Protein 3KKD (pdb70)

B-factor: mean 22.09, std 10.87, range [2.0, 79.85]

Structure (mmCIF, N/CA/C/O backbone):
data_3KKD
#
_entry.id   3KKD
#
_cell.length_a   157.321
_cell.length_b   82.879
_cell.length_c   46.618
_cell.angle_alpha   90.000
_cell.angle_beta   90.01
_cell.angle_gamma   90.000
#
_symmetry.space_group_name_H-M   'C 1 2 1'
#
loop_
_entity.id
_entity.type
_entity.pdbx_description
1 polymer 'transcriptional regulator'
2 non-polymer 'TRIETHYLENE GLYCOL'
3 non-polymer 'SULFATE ION'
4 non-polymer 'POLYETHYLENE GLYCOL (N=34)'
5 water water
#
loop_
_atom_site.group_PDB
_atom_site.id
_atom_site.type_symbol
_atom_site.label_atom_id
_atom_site.label_alt_id
_atom_site.label_comp_id
_atom_site.label_asym_id
_atom_site.label_entity_id
_atom_site.label_seq_id
_atom_site.pdbx_PDB_ins_code
_atom_site.Cartn_x
_atom_site.Cartn_y
_atom_site.Cartn_z
_atom_site.occupancy
_atom_site.B_iso_or_equiv
_atom_site.auth_seq_id
_atom_site.auth_comp_id
_atom_site.auth_asym_id
_atom_site.auth_atom_id
_atom_site.pdbx_PDB_model_num
ATOM 1 N N . GLN A 1 35 ? 20.495 -4.550 18.231 1.00 29.42 35 GLN A N 1
ATOM 2 C CA . GLN A 1 35 ? 21.012 -4.672 16.835 1.00 29.74 35 GLN A CA 1
ATOM 3 C C . GLN A 1 35 ? 20.361 -5.841 16.119 1.00 29.62 35 GLN A C 1
ATOM 4 O O . GLN A 1 35 ? 19.939 -5.715 14.949 1.00 30.52 35 GLN A O 1
ATOM 10 N N . ARG A 1 36 ? 20.286 -6.978 16.808 1.00 28.63 36 ARG A N 1
ATOM 11 C CA . ARG A 1 36 ? 19.368 -8.044 16.389 1.00 28.03 36 ARG A CA 1
ATOM 12 C C . ARG A 1 36 ? 18.005 -7.367 16.099 1.00 27.33 36 ARG A C 1
ATOM 13 O O . ARG A 1 36 ? 17.530 -7.345 14.939 1.00 27.35 36 ARG A O 1
ATOM 15 N N . ARG A 1 37 ? 17.422 -6.746 17.131 1.00 26.18 37 ARG A N 1
ATOM 16 C CA . ARG A 1 37 ? 16.161 -5.999 16.982 1.00 25.19 37 ARG A CA 1
ATOM 17 C C . ARG A 1 37 ? 16.199 -5.113 15.747 1.00 24.34 37 ARG A C 1
ATOM 18 O O . ARG A 1 37 ? 15.248 -5.118 14.970 1.00 24.38 37 ARG A O 1
ATOM 20 N N . GLN A 1 38 ? 17.305 -4.384 15.544 1.00 23.84 38 GLN A N 1
ATOM 21 C CA . GLN A 1 38 ? 17.397 -3.352 14.468 1.00 23.44 38 GLN A CA 1
ATOM 22 C C . GLN A 1 38 ? 17.481 -3.915 13.041 1.00 22.88 38 GLN A C 1
ATOM 23 O O . GLN A 1 38 ? 16.892 -3.353 12.111 1.00 22.42 38 GLN A O 1
ATOM 25 N N . ALA A 1 39 ? 18.229 -5.008 12.878 1.00 22.04 39 ALA A N 1
ATOM 26 C CA . ALA A 1 39 ? 18.246 -5.775 11.622 1.00 21.34 39 ALA A CA 1
ATOM 27 C C . ALA A 1 39 ? 16.817 -6.177 11.184 1.00 20.73 39 ALA A C 1
ATOM 28 O O . ALA A 1 39 ? 16.341 -5.824 10.079 1.00 21.14 39 ALA A O 1
ATOM 30 N N . ILE A 1 40 ? 16.130 -6.894 12.081 1.00 20.12 40 ILE A N 1
ATOM 31 C CA . ILE A 1 40 ? 14.738 -7.337 11.897 1.00 19.09 40 ILE A CA 1
ATOM 32 C C . ILE A 1 40 ? 13.889 -6.145 11.421 1.00 19.31 40 ILE A C 1
ATOM 33 O O . ILE A 1 40 ? 13.338 -6.175 10.329 1.00 20.20 40 ILE A O 1
ATOM 38 N N . LEU A 1 41 ? 13.823 -5.087 12.228 1.00 18.84 41 LEU A N 1
ATOM 39 C CA . LEU A 1 41 ? 13.102 -3.862 11.867 1.00 18.04 41 LEU A CA 1
ATOM 40 C C . LEU A 1 41 ? 13.523 -3.356 10.506 1.00 17.94 41 LEU A C 1
ATOM 41 O O . LEU A 1 41 ? 12.695 -3.018 9.658 1.00 16.90 41 LEU A O 1
ATOM 46 N N . ASP A 1 42 ? 14.832 -3.304 10.294 1.00 18.32 42 ASP A N 1
ATOM 47 C CA . ASP A 1 42 ? 15.337 -2.820 9.017 1.00 18.37 42 ASP A CA 1
ATOM 48 C C . ASP A 1 42 ? 14.913 -3.720 7.875 1.00 18.18 42 ASP A C 1
ATOM 49 O O . ASP A 1 42 ? 14.441 -3.235 6.863 1.00 17.52 42 ASP A O 1
ATOM 54 N N . ALA A 1 43 ? 14.998 -5.037 8.084 1.00 18.24 43 ALA A N 1
ATOM 55 C CA . ALA A 1 43 ? 14.486 -6.012 7.113 1.00 17.94 43 ALA A CA 1
ATOM 56 C C . ALA A 1 43 ? 12.968 -5.864 6.814 1.00 17.42 43 ALA A C 1
ATOM 57 O O . ALA A 1 43 ? 12.551 -5.903 5.662 1.00 16.03 43 ALA A O 1
ATOM 59 N N . ALA A 1 44 ? 12.148 -5.740 7.858 1.00 18.09 44 ALA A N 1
ATOM 60 C CA . ALA A 1 44 ? 10.702 -5.478 7.702 1.00 18.63 44 ALA A CA 1
ATOM 61 C C . ALA A 1 44 ? 10.481 -4.246 6.819 1.00 20.59 44 ALA A C 1
ATOM 62 O O . ALA A 1 44 ? 9.561 -4.218 5.989 1.00 19.99 44 ALA A O 1
ATOM 72 N N A ARG A 1 46 ? 12.621 -2.957 4.376 0.50 24.70 46 ARG A N 1
ATOM 73 N N B ARG A 1 46 ? 12.607 -2.951 4.334 0.50 24.85 46 ARG A N 1
ATOM 74 C CA A ARG A 1 46 ? 12.977 -3.270 2.987 0.50 24.46 46 ARG A CA 1
ATOM 75 C CA B ARG A 1 46 ? 12.895 -3.134 2.906 0.50 24.70 46 ARG A CA 1
ATOM 76 C C A ARG A 1 46 ? 11.852 -3.993 2.276 0.50 24.73 46 ARG A C 1
ATOM 77 C C B ARG A 1 46 ? 11.818 -3.983 2.246 0.50 24.88 46 ARG A C 1
ATOM 78 O O A ARG A 1 46 ? 11.573 -3.740 1.103 0.50 24.99 46 ARG A O 1
ATOM 79 O O B ARG A 1 46 ? 11.533 -3.802 1.062 0.50 25.08 46 ARG A O 1
ATOM 94 N N . LEU A 1 47 ? 11.205 -4.889 3.007 1.00 24.92 47 LEU A N 1
ATOM 95 C CA . LEU A 1 47 ? 10.055 -5.654 2.498 1.00 25.72 47 LEU A CA 1
ATOM 96 C C . LEU A 1 47 ? 8.911 -4.709 2.209 1.00 26.13 47 LEU A C 1
ATOM 97 O O . LEU A 1 47 ? 8.133 -4.912 1.270 1.00 26.61 47 LEU A O 1
ATOM 102 N N . ILE A 1 48 ? 8.795 -3.693 3.052 1.00 26.26 48 ILE A N 1
ATOM 103 C CA . ILE A 1 48 ? 7.695 -2.808 2.967 1.00 26.53 48 ILE A CA 1
ATOM 104 C C . ILE A 1 48 ? 7.902 -1.977 1.685 1.00 27.00 48 ILE A C 1
ATOM 105 O O . ILE A 1 48 ? 7.037 -2.001 0.828 1.00 26.70 48 ILE A O 1
ATOM 110 N N . VAL A 1 49 ? 9.066 -1.337 1.519 1.00 27.90 49 VAL A N 1
ATOM 111 C CA . VAL A 1 49 ? 9.435 -0.658 0.249 1.00 27.86 49 VAL A CA 1
ATOM 112 C C . VAL A 1 49 ? 9.229 -1.539 -0.983 1.00 28.80 49 VAL A C 1
ATOM 113 O O . VAL A 1 49 ? 8.655 -1.119 -1.981 1.00 29.06 49 VAL A O 1
ATOM 117 N N . ARG A 1 50 ? 9.707 -2.772 -0.896 1.00 29.93 50 ARG A N 1
ATOM 118 C CA . ARG A 1 50 ? 9.779 -3.669 -2.049 1.00 30.34 50 ARG A CA 1
ATOM 119 C C . ARG A 1 50 ? 8.414 -4.301 -2.395 1.00 30.70 50 ARG A C 1
ATOM 120 O O . ARG A 1 50 ? 7.831 -3.999 -3.444 1.00 30.16 50 ARG A O 1
ATOM 128 N N . ASP A 1 51 ? 7.913 -5.151 -1.496 1.00 31.15 51 ASP A N 1
ATOM 129 C CA . ASP A 1 51 ? 6.683 -5.937 -1.729 1.00 31.95 51 ASP A CA 1
ATOM 130 C C . ASP A 1 51 ? 5.470 -5.441 -0.916 1.00 32.31 51 ASP A C 1
ATOM 131 O O . ASP A 1 51 ? 4.518 -6.214 -0.679 1.00 32.37 51 ASP A O 1
ATOM 133 N N . GLY A 1 52 ? 5.515 -4.181 -0.471 1.00 31.97 52 GLY A N 1
ATOM 134 C CA . GLY A 1 52 ? 4.430 -3.608 0.327 1.00 32.31 52 GLY A CA 1
ATOM 135 C C . GLY A 1 52 ? 4.283 -4.097 1.766 1.00 32.63 52 GLY A C 1
ATOM 136 O O . GLY A 1 52 ? 5.053 -4.941 2.239 1.00 32.89 52 GLY A O 1
ATOM 137 N N . VAL A 1 53 ? 3.270 -3.563 2.450 1.00 32.85 53 VAL A N 1
ATOM 138 C CA . VAL A 1 53 ? 2.946 -3.918 3.842 1.00 32.91 53 VAL A CA 1
ATOM 139 C C . VAL A 1 53 ? 2.582 -5.393 4.024 1.00 32.83 53 VAL A C 1
ATOM 140 O O . VAL A 1 53 ? 3.011 -6.032 4.994 1.00 32.94 53 VAL A O 1
ATOM 144 N N . ARG A 1 54 ? 1.780 -5.907 3.093 1.00 32.76 54 ARG A N 1
ATOM 145 C CA . ARG A 1 54 ? 1.156 -7.249 3.171 1.00 32.50 54 ARG A CA 1
ATOM 146 C C . ARG A 1 54 ? 2.133 -8.437 3.169 1.00 31.75 54 ARG A C 1
ATOM 147 O O . ARG A 1 54 ? 1.763 -9.527 3.569 1.00 32.99 54 ARG A O 1
ATOM 149 N N . ALA A 1 55 ? 3.359 -8.223 2.704 1.00 31.33 55 ALA A N 1
ATOM 150 C CA . ALA A 1 55 ? 4.415 -9.259 2.681 1.00 31.08 55 ALA A CA 1
ATOM 151 C C . ALA A 1 55 ? 5.293 -9.323 3.965 1.00 30.78 55 ALA A C 1
ATOM 152 O O . ALA A 1 55 ? 6.267 -10.119 4.029 1.00 30.05 55 ALA A O 1
ATOM 154 N N . VAL A 1 56 ? 4.967 -8.471 4.953 1.00 30.33 56 VAL A N 1
ATOM 155 C CA . VAL A 1 56 ? 5.551 -8.544 6.304 1.00 30.53 56 VAL A CA 1
ATOM 156 C C . VAL A 1 56 ? 4.922 -9.695 7.110 1.00 30.23 56 VAL A C 1
ATOM 157 O O . VAL A 1 56 ? 3.844 -9.555 7.695 1.00 31.12 56 VAL A O 1
ATOM 161 N N . ARG A 1 57 ? 5.606 -10.825 7.111 1.00 29.15 57 ARG A N 1
ATOM 162 C CA . ARG A 1 57 ? 5.270 -11.954 7.950 1.00 28.55 57 ARG A CA 1
ATOM 163 C C . ARG A 1 57 ? 6.563 -12.379 8.631 1.00 27.38 57 ARG A C 1
ATOM 164 O O . ARG A 1 57 ? 7.629 -11.985 8.185 1.00 26.39 57 ARG A O 1
ATOM 172 N N . HIS A 1 58 ? 6.474 -13.170 9.699 1.00 26.58 58 HIS A N 1
ATOM 173 C CA . HIS A 1 58 ? 7.680 -13.634 10.429 1.00 25.75 58 HIS A CA 1
ATOM 174 C C . HIS A 1 58 ? 8.640 -14.411 9.537 1.00 23.24 58 HIS A C 1
ATOM 175 O O . HIS A 1 58 ? 9.830 -14.223 9.598 1.00 23.22 58 HIS A O 1
ATOM 182 N N . ARG A 1 59 ? 8.107 -15.257 8.680 1.00 21.94 59 ARG A N 1
ATOM 183 C CA . ARG A 1 59 ? 8.927 -16.099 7.810 1.00 20.84 59 ARG A CA 1
ATOM 184 C C . ARG A 1 59 ? 9.636 -15.234 6.775 1.00 19.30 59 ARG A C 1
ATOM 185 O O . ARG A 1 59 ? 10.855 -15.142 6.782 1.00 17.47 59 ARG A O 1
ATOM 193 N N . ALA A 1 60 ? 8.866 -14.562 5.914 1.00 18.32 60 ALA A N 1
ATOM 194 C CA . ALA A 1 60 ? 9.445 -13.635 4.917 1.00 17.98 60 ALA A CA 1
ATOM 195 C C . ALA A 1 60 ? 10.461 -12.623 5.538 1.00 17.78 60 ALA A C 1
ATOM 196 O O . ALA A 1 60 ? 11.421 -12.199 4.861 1.00 16.16 60 ALA A O 1
ATOM 198 N N . VAL A 1 61 ? 10.218 -12.249 6.807 1.00 17.85 61 VAL A N 1
ATOM 199 C CA . VAL A 1 61 ? 11.060 -11.313 7.564 1.00 18.55 61 VAL A CA 1
ATOM 200 C C . VAL A 1 61 ? 12.317 -11.971 8.141 1.00 19.37 61 VAL A C 1
ATOM 201 O O . VAL A 1 61 ? 13.424 -11.472 7.888 1.00 20.03 61 VAL A O 1
ATOM 205 N N . ALA A 1 62 ? 12.144 -13.037 8.949 1.00 19.14 62 ALA A N 1
ATOM 206 C CA . ALA A 1 62 ? 13.272 -13.799 9.453 1.00 19.07 62 ALA A CA 1
ATOM 207 C C . ALA A 1 62 ? 14.120 -14.174 8.234 1.00 18.76 62 ALA A C 1
ATOM 208 O O . ALA A 1 62 ? 15.339 -14.095 8.303 1.00 19.26 62 ALA A O 1
ATOM 210 N N . ALA A 1 63 ? 13.467 -14.524 7.111 1.00 18.13 63 ALA A N 1
ATOM 211 C CA . ALA A 1 63 ? 14.152 -14.705 5.810 1.00 17.60 63 ALA A CA 1
ATOM 212 C C . ALA A 1 63 ? 15.068 -13.503 5.518 1.00 17.43 63 ALA A C 1
ATOM 213 O O . ALA A 1 63 ? 16.283 -13.628 5.426 1.00 15.93 63 ALA A O 1
ATOM 215 N N . GLU A 1 64 ? 14.449 -12.335 5.449 1.00 18.49 64 GLU A N 1
ATOM 216 C CA . GLU A 1 64 ? 15.104 -11.084 5.064 1.00 19.18 64 GLU A CA 1
ATOM 217 C C . GLU A 1 64 ? 16.166 -10.547 5.994 1.00 19.24 64 GLU A C 1
ATOM 218 O O . GLU A 1 64 ? 17.156 -10.019 5.506 1.00 18.63 64 GLU A O 1
ATOM 224 N N . ALA A 1 65 ? 15.968 -10.682 7.312 1.00 19.77 65 ALA A N 1
ATOM 225 C CA . ALA A 1 65 ? 17.000 -10.307 8.315 1.00 20.16 65 ALA A CA 1
ATOM 226 C C . ALA A 1 65 ? 18.027 -11.403 8.544 1.00 20.21 65 ALA A C 1
ATOM 227 O O . ALA A 1 65 ? 19.049 -11.190 9.206 1.00 20.27 65 ALA A O 1
ATOM 229 N N . GLN A 1 66 ? 17.737 -12.584 8.006 1.00 20.16 66 GLN A N 1
ATOM 230 C CA . GLN A 1 66 ? 18.635 -13.733 8.069 1.00 19.75 66 GLN A CA 1
ATOM 231 C C . GLN A 1 66 ? 18.689 -14.379 9.451 1.00 19.39 66 GLN A C 1
ATOM 232 O O . GLN A 1 66 ? 19.752 -14.762 9.892 1.00 19.08 66 GLN A O 1
ATOM 238 N N . VAL A 1 67 ? 17.550 -14.517 10.124 1.00 18.95 67 VAL A N 1
ATOM 239 C CA . VAL A 1 67 ? 17.519 -15.088 11.491 1.00 18.36 67 VAL A CA 1
ATOM 240 C C . VAL A 1 67 ? 16.457 -16.200 11.604 1.00 18.21 67 VAL A C 1
ATOM 241 O O . VAL A 1 67 ? 15.678 -16.409 10.656 1.00 17.78 67 VAL A O 1
ATOM 245 N N . PRO A 1 68 ? 16.406 -16.910 12.757 1.00 17.50 68 PRO A N 1
ATOM 246 C CA . PRO A 1 68 ? 15.271 -17.816 12.925 1.00 17.15 68 PRO A CA 1
ATOM 247 C C . PRO A 1 68 ? 13.959 -17.068 13.215 1.00 17.42 68 PRO A C 1
ATOM 248 O O . PRO A 1 68 ? 13.973 -15.953 13.782 1.00 16.11 68 PRO A O 1
ATOM 252 N N . LEU A 1 69 ? 12.843 -17.683 12.797 1.00 17.99 69 LEU A N 1
ATOM 253 C CA . LEU A 1 69 ? 11.446 -17.259 13.144 1.00 18.94 69 LEU A CA 1
ATOM 254 C C . LEU A 1 69 ? 11.299 -16.719 14.593 1.00 19.64 69 LEU A C 1
ATOM 255 O O . LEU A 1 69 ? 10.923 -15.544 14.800 1.00 18.98 69 LEU A O 1
ATOM 260 N N . SER A 1 70 ? 11.631 -17.574 15.575 1.00 20.34 70 SER A N 1
ATOM 261 C CA . SER A 1 70 ? 11.500 -17.263 17.016 1.00 21.60 70 SER A CA 1
ATOM 262 C C . SER A 1 70 ? 12.166 -15.929 17.376 1.00 22.64 70 SER A C 1
ATOM 263 O O . SER A 1 70 ? 11.530 -14.981 17.903 1.00 23.65 70 SER A O 1
ATOM 266 N N . ALA A 1 71 ? 13.440 -15.836 17.016 1.00 23.12 71 ALA A N 1
ATOM 267 C CA . ALA A 1 71 ? 14.156 -14.590 17.096 1.00 23.76 71 ALA A CA 1
ATOM 268 C C . ALA A 1 71 ? 13.237 -13.412 16.745 1.00 24.10 71 ALA A C 1
ATOM 269 O O . ALA A 1 71 ? 13.272 -12.396 17.438 1.00 24.23 71 ALA A O 1
ATOM 271 N N . THR A 1 72 ? 12.393 -13.546 15.713 1.00 24.56 72 THR A N 1
ATOM 272 C CA . THR A 1 72 ? 11.588 -12.395 15.243 1.00 24.66 72 THR A CA 1
ATOM 273 C C . THR A 1 72 ? 10.319 -12.235 16.091 1.00 24.90 72 THR A C 1
ATOM 274 O O . THR A 1 72 ? 10.061 -11.170 16.655 1.00 24.44 72 THR A O 1
ATOM 278 N N . ASP A 1 78 ? 1.866 -11.537 17.222 1.00 29.57 78 ASP A N 1
ATOM 279 C CA . ASP A 1 78 ? 2.494 -10.244 17.419 1.00 29.21 78 ASP A CA 1
ATOM 280 C C . ASP A 1 78 ? 3.074 -9.669 16.123 1.00 29.00 78 ASP A C 1
ATOM 281 O O . ASP A 1 78 ? 3.875 -8.743 16.179 1.00 28.77 78 ASP A O 1
ATOM 286 N N . ILE A 1 79 ? 2.668 -10.182 14.958 1.00 28.78 79 ILE A N 1
ATOM 287 C CA . ILE A 1 79 ? 3.144 -9.612 13.697 1.00 28.84 79 ILE A CA 1
ATOM 288 C C . ILE A 1 79 ? 2.890 -8.103 13.707 1.00 27.90 79 ILE A C 1
ATOM 289 O O . ILE A 1 79 ? 3.712 -7.337 13.216 1.00 28.22 79 ILE A O 1
ATOM 294 N N . ASP A 1 80 ? 1.768 -7.701 14.307 1.00 26.76 80 ASP A N 1
ATOM 295 C CA . ASP A 1 80 ? 1.375 -6.292 14.433 1.00 26.01 80 ASP A CA 1
ATOM 296 C C . ASP A 1 80 ? 2.247 -5.446 15.358 1.00 24.33 80 ASP A C 1
ATOM 297 O O . ASP A 1 80 ? 2.285 -4.224 15.229 1.00 23.82 80 ASP A O 1
ATOM 302 N N . ASP A 1 81 ? 2.930 -6.084 16.295 1.00 22.39 81 ASP A N 1
ATOM 303 C CA . ASP A 1 81 ? 3.940 -5.387 17.070 1.00 21.29 81 ASP A CA 1
ATOM 304 C C . ASP A 1 81 ? 5.146 -5.084 16.200 1.00 19.81 81 ASP A C 1
ATOM 305 O O . ASP A 1 81 ? 5.735 -4.014 16.327 1.00 18.47 81 ASP A O 1
ATOM 310 N N . LEU A 1 82 ? 5.511 -6.042 15.339 1.00 18.64 82 LEU A N 1
ATOM 311 C CA . LEU A 1 82 ? 6.623 -5.861 14.389 1.00 17.91 82 LEU A CA 1
ATOM 312 C C . LEU A 1 82 ? 6.358 -4.705 13.408 1.00 17.09 82 LEU A C 1
ATOM 313 O O . LEU A 1 82 ? 7.208 -3.804 13.214 1.00 16.63 82 LEU A O 1
ATOM 318 N N . ILE A 1 83 ? 5.179 -4.740 12.796 1.00 16.26 83 ILE A N 1
ATOM 319 C CA . ILE A 1 83 ? 4.714 -3.686 11.891 1.00 15.59 83 ILE A CA 1
ATOM 320 C C . ILE A 1 83 ? 4.795 -2.335 12.585 1.00 15.30 83 ILE A C 1
ATOM 321 O O . ILE A 1 83 ? 5.402 -1.389 12.071 1.00 15.10 83 ILE A O 1
ATOM 326 N N . THR A 1 84 ? 4.180 -2.257 13.760 1.00 15.56 84 THR A N 1
ATOM 327 C CA . THR A 1 84 ? 4.174 -1.038 14.585 1.00 16.23 84 THR A CA 1
ATOM 328 C C . THR A 1 84 ? 5.597 -0.498 14.886 1.00 16.96 84 THR A C 1
ATOM 329 O O . THR A 1 84 ? 5.853 0.707 14.711 1.00 15.92 84 THR A O 1
ATOM 333 N N . ASP A 1 85 ? 6.504 -1.397 15.300 1.00 17.16 85 ASP A N 1
ATOM 334 C CA . ASP A 1 85 ? 7.902 -1.060 15.601 1.00 17.77 85 ASP A CA 1
ATOM 335 C C . ASP A 1 85 ? 8.604 -0.541 14.355 1.00 17.97 85 ASP A C 1
ATOM 336 O O . ASP A 1 85 ? 9.361 0.434 14.411 1.00 17.37 85 ASP A O 1
ATOM 341 N N . THR A 1 86 ? 8.390 -1.227 13.243 1.00 18.42 86 THR A N 1
ATOM 342 C CA . THR A 1 86 ? 8.944 -0.820 11.945 1.00 19.54 86 THR A CA 1
ATOM 343 C C . THR A 1 86 ? 8.573 0.656 11.589 1.00 19.55 86 THR A C 1
ATOM 344 O O . THR A 1 86 ? 9.424 1.536 11.359 1.00 19.02 86 THR A O 1
ATOM 348 N N . PHE A 1 87 ? 7.294 0.922 11.622 1.00 19.64 87 PHE A N 1
ATOM 349 C CA . PHE A 1 87 ? 6.830 2.246 11.392 1.00 20.47 87 PHE A CA 1
ATOM 350 C C . PHE A 1 87 ? 7.179 3.235 12.509 1.00 19.46 87 PHE A C 1
ATOM 351 O O . PHE A 1 87 ? 7.314 4.415 12.227 1.00 18.83 87 PHE A O 1
ATOM 359 N N . ALA A 1 88 ? 7.385 2.775 13.741 1.00 18.02 88 ALA A N 1
ATOM 360 C CA . ALA A 1 88 ? 7.952 3.661 14.782 1.00 17.32 88 ALA A CA 1
ATOM 361 C C . ALA A 1 88 ? 9.365 4.121 14.377 1.00 16.32 88 ALA A C 1
ATOM 362 O O . ALA A 1 88 ? 9.698 5.295 14.505 1.00 16.74 88 ALA A O 1
ATOM 364 N N . LEU A 1 89 ? 10.166 3.195 13.847 1.00 14.49 89 LEU A N 1
ATOM 365 C CA . LEU A 1 89 ? 11.512 3.481 13.385 1.00 12.98 89 LEU A CA 1
ATOM 366 C C . LEU A 1 89 ? 11.581 4.457 12.215 1.00 12.56 89 LEU A C 1
ATOM 367 O O . LEU A 1 89 ? 12.468 5.303 12.163 1.00 11.43 89 LEU A O 1
ATOM 372 N N . PHE A 1 90 ? 10.677 4.276 11.255 1.00 11.70 90 PHE A N 1
ATOM 373 C CA . PHE A 1 90 ? 10.593 5.105 10.059 1.00 10.94 90 PHE A CA 1
ATOM 374 C C . PHE A 1 90 ? 10.279 6.540 10.479 1.00 10.44 90 PHE A C 1
ATOM 375 O O . PHE A 1 90 ? 11.044 7.436 10.193 1.00 10.09 90 PHE A O 1
ATOM 377 N N . VAL A 1 91 ? 9.193 6.730 11.217 1.00 10.12 91 VAL A N 1
ATOM 378 C CA . VAL A 1 91 ? 8.916 8.000 11.904 1.00 10.35 91 VAL A CA 1
ATOM 379 C C . VAL A 1 91 ? 10.139 8.591 12.648 1.00 10.29 91 VAL A C 1
ATOM 380 O O . VAL A 1 91 ? 10.401 9.777 12.554 1.00 9.03 91 VAL A O 1
ATOM 384 N N . GLU A 1 92 ? 10.858 7.782 13.419 1.00 9.94 92 GLU A N 1
ATOM 385 C CA . GLU A 1 92 ? 11.992 8.305 14.211 1.00 10.52 92 GLU A CA 1
ATOM 386 C C . GLU A 1 92 ? 13.135 8.809 13.324 1.00 10.12 92 GLU A C 1
ATOM 387 O O . GLU A 1 92 ? 13.722 9.846 13.613 1.00 10.81 92 GLU A O 1
ATOM 393 N N . ARG A 1 93 ? 13.433 8.080 12.247 1.00 10.14 93 ARG A N 1
ATOM 394 C CA . ARG A 1 93 ? 14.480 8.457 11.284 1.00 10.09 93 ARG A CA 1
ATOM 395 C C . ARG A 1 93 ? 14.118 9.703 10.501 1.00 9.47 93 ARG A C 1
ATOM 396 O O . ARG A 1 93 ? 14.982 10.515 10.225 1.00 9.92 93 ARG A O 1
ATOM 404 N N A ASN A 1 94 ? 12.841 9.847 10.123 0.60 8.97 94 ASN A N 1
ATOM 405 N N B ASN A 1 94 ? 12.852 9.831 10.123 0.40 8.85 94 ASN A N 1
ATOM 406 C CA A ASN A 1 94 ? 12.348 11.067 9.457 0.60 8.22 94 ASN A CA 1
ATOM 407 C CA B ASN A 1 94 ? 12.398 11.011 9.415 0.40 8.09 94 ASN A CA 1
ATOM 408 C C A ASN A 1 94 ? 12.452 12.236 10.394 0.60 7.57 94 ASN A C 1
ATOM 409 C C B ASN A 1 94 ? 12.378 12.230 10.356 0.40 7.48 94 ASN A C 1
ATOM 410 O O A ASN A 1 94 ? 12.955 13.286 10.025 0.60 7.25 94 ASN A O 1
ATOM 411 O O B ASN A 1 94 ? 12.757 13.317 9.942 0.40 7.12 94 ASN A O 1
ATOM 420 N N . ALA A 1 95 ? 11.973 12.040 11.616 1.00 6.93 95 ALA A N 1
ATOM 421 C CA . ALA A 1 95 ? 12.091 13.068 12.648 1.00 6.40 95 ALA A CA 1
ATOM 422 C C . ALA A 1 95 ? 13.559 13.477 12.886 1.00 5.87 95 ALA A C 1
ATOM 423 O O . ALA A 1 95 ? 13.869 14.669 12.922 1.00 5.97 95 ALA A O 1
ATOM 425 N N . GLU A 1 96 ? 14.457 12.511 12.999 1.00 5.43 96 GLU A N 1
ATOM 426 C CA . GLU A 1 96 ? 15.841 12.855 13.183 1.00 5.88 96 GLU A CA 1
ATOM 427 C C . GLU A 1 96 ? 16.443 13.506 11.967 1.00 5.04 96 GLU A C 1
ATOM 428 O O . GLU A 1 96 ? 17.209 14.422 12.131 1.00 4.25 96 GLU A O 1
ATOM 434 N N . ALA A 1 97 ? 16.113 13.082 10.753 1.00 4.65 97 ALA A N 1
ATOM 435 C CA . ALA A 1 97 ? 16.704 13.773 9.582 1.00 4.55 97 ALA A CA 1
ATOM 436 C C . ALA A 1 97 ? 16.178 15.224 9.405 1.00 4.29 97 ALA A C 1
ATOM 437 O O . ALA A 1 97 ? 16.898 16.155 8.965 1.00 2.30 97 ALA A O 1
ATOM 439 N N . LEU A 1 98 ? 14.909 15.407 9.729 1.00 3.57 98 LEU A N 1
ATOM 440 C CA . LEU A 1 98 ? 14.337 16.753 9.678 1.00 3.30 98 LEU A CA 1
ATOM 441 C C . LEU A 1 98 ? 14.977 17.608 10.794 1.00 3.01 98 LEU A C 1
ATOM 442 O O . LEU A 1 98 ? 15.331 18.769 10.559 1.00 2.99 98 LEU A O 1
ATOM 447 N N . SER A 1 99 ? 15.205 17.050 11.985 1.00 2.00 99 SER A N 1
ATOM 448 C CA . SER A 1 99 ? 15.950 17.790 13.014 1.00 2.08 99 SER A CA 1
ATOM 449 C C . SER A 1 99 ? 17.338 18.191 12.510 1.00 2.00 99 SER A C 1
ATOM 450 O O . SER A 1 99 ? 17.726 19.322 12.638 1.00 2.00 99 SER A O 1
ATOM 453 N N . ALA A 1 100 ? 18.079 17.250 11.939 1.00 2.00 100 ALA A N 1
ATOM 454 C CA . ALA A 1 100 ? 19.360 17.570 11.352 1.00 2.00 100 ALA A CA 1
ATOM 455 C C . ALA A 1 100 ? 19.273 18.646 10.276 1.00 2.00 100 ALA A C 1
ATOM 456 O O . ALA A 1 100 ? 20.082 19.596 10.257 1.00 2.00 100 ALA A O 1
ATOM 458 N N . PHE A 1 101 ? 18.253 18.583 9.415 1.00 2.00 101 PHE A N 1
ATOM 459 C CA . PHE A 1 101 ? 18.113 19.605 8.421 1.00 2.00 101 PHE A CA 1
ATOM 460 C C . PHE A 1 101 ? 17.950 21.004 9.041 1.00 2.00 101 PHE A C 1
ATOM 461 O O . PHE A 1 101 ? 18.607 21.945 8.626 1.00 2.00 101 PHE A O 1
ATOM 469 N N . TRP A 1 102 ? 17.011 21.111 9.985 1.00 2.00 102 TRP A N 1
ATOM 470 C CA . TRP A 1 102 ? 16.661 22.410 10.598 1.00 2.00 102 TRP A CA 1
ATOM 471 C C . TRP A 1 102 ? 17.887 22.924 11.345 1.00 2.00 102 TRP A C 1
ATOM 472 O O . TRP A 1 102 ? 18.232 24.085 11.200 1.00 2.00 102 TRP A O 1
ATOM 483 N N . SER A 1 103 ? 18.589 22.006 12.046 1.00 2.00 103 SER A N 1
ATOM 484 C CA . SER A 1 103 ? 19.858 22.331 12.688 1.00 2.00 103 SER A CA 1
ATOM 485 C C . SER A 1 103 ? 20.946 22.881 11.754 1.00 2.00 103 SER A C 1
ATOM 486 O O . SER A 1 103 ? 21.620 23.833 12.096 1.00 2.00 103 SER A O 1
ATOM 489 N N . SER A 1 104 ? 21.107 22.278 10.582 1.00 2.10 104 SER A N 1
ATOM 490 C CA . SER A 1 104 ? 21.991 22.781 9.513 1.00 2.00 104 SER A CA 1
ATOM 491 C C . SER A 1 104 ? 21.626 24.185 8.931 1.00 2.00 104 SER A C 1
ATOM 492 O O . SER A 1 104 ? 22.461 24.829 8.335 1.00 2.00 104 SER A O 1
ATOM 495 N N . VAL A 1 105 ? 20.390 24.651 9.052 1.00 2.00 105 VAL A N 1
ATOM 496 C CA . VAL A 1 105 ? 20.067 25.979 8.543 1.00 2.00 105 VAL A CA 1
ATOM 497 C C . VAL A 1 105 ? 19.835 27.021 9.641 1.00 2.00 105 VAL A C 1
ATOM 498 O O . VAL A 1 105 ? 19.541 28.187 9.384 1.00 2.00 105 VAL A O 1
ATOM 502 N N . GLU A 1 106 ? 19.989 26.583 10.877 1.00 2.00 106 GLU A N 1
ATOM 503 C CA . GLU A 1 106 ? 19.811 27.456 12.036 1.00 2.00 106 GLU A CA 1
ATOM 504 C C . GLU A 1 106 ? 20.578 28.778 11.906 1.00 2.00 106 GLU A C 1
ATOM 505 O O . GLU A 1 106 ? 20.020 29.843 12.101 1.00 2.00 106 GLU A O 1
ATOM 511 N N . GLY A 1 107 ? 21.821 28.689 11.456 1.00 2.00 107 GLY A N 1
ATOM 512 C CA . GLY A 1 107 ? 22.679 29.850 11.325 1.00 2.26 107 GLY A CA 1
ATOM 513 C C . GLY A 1 107 ? 22.188 30.771 10.222 1.00 2.06 107 GLY A C 1
ATOM 514 O O . GLY A 1 107 ? 22.111 31.989 10.413 1.00 2.00 107 GLY A O 1
ATOM 515 N N . ASP A 1 108 ? 21.753 30.152 9.128 1.00 2.00 108 ASP A N 1
ATOM 516 C CA . ASP A 1 108 ? 21.218 30.907 7.995 1.00 3.40 108 ASP A CA 1
ATOM 517 C C . ASP A 1 108 ? 19.973 31.642 8.407 1.00 2.26 108 ASP A C 1
ATOM 518 O O . ASP A 1 108 ? 19.792 32.816 8.126 1.00 2.00 108 ASP A O 1
ATOM 523 N N . LEU A 1 109 ? 19.142 30.971 9.169 1.00 2.91 109 LEU A N 1
ATOM 524 C CA . LEU A 1 109 ? 17.900 31.585 9.650 1.00 3.87 109 LEU A CA 1
ATOM 525 C C . LEU A 1 109 ? 18.198 32.751 10.609 1.00 2.66 109 LEU A C 1
ATOM 526 O O . LEU A 1 109 ? 17.614 33.860 10.511 1.00 3.53 109 LEU A O 1
ATOM 531 N N . GLN A 1 110 ? 19.167 32.551 11.480 1.00 2.00 110 GLN A N 1
ATOM 532 C CA . GLN A 1 110 ? 19.673 33.638 12.298 1.00 3.12 110 GLN A CA 1
ATOM 533 C C . GLN A 1 110 ? 20.195 34.831 11.485 1.00 4.30 110 GLN A C 1
ATOM 534 O O . GLN A 1 110 ? 19.892 35.957 11.802 1.00 4.15 110 GLN A O 1
ATOM 540 N N . GLU A 1 111 ? 20.998 34.599 10.442 1.00 5.39 111 GLU A N 1
ATOM 541 C CA . GLU A 1 111 ? 21.517 35.724 9.644 1.00 6.86 111 GLU A CA 1
ATOM 542 C C . GLU A 1 111 ? 20.356 36.401 8.885 1.00 7.56 111 GLU A C 1
ATOM 543 O O . GLU A 1 111 ? 20.230 37.633 8.874 1.00 5.92 111 GLU A O 1
ATOM 557 N N . ALA A 1 113 ? 17.260 36.699 9.733 1.00 8.75 113 ALA A N 1
ATOM 558 C CA . ALA A 1 113 ? 16.478 37.546 10.653 1.00 7.70 113 ALA A CA 1
ATOM 559 C C . ALA A 1 113 ? 17.205 38.880 10.942 1.00 8.19 113 ALA A C 1
ATOM 560 O O . ALA A 1 113 ? 16.580 39.943 11.023 1.00 9.26 113 ALA A O 1
ATOM 562 N N . ALA A 1 114 ? 18.540 38.847 11.073 1.00 8.23 114 ALA A N 1
ATOM 563 C CA . ALA A 1 114 ? 19.295 40.087 11.330 1.00 8.58 114 ALA A CA 1
ATOM 564 C C . ALA A 1 114 ? 19.234 41.028 10.105 1.00 8.01 114 ALA A C 1
ATOM 565 O O . ALA A 1 114 ? 19.049 42.229 10.247 1.00 7.37 114 ALA A O 1
ATOM 567 N N . VAL A 1 115 ? 19.455 40.453 8.923 1.00 8.99 115 VAL A N 1
ATOM 568 C CA . VAL A 1 115 ? 19.328 41.179 7.663 1.00 9.34 115 VAL A CA 1
ATOM 569 C C . VAL A 1 115 ? 17.965 41.859 7.588 1.00 10.44 115 VAL A C 1
ATOM 570 O O . VAL A 1 115 ? 17.901 43.044 7.216 1.00 11.53 115 VAL A O 1
ATOM 574 N N . LEU A 1 116 ? 16.873 41.165 7.949 1.00 11.15 116 LEU A N 1
ATOM 575 C CA . LEU A 1 116 ? 15.530 41.790 7.869 1.00 12.79 116 LEU A CA 1
ATOM 576 C C . LEU A 1 116 ? 15.327 42.916 8.883 1.00 13.22 116 LEU A C 1
ATOM 577 O O . LEU A 1 116 ? 14.606 43.870 8.562 1.00 13.14 116 LEU A O 1
ATOM 582 N N . ALA A 1 117 ? 15.975 42.822 10.068 1.00 13.34 117 ALA A N 1
ATOM 583 C CA . ALA A 1 117 ? 15.830 43.808 11.118 1.00 12.34 117 ALA A CA 1
ATOM 584 C C . ALA A 1 117 ? 16.503 45.089 10.667 1.00 13.68 117 ALA A C 1
ATOM 585 O O . ALA A 1 117 ? 15.976 46.180 10.831 1.00 13.91 117 ALA A O 1
ATOM 587 N N . ASP A 1 118 ? 17.673 44.981 10.071 1.00 14.82 118 ASP A N 1
ATOM 588 C CA . ASP A 1 118 ? 18.329 46.178 9.494 1.00 15.32 118 ASP A CA 1
ATOM 589 C C . ASP A 1 118 ? 17.632 46.707 8.262 1.00 13.45 118 ASP A C 1
ATOM 590 O O . ASP A 1 118 ? 17.605 47.897 8.028 1.00 13.13 118 ASP A O 1
ATOM 595 N N . ASP A 1 119 ? 17.117 45.807 7.445 1.00 12.11 119 ASP A N 1
ATOM 596 C CA . ASP A 1 119 ? 16.622 46.205 6.141 1.00 11.17 119 ASP A CA 1
ATOM 597 C C . ASP A 1 119 ? 15.394 45.440 5.729 1.00 10.80 119 ASP A C 1
ATOM 598 O O . ASP A 1 119 ? 15.495 44.382 5.112 1.00 9.82 119 ASP A O 1
ATOM 603 N N . PRO A 1 120 ? 14.209 45.967 6.071 1.00 11.43 120 PRO A N 1
ATOM 604 C CA . PRO A 1 120 ? 12.989 45.306 5.632 1.00 12.12 120 PRO A CA 1
ATOM 605 C C . PRO A 1 120 ? 12.870 45.087 4.115 1.00 11.65 120 PRO A C 1
ATOM 606 O O . PRO A 1 120 ? 12.239 44.085 3.711 1.00 13.80 120 PRO A O 1
ATOM 610 N N . GLY A 1 121 ? 13.469 45.968 3.298 1.00 9.82 121 GLY A N 1
ATOM 611 C CA . GLY A 1 121 ? 13.479 45.846 1.810 1.00 8.70 121 GLY A CA 1
ATOM 612 C C . GLY A 1 121 ? 14.243 44.628 1.245 1.00 7.66 121 GLY A C 1
ATOM 613 O O . GLY A 1 121 ? 14.292 44.391 0.009 1.00 6.56 121 GLY A O 1
ATOM 614 N N . ALA A 1 122 ? 14.868 43.874 2.150 1.00 6.50 122 ALA A N 1
ATOM 615 C CA . ALA A 1 122 ? 15.626 42.690 1.803 1.00 5.93 122 ALA A CA 1
ATOM 616 C C . ALA A 1 122 ? 14.756 41.432 1.641 1.00 5.15 122 ALA A C 1
ATOM 617 O O . ALA A 1 122 ? 15.261 40.341 1.336 1.00 5.16 122 ALA A O 1
ATOM 619 N N . ARG A 1 123 ? 13.447 41.574 1.813 1.00 3.93 123 ARG A N 1
ATOM 620 C CA . ARG A 1 123 ? 12.543 40.432 1.673 1.00 4.63 123 ARG A CA 1
ATOM 621 C C . ARG A 1 123 ? 12.752 39.662 0.362 1.00 3.07 123 ARG A C 1
ATOM 622 O O . ARG A 1 123 ? 12.871 38.437 0.359 1.00 2.00 123 ARG A O 1
ATOM 630 N N . GLY A 1 124 ? 12.790 40.398 -0.744 1.00 2.00 124 GLY A N 1
ATOM 631 C CA . GLY A 1 124 ? 12.916 39.832 -2.101 1.00 2.00 124 GLY A CA 1
ATOM 632 C C . GLY A 1 124 ? 14.129 38.922 -2.151 1.00 2.00 124 GLY A C 1
ATOM 633 O O . GLY A 1 124 ? 14.044 37.766 -2.505 1.00 2.00 124 GLY A O 1
ATOM 634 N N . SER A 1 125 ? 15.229 39.431 -1.616 1.00 2.00 125 SER A N 1
ATOM 635 C CA . SER A 1 125 ? 16.482 38.717 -1.466 1.00 2.33 125 SER A CA 1
ATOM 636 C C . SER A 1 125 ? 16.449 37.521 -0.616 1.00 3.58 125 SER A C 1
ATOM 637 O O . SER A 1 125 ? 17.030 36.499 -0.982 1.00 4.39 125 SER A O 1
ATOM 640 N N . LEU A 1 126 ? 15.885 37.651 0.580 1.00 3.19 126 LEU A N 1
ATOM 641 C CA . LEU A 1 126 ? 15.703 36.482 1.445 1.00 3.20 126 LEU A CA 1
ATOM 642 C C . LEU A 1 126 ? 14.960 35.352 0.785 1.00 2.34 126 LEU A C 1
ATOM 643 O O . LEU A 1 126 ? 15.365 34.191 0.907 1.00 2.00 126 LEU A O 1
ATOM 648 N N . VAL A 1 127 ? 13.839 35.643 0.090 1.00 2.05 127 VAL A N 1
ATOM 649 C CA . VAL A 1 127 ? 13.109 34.559 -0.516 1.00 2.00 127 VAL A CA 1
ATOM 650 C C . VAL A 1 127 ? 13.959 33.776 -1.515 1.00 2.00 127 VAL A C 1
ATOM 651 O O . VAL A 1 127 ? 13.774 32.546 -1.661 1.00 2.00 127 VAL A O 1
ATOM 655 N N . GLU A 1 128 ? 14.922 34.438 -2.159 1.00 2.00 128 GLU A N 1
ATOM 656 C CA . GLU A 1 128 ? 15.801 33.759 -3.145 1.00 2.00 128 GLU A CA 1
ATOM 657 C C . GLU A 1 128 ? 16.595 32.698 -2.409 1.00 2.00 128 GLU A C 1
ATOM 658 O O . GLU A 1 128 ? 16.696 31.580 -2.830 1.00 2.00 128 GLU A O 1
ATOM 664 N N . ARG A 1 129 ? 17.138 33.103 -1.287 1.00 2.00 129 ARG A N 1
ATOM 665 C CA . ARG A 1 129 ? 17.897 32.176 -0.436 1.00 2.00 129 ARG A CA 1
ATOM 666 C C . ARG A 1 129 ? 17.046 31.029 0.113 1.00 2.00 129 ARG A C 1
ATOM 667 O O . ARG A 1 129 ? 17.432 29.865 0.052 1.00 2.00 129 ARG A O 1
ATOM 675 N N . ILE A 1 130 ? 15.908 31.366 0.660 1.00 2.00 130 ILE A N 1
ATOM 676 C CA . ILE A 1 130 ? 15.051 30.333 1.220 1.00 2.00 130 ILE A CA 1
ATOM 677 C C . ILE A 1 130 ? 14.609 29.256 0.201 1.00 2.00 130 ILE A C 1
ATOM 678 O O . ILE A 1 130 ? 14.651 28.060 0.474 1.00 2.00 130 ILE A O 1
ATOM 683 N N . VAL A 1 131 ? 14.254 29.685 -0.993 1.00 2.00 131 VAL A N 1
ATOM 684 C CA . VAL A 1 131 ? 13.797 28.745 -1.979 1.00 2.00 131 VAL A CA 1
ATOM 685 C C . VAL A 1 131 ? 14.955 27.782 -2.351 1.00 2.00 131 VAL A C 1
ATOM 686 O O . VAL A 1 131 ? 14.733 26.595 -2.481 1.00 2.00 131 VAL A O 1
ATOM 690 N N . GLU A 1 132 ? 16.151 28.284 -2.546 1.00 2.00 132 GLU A N 1
ATOM 691 C CA . GLU A 1 132 ? 17.254 27.423 -2.924 1.00 2.00 132 GLU A CA 1
ATOM 692 C C . GLU A 1 132 ? 17.553 26.366 -1.833 1.00 2.00 132 GLU A C 1
ATOM 693 O O . GLU A 1 132 ? 17.764 25.181 -2.153 1.00 2.00 132 GLU A O 1
ATOM 699 N N . LEU A 1 133 ? 17.536 26.803 -0.577 1.00 2.00 133 LEU A N 1
ATOM 700 C CA . LEU A 1 133 ? 17.785 25.895 0.560 1.00 2.00 133 LEU A CA 1
ATOM 701 C C . LEU A 1 133 ? 16.676 24.844 0.617 1.00 2.00 133 LEU A C 1
ATOM 702 O O . LEU A 1 133 ? 16.964 23.683 0.752 1.00 2.00 133 LEU A O 1
ATOM 707 N N . ALA A 1 134 ? 15.431 25.239 0.362 1.00 2.00 134 ALA A N 1
ATOM 708 C CA . ALA A 1 134 ? 14.296 24.319 0.448 1.00 2.00 134 ALA A CA 1
ATOM 709 C C . ALA A 1 134 ? 14.386 23.236 -0.638 1.00 2.00 134 ALA A C 1
ATOM 710 O O . ALA A 1 134 ? 14.309 22.058 -0.375 1.00 2.00 134 ALA A O 1
ATOM 712 N N . VAL A 1 135 ? 14.553 23.660 -1.886 1.00 2.00 135 VAL A N 1
ATOM 713 C CA . VAL A 1 135 ? 14.630 22.704 -2.995 1.00 2.00 135 VAL A CA 1
ATOM 714 C C . VAL A 1 135 ? 15.811 21.731 -2.902 1.00 2.00 135 VAL A C 1
ATOM 715 O O . VAL A 1 135 ? 15.707 20.584 -3.257 1.00 2.00 135 VAL A O 1
ATOM 719 N N . GLN A 1 136 ? 16.949 22.228 -2.426 1.00 2.81 136 GLN A N 1
ATOM 720 C CA . GLN A 1 136 ? 18.112 21.414 -2.056 1.00 4.12 136 GLN A CA 1
ATOM 721 C C . GLN A 1 136 ? 17.764 20.355 -0.981 1.00 3.89 136 GLN A C 1
ATOM 722 O O . GLN A 1 136 ? 18.215 19.208 -1.091 1.00 4.25 136 GLN A O 1
ATOM 728 N N . TYR A 1 137 ? 16.970 20.737 0.030 1.00 3.05 137 TYR A N 1
ATOM 729 C CA . TYR A 1 137 ? 16.349 19.773 0.976 1.00 3.59 137 TYR A CA 1
ATOM 730 C C . TYR A 1 137 ? 15.620 18.643 0.183 1.00 2.00 137 TYR A C 1
ATOM 731 O O . TYR A 1 137 ? 15.976 17.473 0.284 1.00 2.00 137 TYR A O 1
ATOM 740 N N . VAL A 1 138 ? 14.633 19.012 -0.612 1.00 2.00 138 VAL A N 1
ATOM 741 C CA . VAL A 1 138 ? 13.809 18.026 -1.266 1.00 2.00 138 VAL A CA 1
ATOM 742 C C . VAL A 1 138 ? 14.660 17.146 -2.173 1.00 2.79 138 VAL A C 1
ATOM 743 O O . VAL A 1 138 ? 14.482 15.948 -2.225 1.00 2.00 138 VAL A O 1
ATOM 747 N N . GLN A 1 139 ? 15.577 17.780 -2.895 1.00 5.14 139 GLN A N 1
ATOM 748 C CA . GLN A 1 139 ? 16.486 17.054 -3.758 1.00 5.60 139 GLN A CA 1
ATOM 749 C C . GLN A 1 139 ? 17.264 15.978 -3.018 1.00 6.22 139 GLN A C 1
ATOM 750 O O . GLN A 1 139 ? 17.296 14.832 -3.453 1.00 6.24 139 GLN A O 1
ATOM 756 N N . VAL A 1 140 ? 17.827 16.315 -1.884 1.00 7.08 140 VAL A N 1
ATOM 757 C CA . VAL A 1 140 ? 18.653 15.357 -1.207 1.00 7.82 140 VAL A CA 1
ATOM 758 C C . VAL A 1 140 ? 17.794 14.249 -0.682 1.00 9.73 140 VAL A C 1
ATOM 759 O O . VAL A 1 140 ? 18.173 13.086 -0.780 1.00 11.39 140 VAL A O 1
ATOM 763 N N . GLN A 1 141 ? 16.581 14.580 -0.225 1.00 11.38 141 GLN A N 1
ATOM 764 C CA . GLN A 1 141 ? 15.665 13.597 0.230 1.00 12.09 141 GLN A CA 1
ATOM 765 C C . GLN A 1 141 ? 15.298 12.598 -0.870 1.00 12.65 141 GLN A C 1
ATOM 766 O O . GLN A 1 141 ? 15.080 11.408 -0.567 1.00 12.48 141 GLN A O 1
ATOM 772 N N . LEU A 1 142 ? 15.165 13.098 -2.109 1.00 11.11 142 LEU A N 1
ATOM 773 C CA . LEU A 1 142 ? 14.609 12.336 -3.237 1.00 10.88 142 LEU A CA 1
ATOM 774 C C . LEU A 1 142 ? 15.687 11.542 -3.986 1.00 11.43 142 LEU A C 1
ATOM 775 O O . LEU A 1 142 ? 15.366 10.739 -4.863 1.00 11.56 142 LEU A O 1
ATOM 780 N N . THR A 1 143 ? 16.947 11.769 -3.641 1.00 11.47 143 THR A N 1
ATOM 781 C CA . THR A 1 143 ? 18.059 11.148 -4.350 1.00 12.68 143 THR A CA 1
ATOM 782 C C . THR A 1 143 ? 18.769 10.248 -3.328 1.00 13.24 143 THR A C 1
ATOM 783 O O . THR A 1 143 ? 18.608 9.014 -3.369 1.00 14.26 143 THR A O 1
ATOM 787 N N . GLU A 1 144 ? 19.407 10.880 -2.353 1.00 13.63 144 GLU A N 1
ATOM 788 C CA . GLU A 1 144 ? 20.072 10.237 -1.201 1.00 14.95 144 GLU A CA 1
ATOM 789 C C . GLU A 1 144 ? 19.194 9.412 -0.275 1.00 14.86 144 GLU A C 1
ATOM 790 O O . GLU A 1 144 ? 19.622 8.370 0.209 1.00 14.23 144 GLU A O 1
ATOM 796 N N . ARG A 1 145 ? 17.987 9.892 0.002 1.00 15.41 145 ARG A N 1
ATOM 797 C CA . ARG A 1 145 ? 17.105 9.253 0.988 1.00 15.49 145 ARG A CA 1
ATOM 798 C C . ARG A 1 145 ? 15.827 8.660 0.399 1.00 14.21 145 ARG A C 1
ATOM 799 O O . ARG A 1 145 ? 14.846 8.498 1.092 1.00 13.04 145 ARG A O 1
ATOM 807 N N . ARG A 1 146 ? 15.867 8.319 -0.878 1.00 14.21 146 ARG A N 1
ATOM 808 C CA . ARG A 1 146 ? 14.731 7.736 -1.580 1.00 15.07 146 ARG A CA 1
ATOM 809 C C . ARG A 1 146 ? 14.003 6.586 -0.867 1.00 16.21 146 ARG A C 1
ATOM 810 O O . ARG A 1 146 ? 12.798 6.581 -0.809 1.00 15.18 146 ARG A O 1
ATOM 818 N N . GLU A 1 147 ? 14.729 5.612 -0.341 1.00 18.24 147 GLU A N 1
ATOM 819 C CA . GLU A 1 147 ? 14.110 4.431 0.273 1.00 20.01 147 GLU A CA 1
ATOM 820 C C . GLU A 1 147 ? 13.411 4.806 1.605 1.00 20.63 147 GLU A C 1
ATOM 821 O O . GLU A 1 147 ? 12.302 4.343 1.890 1.00 21.23 147 GLU A O 1
ATOM 827 N N . HIS A 1 148 ? 14.045 5.643 2.412 1.00 20.68 148 HIS A N 1
ATOM 828 C CA . HIS A 1 148 ? 13.361 6.264 3.566 1.00 21.19 148 HIS A CA 1
ATOM 829 C C . HIS A 1 148 ? 12.086 7.018 3.197 1.00 21.39 148 HIS A C 1
ATOM 830 O O . HIS A 1 148 ? 11.069 6.887 3.881 1.00 23.56 148 HIS A O 1
ATOM 837 N N . LEU A 1 149 ? 12.110 7.826 2.141 1.00 20.56 149 LEU A N 1
ATOM 838 C CA . LEU A 1 149 ? 10.858 8.451 1.685 1.00 20.41 149 LEU A CA 1
ATOM 839 C C . LEU A 1 149 ? 9.828 7.409 1.199 1.00 20.06 149 LEU A C 1
ATOM 840 O O . LEU A 1 149 ? 8.617 7.539 1.448 1.00 19.82 149 LEU A O 1
ATOM 845 N N . LEU A 1 150 ? 10.301 6.398 0.476 1.00 19.34 150 LEU A N 1
ATOM 846 C CA . LEU A 1 150 ? 9.435 5.328 0.036 1.00 19.29 150 LEU A CA 1
ATOM 847 C C . LEU A 1 150 ? 8.809 4.615 1.218 1.00 20.58 150 LEU A C 1
ATOM 848 O O . LEU A 1 150 ? 7.650 4.220 1.171 1.00 20.49 150 LEU A O 1
ATOM 853 N N . ALA A 1 151 ? 9.579 4.406 2.273 1.00 21.70 151 ALA A N 1
ATOM 854 C CA . ALA A 1 151 ? 9.028 3.766 3.468 1.00 22.30 151 ALA A CA 1
ATOM 855 C C . ALA A 1 151 ? 7.998 4.682 4.162 1.00 22.44 151 ALA A C 1
ATOM 856 O O . ALA A 1 151 ? 7.059 4.168 4.742 1.00 23.73 151 ALA A O 1
ATOM 858 N N . GLU A 1 152 ? 8.205 6.001 4.136 1.00 22.95 152 GLU A N 1
ATOM 859 C CA . GLU A 1 152 ? 7.210 7.002 4.644 1.00 23.72 152 GLU A CA 1
ATOM 860 C C . GLU A 1 152 ? 5.908 6.993 3.878 1.00 22.07 152 GLU A C 1
ATOM 861 O O . GLU A 1 152 ? 4.854 7.159 4.462 1.00 21.93 152 GLU A O 1
ATOM 867 N N . GLN A 1 153 ? 5.988 6.820 2.565 1.00 20.77 153 GLN A N 1
ATOM 868 C CA . GLN A 1 153 ? 4.789 6.635 1.753 1.00 19.26 153 GLN A CA 1
ATOM 869 C C . GLN A 1 153 ? 4.064 5.375 2.106 1.00 19.20 153 GLN A C 1
ATOM 870 O O . GLN A 1 153 ? 2.863 5.388 2.082 1.00 17.26 153 GLN A O 1
ATOM 876 N N . ALA A 1 154 ? 4.782 4.273 2.400 1.00 19.86 154 ALA A N 1
ATOM 877 C CA . ALA A 1 154 ? 4.102 3.027 2.798 1.00 20.00 154 ALA A CA 1
ATOM 878 C C . ALA A 1 154 ? 3.416 3.208 4.166 1.00 20.28 154 ALA A C 1
ATOM 879 O O . ALA A 1 154 ? 2.307 2.791 4.348 1.00 20.84 154 ALA A O 1
ATOM 881 N N . PHE A 1 155 ? 4.081 3.891 5.090 1.00 20.98 155 PHE A N 1
ATOM 882 C CA . PHE A 1 155 ? 3.517 4.159 6.404 1.00 21.31 155 PHE A CA 1
ATOM 883 C C . PHE A 1 155 ? 2.231 4.956 6.309 1.00 21.18 155 PHE A C 1
ATOM 884 O O . PHE A 1 155 ? 1.244 4.625 6.968 1.00 20.09 155 PHE A O 1
ATOM 892 N N . ARG A 1 156 ? 2.271 6.044 5.534 1.00 21.16 156 ARG A N 1
ATOM 893 C CA . ARG A 1 156 ? 1.111 6.875 5.362 1.00 21.93 156 ARG A CA 1
ATOM 894 C C . ARG A 1 156 ? -0.072 6.054 4.795 1.00 20.57 156 ARG A C 1
ATOM 895 O O . ARG A 1 156 ? -1.183 6.122 5.317 1.00 19.93 156 ARG A O 1
ATOM 903 N N . GLN A 1 157 ? 0.185 5.293 3.745 0.50 20.03 157 GLN A N 1
ATOM 904 C CA . GLN A 1 157 ? -0.796 4.389 3.179 0.50 20.39 157 GLN A CA 1
ATOM 905 C C . GLN A 1 157 ? -1.342 3.438 4.248 0.50 20.17 157 GLN A C 1
ATOM 906 O O . GLN A 1 157 ? -2.518 3.127 4.273 0.50 17.99 157 GLN A O 1
ATOM 912 N N . GLU A 1 158 ? -0.456 2.973 5.135 1.00 20.32 158 GLU A N 1
ATOM 913 C CA . GLU A 1 158 ? -0.855 1.961 6.153 1.00 21.75 158 GLU A CA 1
ATOM 914 C C . GLU A 1 158 ? -1.713 2.493 7.299 1.00 21.08 158 GLU A C 1
ATOM 915 O O . GLU A 1 158 ? -2.628 1.827 7.772 1.00 21.35 158 GLU A O 1
ATOM 921 N N . ALA A 1 159 ? -1.379 3.692 7.740 1.00 21.23 159 ALA A N 1
ATOM 922 C CA . ALA A 1 159 ? -2.007 4.344 8.866 1.00 21.89 159 ALA A CA 1
ATOM 923 C C . ALA A 1 159 ? -3.512 4.421 8.704 1.00 22.33 159 ALA A C 1
ATOM 924 O O . ALA A 1 159 ? -4.248 4.290 9.677 1.00 23.26 159 ALA A O 1
ATOM 926 N N . LEU A 1 160 ? -3.960 4.631 7.476 1.00 22.22 160 LEU A N 1
ATOM 927 C CA . LEU A 1 160 ? -5.373 4.596 7.171 1.00 22.57 160 LEU A CA 1
ATOM 928 C C . LEU A 1 160 ? -6.067 3.328 7.661 1.00 23.17 160 LEU A C 1
ATOM 929 O O . LEU A 1 160 ? -7.126 3.419 8.262 1.00 23.25 160 LEU A O 1
ATOM 934 N N . LEU A 1 161 ? -5.479 2.156 7.426 1.00 23.74 161 LEU A N 1
ATOM 935 C CA . LEU A 1 161 ? -6.210 0.882 7.619 1.00 24.22 161 LEU A CA 1
ATOM 936 C C . LEU A 1 161 ? -6.053 0.320 9.020 1.00 24.12 161 LEU A C 1
ATOM 937 O O . LEU A 1 161 ? -6.797 -0.556 9.438 1.00 24.01 161 LEU A O 1
ATOM 942 N N . ASN A 1 162 ? -5.062 0.827 9.733 1.00 24.06 162 ASN A N 1
ATOM 943 C CA . ASN A 1 162 ? -4.591 0.197 10.922 1.00 24.21 162 ASN A CA 1
ATOM 944 C C . ASN A 1 162 ? -4.786 1.115 12.123 1.00 24.27 162 ASN A C 1
ATOM 945 O O . ASN A 1 162 ? -4.100 2.126 12.243 1.00 24.50 162 ASN A O 1
ATOM 950 N N . PRO A 1 163 ? -5.703 0.748 13.037 1.00 24.57 163 PRO A N 1
ATOM 951 C CA . PRO A 1 163 ? -5.944 1.589 14.208 1.00 24.86 163 PRO A CA 1
ATOM 952 C C . PRO A 1 163 ? -4.726 1.633 15.125 1.00 25.29 163 PRO A C 1
ATOM 953 O O . PRO A 1 163 ? -4.489 2.641 15.787 1.00 25.06 163 PRO A O 1
ATOM 957 N N . ARG A 1 164 ? -3.956 0.548 15.141 1.00 26.05 164 ARG A N 1
ATOM 958 C CA . ARG A 1 164 ? -2.727 0.488 15.918 1.00 27.34 164 ARG A CA 1
ATOM 959 C C . ARG A 1 164 ? -1.734 1.573 15.512 1.00 27.77 164 ARG A C 1
ATOM 960 O O . ARG A 1 164 ? -0.902 1.944 16.325 1.00 28.09 164 ARG A O 1
ATOM 968 N N . LEU A 1 165 ? -1.836 2.068 14.273 1.00 28.27 165 LEU A N 1
ATOM 969 C CA . LEU A 1 165 ? -0.930 3.090 13.718 1.00 28.74 165 LEU A CA 1
ATOM 970 C C . LEU A 1 165 ? -1.464 4.521 13.719 1.00 28.91 165 LEU A C 1
ATOM 971 O O . LEU A 1 165 ? -0.720 5.448 13.412 1.00 28.77 165 LEU A O 1
ATOM 976 N N . ARG A 1 166 ? -2.731 4.731 14.052 1.00 29.40 166 ARG A N 1
ATOM 977 C CA . ARG A 1 166 ? -3.235 6.110 14.063 1.00 29.49 166 ARG A CA 1
ATOM 978 C C . ARG A 1 166 ? -2.538 6.968 15.130 1.00 28.97 166 ARG A C 1
ATOM 979 O O . ARG A 1 166 ? -2.267 8.144 14.879 1.00 29.12 166 ARG A O 1
ATOM 987 N N . GLU A 1 167 ? -2.234 6.379 16.291 1.00 28.07 167 GLU A N 1
ATOM 988 C CA . GLU A 1 167 ? -1.373 7.025 17.303 1.00 27.50 167 GLU A CA 1
ATOM 989 C C . GLU A 1 167 ? -0.085 7.630 16.696 1.00 26.90 167 GLU A C 1
ATOM 990 O O . GLU A 1 167 ? 0.088 8.858 16.653 1.00 26.78 167 GLU A O 1
ATOM 992 N N . LEU A 1 168 ? 0.799 6.760 16.209 1.00 26.03 168 LEU A N 1
ATOM 993 C CA . LEU A 1 168 ? 2.020 7.183 15.503 1.00 25.23 168 LEU A CA 1
ATOM 994 C C . LEU A 1 168 ? 1.763 8.242 14.456 1.00 24.02 168 LEU A C 1
ATOM 995 O O . LEU A 1 168 ? 2.514 9.186 14.362 1.00 23.37 168 LEU A O 1
ATOM 1000 N N . ALA A 1 169 ? 0.718 8.064 13.663 1.00 23.88 169 ALA A N 1
ATOM 1001 C CA . ALA A 1 169 ? 0.467 8.937 12.493 1.00 24.34 169 ALA A CA 1
ATOM 1002 C C . ALA A 1 169 ? 0.121 10.370 12.897 1.00 24.52 169 ALA A C 1
ATOM 1003 O O . ALA A 1 169 ? 0.442 11.336 12.198 1.00 24.38 169 ALA A O 1
ATOM 1005 N N . ASP A 1 170 ? -0.537 10.512 14.036 1.00 24.85 170 ASP A N 1
ATOM 1006 C CA . ASP A 1 170 ? -0.766 11.851 14.567 1.00 24.63 170 ASP A CA 1
ATOM 1007 C C . ASP A 1 170 ? 0.478 12.426 15.261 1.00 24.19 170 ASP A C 1
ATOM 1008 O O . ASP A 1 170 ? 0.756 13.614 15.113 1.00 24.47 170 ASP A O 1
ATOM 1013 N N . ALA A 1 171 ? 1.248 11.587 15.959 1.00 23.47 171 ALA A N 1
ATOM 1014 C CA . ALA A 1 171 ? 2.588 11.976 16.395 1.00 23.08 171 ALA A CA 1
ATOM 1015 C C . ALA A 1 171 ? 3.319 12.564 15.169 1.00 22.71 171 ALA A C 1
ATOM 1016 O O . ALA A 1 171 ? 3.860 13.663 15.225 1.00 22.73 171 ALA A O 1
ATOM 1018 N N . HIS A 1 172 ? 3.244 11.854 14.051 1.00 22.54 172 HIS A N 1
ATOM 1019 C CA . HIS A 1 172 ? 4.016 12.180 12.865 1.00 22.41 172 HIS A CA 1
ATOM 1020 C C . HIS A 1 172 ? 3.533 13.473 12.189 1.00 22.39 172 HIS A C 1
ATOM 1021 O O . HIS A 1 172 ? 4.361 14.345 11.896 1.00 20.87 172 HIS A O 1
ATOM 1028 N N . GLN A 1 173 ? 2.233 13.637 11.923 1.00 22.09 173 GLN A N 1
ATOM 1029 C CA . GLN A 1 173 ? 1.811 14.928 11.309 1.00 23.29 173 GLN A CA 1
ATOM 1030 C C . GLN A 1 173 ? 2.106 16.165 12.261 1.00 22.26 173 GLN A C 1
ATOM 1031 O O . GLN A 1 173 ? 2.439 17.235 11.765 1.00 21.94 173 GLN A O 1
ATOM 1037 N N . ARG A 1 174 ? 2.079 15.983 13.594 1.00 21.52 174 ARG A N 1
ATOM 1038 C CA . ARG A 1 174 ? 2.488 17.055 14.546 1.00 20.64 174 ARG A CA 1
ATOM 1039 C C . ARG A 1 174 ? 3.981 17.371 14.521 1.00 19.63 174 ARG A C 1
ATOM 1040 O O . ARG A 1 174 ? 4.376 18.502 14.669 1.00 18.67 174 ARG A O 1
ATOM 1042 N N . ILE A 1 175 ? 4.817 16.363 14.360 1.00 19.52 175 ILE A N 1
ATOM 1043 C CA . ILE A 1 175 ? 6.233 16.617 14.184 1.00 19.72 175 ILE A CA 1
ATOM 1044 C C . ILE A 1 175 ? 6.486 17.394 12.897 1.00 19.32 175 ILE A C 1
ATOM 1045 O O . ILE A 1 175 ? 7.169 18.384 12.929 1.00 18.83 175 ILE A O 1
ATOM 1050 N N . LEU A 1 176 ? 5.929 16.966 11.777 1.00 19.25 176 LEU A N 1
ATOM 1051 C CA . LEU A 1 176 ? 6.156 17.654 10.471 1.00 20.27 176 LEU A CA 1
ATOM 1052 C C . LEU A 1 176 ? 6.018 19.211 10.503 1.00 20.05 176 LEU A C 1
ATOM 1053 O O . LEU A 1 176 ? 6.945 19.942 10.101 1.00 19.88 176 LEU A O 1
ATOM 1058 N N . SER A 1 177 ? 4.891 19.702 11.005 1.00 18.99 177 SER A N 1
ATOM 1059 C CA . SER A 1 177 ? 4.634 21.139 10.943 1.00 20.29 177 SER A CA 1
ATOM 1060 C C . SER A 1 177 ? 5.489 21.930 11.914 1.00 18.98 177 SER A C 1
ATOM 1061 O O . SER A 1 177 ? 5.734 23.106 11.674 1.00 19.66 177 SER A O 1
ATOM 1064 N N . LEU A 1 178 ? 5.971 21.309 12.977 1.00 18.17 178 LEU A N 1
ATOM 1065 C CA . LEU A 1 178 ? 6.449 22.099 14.092 1.00 16.84 178 LEU A CA 1
ATOM 1066 C C . LEU A 1 178 ? 7.801 22.774 13.836 1.00 16.29 178 LEU A C 1
ATOM 1067 O O . LEU A 1 178 ? 8.005 23.905 14.287 1.00 14.51 178 LEU A O 1
ATOM 1072 N N . GLY A 1 179 ? 8.696 22.160 13.057 1.00 15.62 179 GLY A N 1
ATOM 1073 C CA . GLY A 1 179 ? 9.873 22.931 12.535 1.00 14.91 179 GLY A CA 1
ATOM 1074 C C . GLY A 1 179 ? 9.528 24.068 11.610 1.00 15.21 179 GLY A C 1
ATOM 1075 O O . GLY A 1 179 ? 10.119 25.187 11.607 1.00 15.73 179 GLY A O 1
ATOM 1076 N N . ALA A 1 180 ? 8.505 23.877 10.816 1.00 14.60 180 ALA A N 1
ATOM 1077 C CA . ALA A 1 180 ? 8.228 24.934 9.905 1.00 14.24 180 ALA A CA 1
ATOM 1078 C C . ALA A 1 180 ? 7.750 26.160 10.710 1.00 14.16 180 ALA A C 1
ATOM 1079 O O . ALA A 1 180 ? 7.928 27.338 10.266 1.00 12.07 180 ALA A O 1
ATOM 1081 N N . VAL A 1 181 ? 7.250 25.914 11.942 1.00 13.20 181 VAL A N 1
ATOM 1082 C CA . VAL A 1 181 ? 6.637 26.958 12.712 1.00 11.47 181 VAL A CA 1
ATOM 1083 C C . VAL A 1 181 ? 7.645 27.952 13.120 1.00 9.95 181 VAL A C 1
ATOM 1084 O O . VAL A 1 181 ? 7.381 29.139 12.944 1.00 8.36 181 VAL A O 1
ATOM 1088 N N . HIS A 1 182 ? 8.793 27.509 13.646 1.00 9.06 182 HIS A N 1
ATOM 1089 C CA . HIS A 1 182 ? 9.867 28.472 14.048 1.00 9.62 182 HIS A CA 1
ATOM 1090 C C . HIS A 1 182 ? 10.378 29.256 12.854 1.00 8.57 182 HIS A C 1
ATOM 1091 O O . HIS A 1 182 ? 10.705 30.436 12.965 1.00 9.65 182 HIS A O 1
ATOM 1098 N N . PHE A 1 183 ? 10.418 28.613 11.696 1.00 8.11 183 PHE A N 1
ATOM 1099 C CA . PHE A 1 183 ? 10.862 29.281 10.505 1.00 7.04 183 PHE A CA 1
ATOM 1100 C C . PHE A 1 183 ? 9.934 30.463 10.130 1.00 6.50 183 PHE A C 1
ATOM 1101 O O . PHE A 1 183 ? 10.397 31.596 9.916 1.00 7.12 183 PHE A O 1
ATOM 1109 N N . PHE A 1 184 ? 8.634 30.222 10.069 1.00 7.56 184 PHE A N 1
ATOM 1110 C CA . PHE A 1 184 ? 7.661 31.311 9.816 1.00 8.46 184 PHE A CA 1
ATOM 1111 C C . PHE A 1 184 ? 7.602 32.377 10.895 1.00 9.42 184 PHE A C 1
ATOM 1112 O O . PHE A 1 184 ? 7.460 33.566 10.586 1.00 8.87 184 PHE A O 1
ATOM 1120 N N . GLN A 1 185 ? 7.740 31.958 12.149 1.00 10.05 185 GLN A N 1
ATOM 1121 C CA . GLN A 1 185 ? 7.808 32.907 13.240 1.00 13.03 185 GLN A CA 1
ATOM 1122 C C . GLN A 1 185 ? 9.053 33.726 13.059 1.00 13.38 185 GLN A C 1
ATOM 1123 O O . GLN A 1 185 ? 9.005 34.941 13.075 1.00 13.45 185 GLN A O 1
ATOM 1129 N N . VAL A 1 186 ? 10.170 33.076 12.786 1.00 14.89 186 VAL A N 1
ATOM 1130 C CA . VAL A 1 186 ? 11.388 33.829 12.668 1.00 16.42 186 VAL A CA 1
ATOM 1131 C C . VAL A 1 186 ? 11.278 34.848 11.569 1.00 16.53 186 VAL A C 1
ATOM 1132 O O . VAL A 1 186 ? 11.798 35.892 11.694 1.00 16.65 186 VAL A O 1
ATOM 1136 N N . LEU A 1 187 ? 10.528 34.568 10.518 1.00 18.97 187 LEU A N 1
ATOM 1137 C CA . LEU A 1 187 ? 10.377 35.515 9.435 1.00 19.47 187 LEU A CA 1
ATOM 1138 C C . LEU A 1 187 ? 9.232 36.522 9.603 1.00 19.05 187 LEU A C 1
ATOM 1139 O O . LEU A 1 187 ? 8.943 37.257 8.690 1.00 18.44 187 LEU A O 1
ATOM 1144 N N . GLY A 1 188 ? 8.524 36.519 10.705 1.00 18.30 188 GLY A N 1
ATOM 1145 C CA . GLY A 1 188 ? 7.488 37.519 10.843 1.00 18.49 188 GLY A CA 1
ATOM 1146 C C . GLY A 1 188 ? 6.222 37.223 10.061 1.00 18.33 188 GLY A C 1
ATOM 1147 O O . GLY A 1 188 ? 5.457 38.119 9.776 1.00 17.67 188 GLY A O 1
ATOM 1148 N N . SER A 1 189 ? 5.968 35.947 9.758 1.00 17.47 189 SER A N 1
ATOM 1149 C CA . SER A 1 189 ? 4.742 35.569 9.099 1.00 17.15 189 SER A CA 1
ATOM 1150 C C . SER A 1 189 ? 3.495 35.927 9.911 1.00 16.74 189 SER A C 1
ATOM 1151 O O . SER A 1 189 ? 3.420 35.866 11.132 1.00 14.05 189 SER A O 1
ATOM 1154 N N . GLY A 1 190 ? 2.472 36.335 9.190 1.00 17.56 190 GLY A N 1
ATOM 1155 C CA . GLY A 1 190 ? 1.231 36.701 9.860 1.00 16.07 190 GLY A CA 1
ATOM 1156 C C . GLY A 1 190 ? 0.602 35.537 10.611 1.00 15.10 190 GLY A C 1
ATOM 1157 O O . GLY A 1 190 ? -0.036 35.763 11.629 1.00 14.25 190 GLY A O 1
ATOM 1158 N N . GLN A 1 191 ? 0.720 34.306 10.087 1.00 14.92 191 GLN A N 1
ATOM 1159 C CA . GLN A 1 191 ? 0.019 33.139 10.730 1.00 14.08 191 GLN A CA 1
ATOM 1160 C C . GLN A 1 191 ? 0.951 31.884 10.665 1.00 12.86 191 GLN A C 1
ATOM 1161 O O . GLN A 1 191 ? 0.755 30.975 9.842 1.00 12.16 191 GLN A O 1
ATOM 1167 N N . PRO A 1 192 ? 1.988 31.888 11.479 1.00 12.25 192 PRO A N 1
ATOM 1168 C CA . PRO A 1 192 ? 3.037 30.868 11.372 1.00 12.84 192 PRO A CA 1
ATOM 1169 C C . PRO A 1 192 ? 2.511 29.429 11.443 1.00 12.18 192 PRO A C 1
ATOM 1170 O O . PRO A 1 192 ? 2.999 28.558 10.693 1.00 8.47 192 PRO A O 1
ATOM 1174 N N . GLU A 1 193 ? 1.457 29.173 12.223 1.00 12.53 193 GLU A N 1
ATOM 1175 C CA . GLU A 1 193 ? 0.949 27.767 12.292 1.00 13.83 193 GLU A CA 1
ATOM 1176 C C . GLU A 1 193 ? 0.269 27.303 11.034 1.00 12.96 193 GLU A C 1
ATOM 1177 O O . GLU A 1 193 ? 0.413 26.129 10.617 1.00 12.85 193 GLU A O 1
ATOM 1183 N N . GLN A 1 194 ? -0.504 28.187 10.423 1.00 10.89 194 GLN A N 1
ATOM 1184 C CA . GLN A 1 194 ? -1.188 27.846 9.187 1.00 12.44 194 GLN A CA 1
ATOM 1185 C C . GLN A 1 194 ? -0.180 27.830 8.034 1.00 12.13 194 GLN A C 1
ATOM 1186 O O . GLN A 1 194 ? -0.245 26.977 7.173 1.00 13.66 194 GLN A O 1
ATOM 1192 N N . ASP A 1 195 ? 0.797 28.730 8.074 1.00 12.15 195 ASP A N 1
ATOM 1193 C CA . ASP A 1 195 ? 1.849 28.697 7.029 1.00 11.57 195 ASP A CA 1
ATOM 1194 C C . ASP A 1 195 ? 2.644 27.391 7.101 1.00 11.31 195 ASP A C 1
ATOM 1195 O O . ASP A 1 195 ? 3.065 26.847 6.103 1.00 11.56 195 ASP A O 1
ATOM 1200 N N . ALA A 1 196 ? 2.977 26.960 8.303 1.00 11.72 196 ALA A N 1
ATOM 1201 C CA . ALA A 1 196 ? 3.736 25.707 8.503 1.00 10.79 196 ALA A CA 1
ATOM 1202 C C . ALA A 1 196 ? 2.970 24.490 7.900 1.00 11.33 196 ALA A C 1
ATOM 1203 O O . ALA A 1 196 ? 3.574 23.576 7.315 1.00 10.56 196 ALA A O 1
ATOM 1205 N N . LYS A 1 197 ? 1.643 24.487 8.025 1.00 10.38 197 LYS A N 1
ATOM 1206 C CA . LYS A 1 197 ? 0.816 23.431 7.423 1.00 10.96 197 LYS A CA 1
ATOM 1207 C C . LYS A 1 197 ? 0.739 23.467 5.910 1.00 9.46 197 LYS A C 1
ATOM 1208 O O . LYS A 1 197 ? 0.702 22.432 5.223 1.00 12.11 197 LYS A O 1
ATOM 1214 N N . VAL A 1 198 ? 0.702 24.662 5.346 1.00 10.19 198 VAL A N 1
ATOM 1215 C CA . VAL A 1 198 ? 0.624 24.844 3.938 1.00 9.27 198 VAL A CA 1
ATOM 1216 C C . VAL A 1 198 ? 1.946 24.397 3.402 1.00 11.07 198 VAL A C 1
ATOM 1217 O O . VAL A 1 198 ? 2.010 23.701 2.396 1.00 8.81 198 VAL A O 1
ATOM 1221 N N . LEU A 1 199 ? 3.025 24.857 4.049 1.00 11.37 199 LEU A N 1
ATOM 1222 C CA . LEU A 1 199 ? 4.367 24.449 3.633 1.00 10.99 199 LEU A CA 1
ATOM 1223 C C . LEU A 1 199 ? 4.535 22.926 3.591 1.00 10.92 199 LEU A C 1
ATOM 1224 O O . LEU A 1 199 ? 5.053 22.354 2.584 1.00 11.23 199 LEU A O 1
ATOM 1229 N N . THR A 1 200 ? 4.146 22.300 4.685 1.00 9.19 200 THR A N 1
ATOM 1230 C CA . THR A 1 200 ? 4.128 20.865 4.793 1.00 10.69 200 THR A CA 1
ATOM 1231 C C . THR A 1 200 ? 3.373 20.183 3.643 1.00 9.45 200 THR A C 1
ATOM 1232 O O . THR A 1 200 ? 3.833 19.170 3.075 1.00 9.07 200 THR A O 1
ATOM 1236 N N . SER A 1 201 ? 2.217 20.743 3.323 1.00 8.57 201 SER A N 1
ATOM 1237 C CA . SER A 1 201 ? 1.375 20.212 2.273 1.00 7.89 201 SER A CA 1
ATOM 1238 C C . SER A 1 201 ? 2.115 20.260 0.934 1.00 7.60 201 SER A C 1
ATOM 1239 O O . SER A 1 201 ? 2.141 19.284 0.199 1.00 4.23 201 SER A O 1
ATOM 1242 N N . ILE A 1 202 ? 2.807 21.365 0.681 1.00 7.04 202 ILE A N 1
ATOM 1243 C CA . ILE A 1 202 ? 3.454 21.544 -0.582 1.00 6.95 202 ILE A CA 1
ATOM 1244 C C . ILE A 1 202 ? 4.625 20.597 -0.660 1.00 7.75 202 ILE A C 1
ATOM 1245 O O . ILE A 1 202 ? 4.891 19.964 -1.694 1.00 9.24 202 ILE A O 1
ATOM 1250 N N . ILE A 1 203 ? 5.409 20.516 0.393 1.00 7.16 203 ILE A N 1
ATOM 1251 C CA . ILE A 1 203 ? 6.603 19.709 0.337 1.00 7.19 203 ILE A CA 1
ATOM 1252 C C . ILE A 1 203 ? 6.218 18.219 0.198 1.00 7.44 203 ILE A C 1
ATOM 1253 O O . ILE A 1 203 ? 6.880 17.486 -0.553 1.00 7.95 203 ILE A O 1
ATOM 1258 N N . LEU A 1 204 ? 5.187 17.747 0.872 1.00 7.87 204 LEU A N 1
ATOM 1259 C CA . LEU A 1 204 ? 4.813 16.329 0.802 1.00 10.50 204 LEU A CA 1
ATOM 1260 C C . LEU A 1 204 ? 4.424 15.967 -0.637 1.00 12.66 204 LEU A C 1
ATOM 1261 O O . LEU A 1 204 ? 4.738 14.893 -1.160 1.00 12.74 204 LEU A O 1
ATOM 1266 N N . GLN A 1 205 ? 3.699 16.857 -1.273 1.00 14.23 205 GLN A N 1
ATOM 1267 C CA . GLN A 1 205 ? 3.285 16.587 -2.623 1.00 15.28 205 GLN A CA 1
ATOM 1268 C C . GLN A 1 205 ? 4.456 16.612 -3.576 1.00 14.27 205 GLN A C 1
ATOM 1269 O O . GLN A 1 205 ? 4.498 15.826 -4.513 1.00 13.48 205 GLN A O 1
ATOM 1283 N N . GLU A 1 207 ? 7.583 15.831 -2.755 1.00 11.20 207 GLU A N 1
ATOM 1284 C CA . GLU A 1 207 ? 8.212 14.570 -2.547 1.00 11.99 207 GLU A CA 1
ATOM 1285 C C . GLU A 1 207 ? 7.555 13.395 -3.303 1.00 11.52 207 GLU A C 1
ATOM 1286 O O . GLU A 1 207 ? 8.217 12.613 -3.904 1.00 10.68 207 GLU A O 1
ATOM 1292 N N . TYR A 1 208 ? 6.256 13.264 -3.179 1.00 11.70 208 TYR A N 1
ATOM 1293 C CA . TYR A 1 208 ? 5.513 12.236 -3.872 1.00 11.29 208 TYR A CA 1
ATOM 1294 C C . TYR A 1 208 ? 5.743 12.340 -5.380 1.00 11.69 208 TYR A C 1
ATOM 1295 O O . TYR A 1 208 ? 5.995 11.324 -6.040 1.00 9.23 208 TYR A O 1
ATOM 1304 N N . GLN A 1 209 ? 5.665 13.565 -5.915 1.00 10.65 209 GLN A N 1
ATOM 1305 C CA . GLN A 1 209 ? 5.766 13.726 -7.353 1.00 11.76 209 GLN A CA 1
ATOM 1306 C C . GLN A 1 209 ? 7.202 13.424 -7.849 1.00 11.29 209 GLN A C 1
ATOM 1307 O O . GLN A 1 209 ? 7.348 12.837 -8.865 1.00 11.32 209 GLN A O 1
ATOM 1313 N N . GLY A 1 210 ? 8.237 13.787 -7.093 1.00 11.30 210 GLY A N 1
ATOM 1314 C CA . GLY A 1 210 ? 9.597 13.349 -7.345 1.00 11.21 210 GLY A CA 1
ATOM 1315 C C . GLY A 1 210 ? 9.838 11.845 -7.289 1.00 11.99 210 GLY A C 1
ATOM 1316 O O . GLY A 1 210 ? 10.604 11.332 -8.082 1.00 10.81 210 GLY A O 1
ATOM 1317 N N . LEU A 1 211 ? 9.186 11.131 -6.358 1.00 13.58 211 LEU A N 1
ATOM 1318 C CA . LEU A 1 211 ? 9.243 9.677 -6.331 1.00 14.22 211 LEU A CA 1
ATOM 1319 C C . LEU A 1 211 ? 8.649 9.092 -7.574 1.00 15.44 211 LEU A C 1
ATOM 1320 O O . LEU A 1 211 ? 9.196 8.147 -8.097 1.00 15.46 211 LEU A O 1
ATOM 1325 N N . VAL A 1 212 ? 7.565 9.683 -8.073 1.00 16.71 212 VAL A N 1
ATOM 1326 C CA . VAL A 1 212 ? 6.896 9.187 -9.294 1.00 17.98 212 VAL A CA 1
ATOM 1327 C C . VAL A 1 212 ? 7.762 9.540 -10.489 1.00 18.59 212 VAL A C 1
ATOM 1328 O O . VAL A 1 212 ? 8.015 8.693 -11.308 1.00 19.62 212 VAL A O 1
ATOM 1332 N N . ASP A 1 213 ? 8.227 10.788 -10.588 1.00 19.13 213 ASP A N 1
ATOM 1333 C CA . ASP A 1 213 ? 9.085 11.171 -11.734 1.00 19.60 213 ASP A CA 1
ATOM 1334 C C . ASP A 1 213 ? 10.433 10.408 -11.760 1.00 19.04 213 ASP A C 1
ATOM 1335 O O . ASP A 1 213 ? 10.961 10.081 -12.830 1.00 18.97 213 ASP A O 1
ATOM 1340 N N . GLY A 1 214 ? 11.011 10.148 -10.606 1.00 18.98 214 GLY A N 1
ATOM 1341 C CA . GLY A 1 214 ? 12.322 9.514 -10.596 1.00 20.62 214 GLY A CA 1
ATOM 1342 C C . GLY A 1 214 ? 13.452 10.529 -10.671 1.00 21.42 214 GLY A C 1
ATOM 1343 O O . GLY A 1 214 ? 13.269 11.690 -11.125 1.00 20.88 214 GLY A O 1
ATOM 1344 N N . VAL A 1 215 ? 14.617 10.054 -10.225 1.00 21.93 215 VAL A N 1
ATOM 1345 C CA . VAL A 1 215 ? 15.778 10.879 -9.918 1.00 22.42 215 VAL A CA 1
ATOM 1346 C C . VAL A 1 215 ? 16.350 11.583 -11.127 1.00 22.04 215 VAL A C 1
ATOM 1347 O O . VAL A 1 215 ? 16.769 12.708 -11.020 1.00 23.64 215 VAL A O 1
ATOM 1351 N N . GLU A 1 216 ? 16.294 10.991 -12.300 1.00 21.78 216 GLU A N 1
ATOM 1352 C CA . GLU A 1 216 ? 16.839 11.697 -13.472 1.00 21.92 216 GLU A CA 1
ATOM 1353 C C . GLU A 1 216 ? 15.912 12.805 -14.022 1.00 21.30 216 GLU A C 1
ATOM 1354 O O . GLU A 1 216 ? 16.339 13.598 -14.866 1.00 20.74 216 GLU A O 1
ATOM 1360 N N . GLN A 1 217 ? 14.660 12.853 -13.555 1.00 19.80 217 GLN A N 1
ATOM 1361 C CA . GLN A 1 217 ? 13.668 13.728 -14.156 1.00 19.81 217 GLN A CA 1
ATOM 1362 C C . GLN A 1 217 ? 12.966 14.580 -13.097 1.00 19.38 217 GLN A C 1
ATOM 1363 O O . GLN A 1 217 ? 11.831 14.911 -13.261 1.00 20.01 217 GLN A O 1
ATOM 1369 N N . LEU A 1 218 ? 13.648 14.866 -12.007 1.00 17.58 218 LEU A N 1
ATOM 1370 C CA . LEU A 1 218 ? 13.141 15.764 -10.983 1.00 18.35 218 LEU A CA 1
ATOM 1371 C C . LEU A 1 218 ? 12.725 17.139 -11.551 1.00 17.25 218 LEU A C 1
ATOM 1372 O O . LEU A 1 218 ? 13.438 17.747 -12.324 1.00 15.91 218 LEU A O 1
ATOM 1377 N N . ALA A 1 219 ? 11.568 17.633 -11.160 1.00 17.41 219 ALA A N 1
ATOM 1378 C CA . ALA A 1 219 ? 11.079 18.896 -11.746 1.00 17.17 219 ALA A CA 1
ATOM 1379 C C . ALA A 1 219 ? 11.499 20.010 -10.831 1.00 14.73 219 ALA A C 1
ATOM 1380 O O . ALA A 1 219 ? 10.681 20.662 -10.248 1.00 13.83 219 ALA A O 1
ATOM 1382 N N . VAL A 1 220 ? 12.801 20.240 -10.767 1.00 13.33 220 VAL A N 1
ATOM 1383 C CA . VAL A 1 220 ? 13.396 21.092 -9.758 1.00 13.00 220 VAL A CA 1
ATOM 1384 C C . VAL A 1 220 ? 12.958 22.566 -9.948 1.00 11.76 220 VAL A C 1
ATOM 1385 O O . VAL A 1 220 ? 12.585 23.202 -8.989 1.00 8.96 220 VAL A O 1
ATOM 1389 N N . ASP A 1 221 ? 12.895 23.061 -11.203 1.00 10.83 221 ASP A N 1
ATOM 1390 C CA . ASP A 1 221 ? 12.436 24.421 -11.465 1.00 11.55 221 ASP A CA 1
ATOM 1391 C C . ASP A 1 221 ? 10.935 24.593 -11.190 1.00 12.88 221 ASP A C 1
ATOM 1392 O O . ASP A 1 221 ? 10.522 25.653 -10.764 1.00 11.87 221 ASP A O 1
ATOM 1397 N N . GLU A 1 222 ? 10.143 23.547 -11.360 1.00 12.01 222 GLU A N 1
ATOM 1398 C CA . GLU A 1 222 ? 8.744 23.662 -10.989 1.00 12.66 222 GLU A CA 1
ATOM 1399 C C . GLU A 1 222 ? 8.601 23.695 -9.470 1.00 11.50 222 GLU A C 1
ATOM 1400 O O . GLU A 1 222 ? 7.781 24.426 -8.960 1.00 11.54 222 GLU A O 1
ATOM 1414 N N . ARG A 1 224 ? 10.773 24.932 -7.383 1.00 6.93 224 ARG A N 1
ATOM 1415 C CA . ARG A 1 224 ? 11.138 26.305 -7.047 1.00 8.04 224 ARG A CA 1
ATOM 1416 C C . ARG A 1 224 ? 9.995 27.206 -7.323 1.00 7.43 224 ARG A C 1
ATOM 1417 O O . ARG A 1 224 ? 9.702 28.059 -6.521 1.00 7.23 224 ARG A O 1
ATOM 1425 N N . ALA A 1 225 ? 9.345 27.091 -8.459 1.00 6.96 225 ALA A N 1
ATOM 1426 C CA . ALA A 1 225 ? 8.262 28.104 -8.739 1.00 6.73 225 ALA A CA 1
ATOM 1427 C C . ALA A 1 225 ? 7.100 27.987 -7.796 1.00 7.09 225 ALA A C 1
ATOM 1428 O O . ALA A 1 225 ? 6.488 29.007 -7.361 1.00 4.94 225 ALA A O 1
ATOM 1430 N N . ILE A 1 226 ? 6.742 26.740 -7.455 1.00 7.78 226 ILE A N 1
ATOM 1431 C CA . ILE A 1 226 ? 5.616 26.559 -6.538 1.00 8.67 226 ILE A CA 1
ATOM 1432 C C . ILE A 1 226 ? 5.913 27.136 -5.128 1.00 7.65 226 ILE A C 1
ATOM 1433 O O . ILE A 1 226 ? 5.069 27.863 -4.481 1.00 9.94 226 ILE A O 1
ATOM 1438 N N . LEU A 1 227 ? 7.052 26.746 -4.595 1.00 8.42 227 LEU A N 1
ATOM 1439 C CA . LEU A 1 227 ? 7.515 27.170 -3.273 1.00 8.10 227 LEU A CA 1
ATOM 1440 C C . LEU A 1 227 ? 7.609 28.673 -3.247 1.00 8.52 227 LEU A C 1
ATOM 1441 O O . LEU A 1 227 ? 7.228 29.331 -2.260 1.00 10.18 227 LEU A O 1
ATOM 1446 N N . ARG A 1 228 ? 8.175 29.241 -4.336 1.00 8.00 228 ARG A N 1
ATOM 1447 C CA . ARG A 1 228 ? 8.433 30.682 -4.401 1.00 8.35 228 ARG A CA 1
ATOM 1448 C C . ARG A 1 228 ? 7.129 31.423 -4.406 1.00 9.09 228 ARG A C 1
ATOM 1449 O O . ARG A 1 228 ? 7.016 32.427 -3.774 1.00 9.61 228 ARG A O 1
ATOM 1457 N N . ARG A 1 229 ? 6.137 30.910 -5.120 1.00 7.47 229 ARG A N 1
ATOM 1458 C CA . ARG A 1 229 ? 4.868 31.606 -5.188 1.00 7.60 229 ARG A CA 1
ATOM 1459 C C . ARG A 1 229 ? 4.312 31.708 -3.700 1.00 8.54 229 ARG A C 1
ATOM 1460 O O . ARG A 1 229 ? 3.952 32.777 -3.258 1.00 7.65 229 ARG A O 1
ATOM 1468 N N . TYR A 1 230 ? 4.334 30.604 -2.959 1.00 7.50 230 TYR A N 1
ATOM 1469 C CA . TYR A 1 230 ? 3.833 30.613 -1.619 1.00 8.97 230 TYR A CA 1
ATOM 1470 C C . TYR A 1 230 ? 4.617 31.504 -0.681 1.00 7.95 230 TYR A C 1
ATOM 1471 O O . TYR A 1 230 ? 4.022 32.295 0.087 1.00 8.20 230 TYR A O 1
ATOM 1480 N N . LEU A 1 231 ? 5.934 31.404 -0.721 1.00 6.79 231 LEU A N 1
ATOM 1481 C CA . LEU A 1 231 ? 6.727 32.212 0.132 1.00 7.73 231 LEU A CA 1
ATOM 1482 C C . LEU A 1 231 ? 6.673 33.683 -0.228 1.00 9.24 231 LEU A C 1
ATOM 1483 O O . LEU A 1 231 ? 6.753 34.519 0.691 1.00 7.21 231 LEU A O 1
ATOM 1488 N N . ASN A 1 232 ? 6.598 34.024 -1.516 1.00 7.02 232 ASN A N 1
ATOM 1489 C CA . ASN A 1 232 ? 6.407 35.451 -1.869 1.00 9.08 232 ASN A CA 1
ATOM 1490 C C . ASN A 1 232 ? 5.156 36.032 -1.169 1.00 10.10 232 ASN A C 1
ATOM 1491 O O . ASN A 1 232 ? 5.172 37.157 -0.679 1.00 10.29 232 ASN A O 1
ATOM 1496 N N . LEU A 1 233 ? 4.0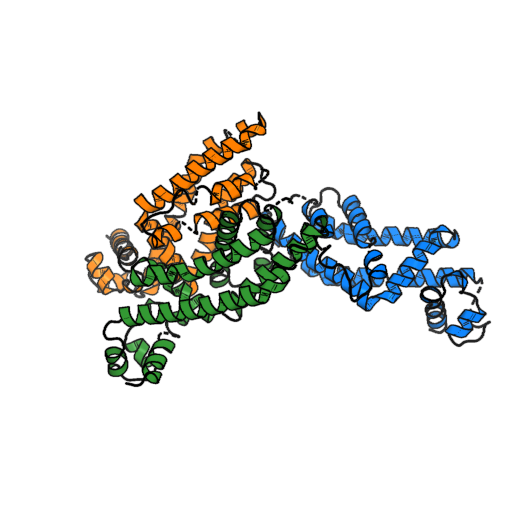73 35.301 -1.268 1.00 10.23 233 LEU A N 1
ATOM 1497 C CA . LEU A 1 233 ? 2.826 35.699 -0.658 1.00 11.85 233 LEU A CA 1
ATOM 1498 C C . LEU A 1 233 ? 2.997 35.890 0.843 1.00 12.89 233 LEU A C 1
ATOM 1499 O O . LEU A 1 233 ? 2.582 36.924 1.374 1.00 12.95 233 LEU A O 1
ATOM 1504 N N . VAL A 1 234 ? 3.654 34.944 1.521 1.00 13.03 234 VAL A N 1
ATOM 1505 C CA . VAL A 1 234 ? 3.852 35.075 2.985 1.00 12.73 234 VAL A CA 1
ATOM 1506 C C . VAL A 1 234 ? 4.645 36.360 3.303 1.00 15.69 234 VAL A C 1
ATOM 1507 O O . VAL A 1 234 ? 4.300 37.108 4.183 1.00 15.42 234 VAL A O 1
ATOM 1519 N N . GLY A 1 236 ? 4.703 39.155 1.535 1.00 19.05 236 GLY A N 1
ATOM 1520 C CA . GLY A 1 236 ? 4.111 40.422 1.064 1.00 19.12 236 GLY A CA 1
ATOM 1521 C C . GLY A 1 236 ? 4.575 40.860 -0.346 1.00 21.30 236 GLY A C 1
ATOM 1522 O O . GLY A 1 236 ? 4.368 42.037 -0.758 1.00 22.68 236 GLY A O 1
ATOM 1523 N N . LEU A 1 237 ? 5.151 39.950 -1.122 1.00 20.03 237 LEU A N 1
ATOM 1524 C CA . LEU A 1 237 ? 5.765 40.340 -2.406 1.00 21.21 237 LEU A CA 1
ATOM 1525 C C . LEU A 1 237 ? 4.809 40.112 -3.550 1.00 23.45 237 LEU A C 1
ATOM 1526 O O . LEU A 1 237 ? 4.159 39.043 -3.575 1.00 28.10 237 LEU A O 1
ATOM 1531 N N . GLY B 1 32 ? 40.933 83.928 0.920 1.00 33.27 32 GLY B N 1
ATOM 1532 C CA . GLY B 1 32 ? 40.649 83.339 2.268 1.00 33.39 32 GLY B CA 1
ATOM 1533 C C . GLY B 1 32 ? 41.266 81.959 2.422 1.00 33.27 32 GLY B C 1
ATOM 1534 O O . GLY B 1 32 ? 42.349 81.716 1.891 1.00 33.78 32 GLY B O 1
ATOM 1535 N N . SER B 1 33 ? 40.595 81.059 3.154 1.00 32.72 33 SER B N 1
ATOM 1536 C CA . SER B 1 33 ? 41.082 79.672 3.321 1.00 32.31 33 SER B CA 1
ATOM 1537 C C . SER B 1 33 ? 40.035 78.679 2.783 1.00 31.71 33 SER B C 1
ATOM 1538 O O . SER B 1 33 ? 40.294 77.981 1.811 1.00 31.49 33 SER B O 1
ATOM 1541 N N . GLU B 1 34 ? 38.849 78.630 3.387 1.00 31.14 34 GLU B N 1
ATOM 1542 C CA . GLU B 1 34 ? 37.767 77.786 2.853 1.00 30.44 34 GLU B CA 1
ATOM 1543 C C . GLU B 1 34 ? 37.509 78.147 1.389 1.00 29.90 34 GLU B C 1
ATOM 1544 O O . GLU B 1 34 ? 37.400 77.266 0.524 1.00 29.50 34 GLU B O 1
ATOM 1546 N N . GLN B 1 35 ? 37.456 79.451 1.125 1.00 29.16 35 GLN B N 1
ATOM 1547 C CA . GLN B 1 35 ? 37.248 79.991 -0.224 1.00 28.61 35 GLN B CA 1
ATOM 1548 C C . GLN B 1 35 ? 38.306 79.520 -1.223 1.00 27.94 35 GLN B C 1
ATOM 1549 O O . GLN B 1 35 ? 37.972 79.000 -2.276 1.00 26.99 35 GLN B O 1
ATOM 1551 N N . ARG B 1 36 ? 39.582 79.693 -0.893 1.00 27.76 36 ARG B N 1
ATOM 1552 C CA . ARG B 1 36 ? 40.661 79.290 -1.799 1.00 27.82 36 ARG B CA 1
ATOM 1553 C C . ARG B 1 36 ? 40.563 77.815 -2.112 1.00 27.91 36 ARG B C 1
ATOM 1554 O O . ARG B 1 36 ? 40.729 77.411 -3.250 1.00 27.83 36 ARG B O 1
ATOM 1562 N N . ARG B 1 37 ? 40.337 77.028 -1.065 1.00 27.60 37 ARG B N 1
ATOM 1563 C CA . ARG B 1 37 ? 40.252 75.593 -1.164 1.00 27.52 37 ARG B CA 1
ATOM 1564 C C . ARG B 1 37 ? 39.053 75.226 -2.053 1.00 27.37 37 ARG B C 1
ATOM 1565 O O . ARG B 1 37 ? 39.110 74.290 -2.857 1.00 26.80 37 ARG B O 1
ATOM 1573 N N . GLN B 1 38 ? 37.985 75.998 -1.938 1.00 26.83 38 GLN B N 1
ATOM 1574 C CA . GLN B 1 38 ? 36.782 75.711 -2.711 1.00 26.76 38 GLN B CA 1
ATOM 1575 C C . GLN B 1 38 ? 37.004 75.976 -4.193 1.00 26.10 38 GLN B C 1
ATOM 1576 O O . GLN B 1 38 ? 36.461 75.233 -5.056 1.00 25.94 38 GLN B O 1
ATOM 1582 N N . ALA B 1 39 ? 37.805 77.019 -4.465 1.00 24.73 39 ALA B N 1
ATOM 1583 C CA . ALA B 1 39 ? 38.220 77.422 -5.820 1.00 24.22 39 ALA B CA 1
ATOM 1584 C C . ALA B 1 39 ? 39.074 76.356 -6.494 1.00 23.98 39 ALA B C 1
ATOM 1585 O O . ALA B 1 39 ? 38.978 76.138 -7.705 1.00 23.33 39 ALA B O 1
ATOM 1587 N N . ILE B 1 40 ? 39.935 75.715 -5.702 1.00 24.01 40 ILE B N 1
ATOM 1588 C CA . ILE B 1 40 ? 40.737 74.585 -6.176 1.00 23.53 40 ILE B CA 1
ATOM 1589 C C . ILE B 1 40 ? 39.807 73.402 -6.516 1.00 23.76 40 ILE B C 1
ATOM 1590 O O . ILE B 1 40 ? 39.966 72.797 -7.558 1.00 22.38 40 ILE B O 1
ATOM 1595 N N . LEU B 1 41 ? 38.861 73.080 -5.628 1.00 24.47 41 LEU B N 1
ATOM 1596 C CA . LEU B 1 41 ? 37.894 71.995 -5.880 1.00 25.04 41 LEU B CA 1
ATOM 1597 C C . LEU B 1 41 ? 37.027 72.299 -7.110 1.00 25.18 41 LEU B C 1
ATOM 1598 O O . LEU B 1 41 ? 36.807 71.426 -7.957 1.00 25.55 41 LEU B O 1
ATOM 1603 N N . ASP B 1 42 ? 36.555 73.535 -7.207 1.00 25.44 42 ASP B N 1
ATOM 1604 C CA . ASP B 1 42 ? 35.777 73.980 -8.379 1.00 26.04 42 ASP B CA 1
ATOM 1605 C C . ASP B 1 42 ? 36.572 73.926 -9.673 1.00 25.20 42 ASP B C 1
ATOM 1606 O O . ASP B 1 42 ? 36.064 73.534 -10.704 1.00 25.47 42 ASP B O 1
ATOM 1611 N N . ALA B 1 43 ? 37.830 74.323 -9.600 1.00 24.87 43 ALA B N 1
ATOM 1612 C CA . ALA B 1 43 ? 38.696 74.258 -10.750 1.00 24.14 43 ALA B CA 1
ATOM 1613 C C . ALA B 1 43 ? 38.886 72.788 -11.213 1.00 24.11 43 ALA B C 1
ATOM 1614 O O . ALA B 1 43 ? 38.907 72.485 -12.422 1.00 22.78 43 ALA B O 1
ATOM 1616 N N . ALA B 1 44 ? 39.044 71.904 -10.231 1.00 23.54 44 ALA B N 1
ATOM 1617 C CA . ALA B 1 44 ? 39.231 70.481 -10.452 1.00 24.06 44 ALA B CA 1
ATOM 1618 C C . ALA B 1 44 ? 38.029 69.935 -11.188 1.00 23.70 44 ALA B C 1
ATOM 1619 O O . ALA B 1 44 ? 38.144 69.112 -12.073 1.00 23.93 44 ALA B O 1
ATOM 1629 N N . ARG B 1 46 ? 36.000 71.541 -13.165 1.00 21.70 46 ARG B N 1
ATOM 1630 C CA . ARG B 1 46 ? 35.927 72.010 -14.532 1.00 21.67 46 ARG B CA 1
ATOM 1631 C C . ARG B 1 46 ? 36.809 71.171 -15.440 1.00 20.88 46 ARG B C 1
ATOM 1632 O O . ARG B 1 46 ? 36.343 70.687 -16.462 1.00 19.44 46 ARG B O 1
ATOM 1640 N N . LEU B 1 47 ? 38.050 70.935 -15.021 1.00 19.28 47 LEU B N 1
ATOM 1641 C CA . LEU B 1 47 ? 38.919 69.996 -15.733 1.00 18.47 47 LEU B CA 1
ATOM 1642 C C . LEU B 1 47 ? 38.243 68.625 -15.988 1.00 19.22 47 LEU B C 1
ATOM 1643 O O . LEU B 1 47 ? 38.336 68.045 -17.087 1.00 18.21 47 LEU B O 1
ATOM 1648 N N . ILE B 1 48 ? 37.571 68.104 -14.958 1.00 19.37 48 ILE B N 1
ATOM 1649 C CA . ILE B 1 48 ? 37.059 66.781 -15.042 1.00 19.19 48 ILE B CA 1
ATOM 1650 C C . ILE B 1 48 ? 35.897 66.795 -16.026 1.00 19.69 48 ILE B C 1
ATOM 1651 O O . ILE B 1 48 ? 35.711 65.857 -16.795 1.00 19.13 48 ILE B O 1
ATOM 1656 N N . VAL B 1 49 ? 35.124 67.872 -15.991 1.00 19.83 49 VAL B N 1
ATOM 1657 C CA . VAL B 1 49 ? 33.974 68.014 -16.849 1.00 19.76 49 VAL B CA 1
ATOM 1658 C C . VAL B 1 49 ? 34.377 68.270 -18.301 1.00 20.34 49 VAL B C 1
ATOM 1659 O O . VAL B 1 49 ? 33.671 67.864 -19.233 1.00 19.12 49 VAL B O 1
ATOM 1663 N N . ARG B 1 50 ? 35.500 68.940 -18.492 1.00 20.88 50 ARG B N 1
ATOM 1664 C CA . ARG B 1 50 ? 35.949 69.323 -19.820 1.00 22.20 50 ARG B CA 1
ATOM 1665 C C . ARG B 1 50 ? 36.776 68.194 -20.382 1.00 22.48 50 ARG B C 1
ATOM 1666 O O . ARG B 1 50 ? 36.529 67.746 -21.480 1.00 21.46 50 ARG B O 1
ATOM 1674 N N . ASP B 1 51 ? 37.751 67.736 -19.599 1.00 22.91 51 ASP B N 1
ATOM 1675 C CA . ASP B 1 51 ? 38.831 66.913 -20.118 1.00 23.53 51 ASP B CA 1
ATOM 1676 C C . ASP B 1 51 ? 39.028 65.566 -19.432 1.00 23.29 51 ASP B C 1
ATOM 1677 O O . ASP B 1 51 ? 39.989 64.889 -19.772 1.00 23.45 51 ASP B O 1
ATOM 1682 N N . GLY B 1 52 ? 38.135 65.148 -18.528 1.00 21.96 52 GLY B N 1
ATOM 1683 C CA . GLY B 1 52 ? 38.257 63.827 -17.955 1.00 21.27 52 GLY B CA 1
ATOM 1684 C C . GLY B 1 52 ? 39.326 63.826 -16.849 1.00 21.75 52 GLY B C 1
ATOM 1685 O O . GLY B 1 52 ? 39.954 64.863 -16.590 1.00 20.40 52 GLY B O 1
ATOM 1686 N N . VAL B 1 53 ? 39.552 62.664 -16.247 1.00 19.51 53 VAL B N 1
ATOM 1687 C CA . VAL B 1 53 ? 40.209 62.603 -14.970 1.00 21.10 53 VAL B CA 1
ATOM 1688 C C . VAL B 1 53 ? 41.716 62.708 -15.143 1.00 21.49 53 VAL B C 1
ATOM 1689 O O . VAL B 1 53 ? 42.433 63.077 -14.210 1.00 20.44 53 VAL B O 1
ATOM 1693 N N . ARG B 1 54 ? 42.208 62.419 -16.344 1.00 20.74 54 ARG B N 1
ATOM 1694 C CA . ARG B 1 54 ? 43.613 62.615 -16.652 1.00 21.84 54 ARG B CA 1
ATOM 1695 C C . ARG B 1 54 ? 44.049 64.112 -16.585 1.00 22.91 54 ARG B C 1
ATOM 1696 O O . ARG B 1 54 ? 45.249 64.402 -16.419 1.00 22.99 54 ARG B O 1
ATOM 1704 N N . ALA B 1 55 ? 43.075 65.030 -16.685 1.00 22.80 55 ALA B N 1
ATOM 1705 C CA . ALA B 1 55 ? 43.326 66.472 -16.672 1.00 22.24 55 ALA B CA 1
ATOM 1706 C C . ALA B 1 55 ? 43.523 66.956 -15.268 1.00 22.45 55 ALA B C 1
ATOM 1707 O O . ALA B 1 55 ? 43.897 68.090 -15.043 1.00 21.94 55 ALA B O 1
ATOM 1709 N N . VAL B 1 56 ? 43.256 66.096 -14.294 1.00 23.76 56 VAL B N 1
ATOM 1710 C CA . VAL B 1 56 ? 43.390 66.491 -12.913 1.00 23.05 56 VAL B CA 1
ATOM 1711 C C . VAL B 1 56 ? 44.846 66.271 -12.503 1.00 23.88 56 VAL B C 1
ATOM 1712 O O . VAL B 1 56 ? 45.207 65.210 -12.015 1.00 25.63 56 VAL B O 1
ATOM 1716 N N . ARG B 1 57 ? 45.653 67.303 -12.706 1.00 23.84 57 ARG B N 1
ATOM 1717 C CA . ARG B 1 57 ? 47.040 67.419 -12.258 1.00 23.77 57 ARG B CA 1
ATOM 1718 C C . ARG B 1 57 ? 47.178 68.669 -11.421 1.00 22.52 57 ARG B C 1
ATOM 1719 O O . ARG B 1 57 ? 46.451 69.646 -11.648 1.00 21.52 57 ARG B O 1
ATOM 1727 N N . HIS B 1 58 ? 48.161 68.700 -10.519 1.00 22.33 58 HIS B N 1
ATOM 1728 C CA . HIS B 1 58 ? 48.314 69.844 -9.633 1.00 21.14 58 HIS B CA 1
ATOM 1729 C C . HIS B 1 58 ? 48.407 71.167 -10.437 1.00 20.74 58 HIS B C 1
ATOM 1730 O O . HIS B 1 58 ? 47.811 72.189 -10.082 1.00 19.74 58 HIS B O 1
ATOM 1737 N N . ARG B 1 59 ? 49.171 71.173 -11.511 1.00 20.60 59 ARG B N 1
ATOM 1738 C CA . ARG B 1 59 ? 49.384 72.439 -12.276 1.00 19.24 59 ARG B CA 1
ATOM 1739 C C . ARG B 1 59 ? 48.210 72.903 -13.097 1.00 18.68 59 ARG B C 1
ATOM 1740 O O . ARG B 1 59 ? 47.949 74.134 -13.248 1.00 18.69 59 ARG B O 1
ATOM 1748 N N . ALA B 1 60 ? 47.500 71.938 -13.662 1.00 17.83 60 ALA B N 1
ATOM 1749 C CA . ALA B 1 60 ? 46.289 72.267 -14.385 1.00 16.41 60 ALA B CA 1
ATOM 1750 C C . ALA B 1 60 ? 45.290 72.819 -13.432 1.00 16.31 60 ALA B C 1
ATOM 1751 O O . ALA B 1 60 ? 44.632 73.804 -13.735 1.00 16.07 60 ALA B O 1
ATOM 1753 N N . VAL B 1 61 ? 45.196 72.227 -12.249 1.00 16.48 61 VAL B N 1
ATOM 1754 C CA . VAL B 1 61 ? 44.208 72.686 -11.282 1.00 16.33 61 VAL B CA 1
ATOM 1755 C C . VAL B 1 61 ? 44.595 74.100 -10.805 1.00 16.59 61 VAL B C 1
ATOM 1756 O O . VAL B 1 61 ? 43.755 75.019 -10.790 1.00 16.68 61 VAL B O 1
ATOM 1760 N N . ALA B 1 62 ? 45.869 74.285 -10.453 1.00 16.62 62 ALA B N 1
ATOM 1761 C CA . ALA B 1 62 ? 46.383 75.585 -10.123 1.00 16.94 62 ALA B CA 1
ATOM 1762 C C . ALA B 1 62 ? 46.137 76.583 -11.292 1.00 18.16 62 ALA B C 1
ATOM 1763 O O . ALA B 1 62 ? 45.583 77.652 -11.079 1.00 18.45 62 ALA B O 1
ATOM 1765 N N . ALA B 1 63 ? 46.540 76.243 -12.512 1.00 18.72 63 ALA B N 1
ATOM 1766 C CA . ALA B 1 63 ? 46.360 77.197 -13.639 1.00 19.73 63 ALA B CA 1
ATOM 1767 C C . ALA B 1 63 ? 44.891 77.570 -13.768 1.00 20.51 63 ALA B C 1
ATOM 1768 O O . ALA B 1 63 ? 44.572 78.655 -14.165 1.00 19.48 63 ALA B O 1
ATOM 1770 N N . GLU B 1 64 ? 44.005 76.650 -13.392 1.00 21.83 64 GLU B N 1
ATOM 1771 C CA . GLU B 1 64 ? 42.566 76.791 -13.645 1.00 23.01 64 GLU B CA 1
ATOM 1772 C C . GLU B 1 64 ? 41.845 77.481 -12.498 1.00 23.44 64 GLU B C 1
ATOM 1773 O O . GLU B 1 64 ? 40.757 77.975 -12.690 1.00 24.75 64 GLU B O 1
ATOM 1779 N N . ALA B 1 65 ? 42.396 77.457 -11.298 1.00 23.99 65 ALA B N 1
ATOM 1780 C CA . ALA B 1 65 ? 41.817 78.242 -10.203 1.00 23.43 65 ALA B CA 1
ATOM 1781 C C . ALA B 1 65 ? 42.616 79.503 -10.060 1.00 23.23 65 ALA B C 1
ATOM 1782 O O . ALA B 1 65 ? 42.345 80.324 -9.182 1.00 23.71 65 ALA B O 1
ATOM 1784 N N . GLN B 1 66 ? 43.616 79.632 -10.937 1.00 23.07 66 GLN B N 1
ATOM 1785 C CA . GLN B 1 66 ? 44.592 80.704 -10.939 1.00 22.15 66 GLN B CA 1
ATOM 1786 C C . GLN B 1 66 ? 45.187 80.899 -9.528 1.00 22.26 66 GLN B C 1
ATOM 1787 O O . GLN B 1 66 ? 45.157 82.003 -8.987 1.00 22.00 66 GLN B O 1
ATOM 1789 N N . VAL B 1 67 ? 45.701 79.824 -8.921 1.00 20.98 67 VAL B N 1
ATOM 1790 C CA . VAL B 1 67 ? 46.386 79.959 -7.640 1.00 20.34 67 VAL B CA 1
ATOM 1791 C C . VAL B 1 67 ? 47.767 79.393 -7.795 1.00 19.96 67 VAL B C 1
ATOM 1792 O O . VAL B 1 67 ? 47.996 78.614 -8.711 1.00 20.29 67 VAL B O 1
ATOM 1796 N N . PRO B 1 68 ? 48.700 79.764 -6.890 1.00 19.26 68 PRO B N 1
ATOM 1797 C CA . PRO B 1 68 ? 49.999 79.150 -7.028 1.00 18.69 68 PRO B CA 1
ATOM 1798 C C . PRO B 1 68 ? 49.936 77.633 -6.929 1.00 18.22 68 PRO B C 1
ATOM 1799 O O . PRO B 1 68 ? 49.080 77.096 -6.231 1.00 17.78 68 PRO B O 1
ATOM 1803 N N . LEU B 1 69 ? 50.842 76.971 -7.633 1.00 18.11 69 LEU B N 1
ATOM 1804 C CA . LEU B 1 69 ? 50.963 75.541 -7.601 1.00 19.82 69 LEU B CA 1
ATOM 1805 C C . LEU B 1 69 ? 51.113 75.006 -6.199 1.00 20.43 69 LEU B C 1
ATOM 1806 O O . LEU B 1 69 ? 50.433 74.033 -5.828 1.00 21.21 69 LEU B O 1
ATOM 1811 N N . SER B 1 70 ? 52.004 75.619 -5.420 1.00 21.49 70 SER B N 1
ATOM 1812 C CA . SER B 1 70 ? 52.285 75.141 -4.074 1.00 21.91 70 SER B CA 1
ATOM 1813 C C . SER B 1 70 ? 51.026 75.203 -3.220 1.00 23.57 70 SER B C 1
ATOM 1814 O O . SER B 1 70 ? 50.955 74.583 -2.157 1.00 23.52 70 SER B O 1
ATOM 1817 N N . ALA B 1 71 ? 50.004 75.920 -3.702 1.00 25.16 71 ALA B N 1
ATOM 1818 C CA . ALA B 1 71 ? 48.800 76.126 -2.916 1.00 25.61 71 ALA B CA 1
ATOM 1819 C C . ALA B 1 71 ? 47.944 74.889 -2.951 1.00 25.72 71 ALA B C 1
ATOM 1820 O O . ALA B 1 71 ? 47.237 74.606 -1.967 1.00 25.82 71 ALA B O 1
ATOM 1822 N N . THR B 1 72 ? 48.059 74.106 -4.027 1.00 25.59 72 THR B N 1
ATOM 1823 C CA . THR B 1 72 ? 47.244 72.927 -4.185 1.00 26.07 72 THR B CA 1
ATOM 1824 C C . THR B 1 72 ? 47.763 71.845 -3.328 1.00 25.96 72 THR B C 1
ATOM 1825 O O . THR B 1 72 ? 46.982 71.105 -2.726 1.00 26.36 72 THR B O 1
ATOM 1829 N N . THR B 1 73 ? 49.103 71.755 -3.238 1.00 25.57 73 THR B N 1
ATOM 1830 C CA . THR B 1 73 ? 49.767 70.813 -2.307 1.00 24.49 73 THR B CA 1
ATOM 1831 C C . THR B 1 73 ? 49.702 71.287 -0.860 1.00 23.35 73 THR B C 1
ATOM 1832 O O . THR B 1 73 ? 50.072 70.559 0.045 1.00 22.73 73 THR B O 1
ATOM 1836 N N . TYR B 1 74 ? 49.267 72.516 -0.630 1.00 22.78 74 TYR B N 1
ATOM 1837 C CA . TYR B 1 74 ? 49.120 73.003 0.764 1.00 23.04 74 TYR B CA 1
ATOM 1838 C C . TYR B 1 74 ? 47.853 72.410 1.310 1.00 22.98 74 TYR B C 1
ATOM 1839 O O . TYR B 1 74 ? 47.850 71.833 2.373 1.00 23.92 74 TYR B O 1
ATOM 1848 N N . TYR B 1 75 ? 46.786 72.527 0.545 1.00 23.67 75 TYR B N 1
ATOM 1849 C CA . TYR B 1 75 ? 45.482 72.051 0.964 1.00 25.31 75 TYR B CA 1
ATOM 1850 C C . TYR B 1 75 ? 45.303 70.562 0.762 1.00 26.79 75 TYR B C 1
ATOM 1851 O O . TYR B 1 75 ? 44.492 69.940 1.442 1.00 27.26 75 TYR B O 1
ATOM 1860 N N . PHE B 1 76 ? 46.005 70.016 -0.222 1.00 28.55 76 PHE B N 1
ATOM 1861 C CA . PHE B 1 76 ? 45.964 68.579 -0.527 1.00 29.71 76 PHE B CA 1
ATOM 1862 C C . PHE B 1 76 ? 47.284 68.277 -1.185 1.00 31.57 76 PHE B C 1
ATOM 1863 O O . PHE B 1 76 ? 47.383 68.324 -2.443 1.00 33.71 76 PHE B O 1
ATOM 1871 N N . LYS B 1 77 ? 48.277 67.991 -0.383 1.00 32.33 77 LYS B N 1
ATOM 1872 C CA . LYS B 1 77 ? 49.553 67.538 -0.886 1.00 34.16 77 LYS B CA 1
ATOM 1873 C C . LYS B 1 77 ? 49.309 66.442 -1.921 1.00 34.91 77 LYS B C 1
ATOM 1874 O O . LYS B 1 77 ? 49.892 66.470 -3.010 1.00 37.25 77 LYS B O 1
ATOM 1876 N N . ASP B 1 78 ? 48.383 65.543 -1.626 1.00 34.57 78 ASP B N 1
ATOM 1877 C CA . ASP B 1 78 ? 48.161 64.396 -2.451 1.00 33.85 78 ASP B CA 1
ATOM 1878 C C . ASP B 1 78 ? 47.088 64.627 -3.494 1.00 3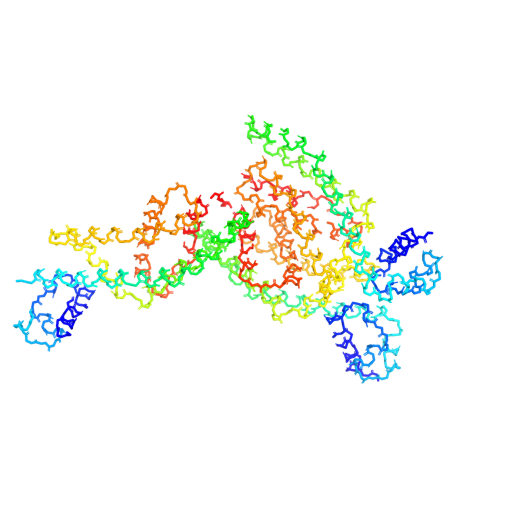2.68 78 ASP B C 1
ATOM 1879 O O . ASP B 1 78 ? 45.995 65.090 -3.191 1.00 31.66 78 ASP B O 1
ATOM 1884 N N . ILE B 1 79 ? 47.364 64.251 -4.732 1.00 31.07 79 ILE B N 1
ATOM 1885 C CA . ILE B 1 79 ? 46.352 64.463 -5.769 1.00 29.57 79 ILE B CA 1
ATOM 1886 C C . ILE B 1 79 ? 45.097 63.602 -5.560 1.00 28.22 79 ILE B C 1
ATOM 1887 O O . ILE B 1 79 ? 43.967 64.029 -5.829 1.00 27.19 79 ILE B O 1
ATOM 1892 N N . ASP B 1 80 ? 45.285 62.380 -5.102 1.00 27.52 80 ASP B N 1
ATOM 1893 C CA . ASP B 1 80 ? 44.140 61.543 -4.759 1.00 27.41 80 ASP B CA 1
ATOM 1894 C C . ASP B 1 80 ? 43.234 62.180 -3.735 1.00 26.00 80 ASP B C 1
ATOM 1895 O O . ASP B 1 80 ? 42.016 62.124 -3.862 1.00 25.00 80 ASP B O 1
ATOM 1900 N N . ASP B 1 81 ? 43.852 62.799 -2.744 1.00 23.89 81 ASP B N 1
ATOM 1901 C CA . ASP B 1 81 ? 43.1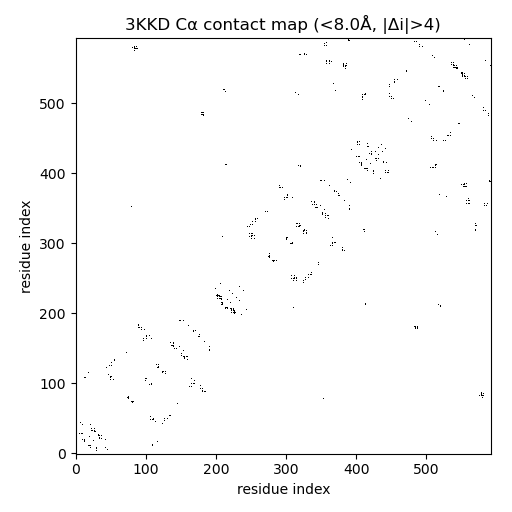63 63.629 -1.801 1.00 24.20 81 ASP B CA 1
ATOM 1902 C C . ASP B 1 81 ? 42.309 64.702 -2.463 1.00 23.60 81 ASP B C 1
ATOM 1903 O O . ASP B 1 81 ? 41.164 64.890 -2.137 1.00 23.18 81 ASP B O 1
ATOM 1908 N N . LEU B 1 82 ? 42.874 65.452 -3.390 1.00 23.97 82 LEU B N 1
ATOM 1909 C CA . LEU B 1 82 ? 42.082 66.485 -4.068 1.00 24.48 82 LEU B CA 1
ATOM 1910 C C . LEU B 1 82 ? 40.910 65.819 -4.817 1.00 23.83 82 LEU B C 1
ATOM 1911 O O . LEU B 1 82 ? 39.740 66.269 -4.783 1.00 23.77 82 LEU B O 1
ATOM 1916 N N . ILE B 1 83 ? 41.221 64.719 -5.477 1.00 24.07 83 ILE B N 1
ATOM 1917 C CA . ILE B 1 83 ? 40.208 64.038 -6.294 1.00 23.77 83 ILE B CA 1
ATOM 1918 C C . ILE B 1 83 ? 39.079 63.521 -5.447 1.00 23.04 83 ILE B C 1
ATOM 1919 O O . ILE B 1 83 ? 37.922 63.708 -5.767 1.00 21.79 83 ILE B O 1
ATOM 1924 N N . THR B 1 84 ? 39.437 62.872 -4.347 1.00 22.97 84 THR B N 1
ATOM 1925 C CA . THR B 1 84 ? 38.443 62.380 -3.391 1.00 23.16 84 THR B CA 1
ATOM 1926 C C . THR B 1 84 ? 37.462 63.445 -2.947 1.00 23.62 84 THR B C 1
ATOM 1927 O O . THR B 1 84 ? 36.252 63.201 -2.878 1.00 23.38 84 THR B O 1
ATOM 1931 N N . ASP B 1 85 ? 37.998 64.605 -2.585 1.00 25.20 85 ASP B N 1
ATOM 1932 C CA . ASP B 1 85 ? 37.182 65.690 -2.071 1.00 26.06 85 ASP B CA 1
ATOM 1933 C C . ASP B 1 85 ? 36.331 66.339 -3.106 1.00 26.26 85 ASP B C 1
ATOM 1934 O O . ASP B 1 85 ? 35.197 66.681 -2.817 1.00 25.77 85 ASP B O 1
ATOM 1939 N N . THR B 1 86 ? 36.885 66.503 -4.303 1.00 27.64 86 THR B N 1
ATOM 1940 C CA . THR B 1 86 ? 36.117 67.009 -5.439 1.00 28.79 86 THR B CA 1
ATOM 1941 C C . THR B 1 86 ? 34.919 66.113 -5.633 1.00 28.69 86 THR B C 1
ATOM 1942 O O . THR B 1 86 ? 33.781 66.572 -5.604 1.00 29.49 86 THR B O 1
ATOM 1946 N N . PHE B 1 87 ? 35.161 64.822 -5.782 1.00 29.29 87 PHE B N 1
ATOM 1947 C CA . PHE B 1 87 ? 34.035 63.869 -5.900 1.00 29.17 87 PHE B CA 1
ATOM 1948 C C . PHE B 1 87 ? 33.156 63.803 -4.688 1.00 29.93 87 PHE B C 1
ATOM 1949 O O . PHE B 1 87 ? 31.974 63.564 -4.823 1.00 31.27 87 PHE B O 1
ATOM 1957 N N . ALA B 1 88 ? 33.689 63.998 -3.488 1.00 30.58 88 ALA B N 1
ATOM 1958 C CA . ALA B 1 88 ? 32.789 64.063 -2.335 1.00 30.32 88 ALA B CA 1
ATOM 1959 C C . ALA B 1 88 ? 31.775 65.165 -2.606 1.00 31.18 88 ALA B C 1
ATOM 1960 O O . ALA B 1 88 ? 30.559 64.959 -2.415 1.00 32.43 88 ALA B O 1
ATOM 1962 N N . LEU B 1 89 ? 32.265 66.323 -3.060 1.00 31.75 89 LEU B N 1
ATOM 1963 C CA . LEU B 1 89 ? 31.408 67.494 -3.383 1.00 32.04 89 LEU B CA 1
ATOM 1964 C C . LEU B 1 89 ? 30.369 67.140 -4.431 1.00 31.46 89 LEU B C 1
ATOM 1965 O O . LEU B 1 89 ? 29.147 67.380 -4.253 1.00 31.58 89 LEU B O 1
ATOM 1970 N N . PHE B 1 90 ? 30.888 66.573 -5.514 1.00 30.87 90 PHE B N 1
ATOM 1971 C CA . PHE B 1 90 ? 30.101 66.084 -6.669 1.00 31.32 90 PHE B CA 1
ATOM 1972 C C . PHE B 1 90 ? 28.925 65.179 -6.279 1.00 31.34 90 PHE B C 1
ATOM 1973 O O . PHE B 1 90 ? 27.790 65.488 -6.656 1.00 31.61 90 PHE B O 1
ATOM 1975 N N . VAL B 1 91 ? 29.198 64.093 -5.532 1.00 30.70 91 VAL B N 1
ATOM 1976 C CA . VAL B 1 91 ? 28.140 63.290 -4.860 1.00 31.14 91 VAL B CA 1
ATOM 1977 C C . VAL B 1 91 ? 27.155 64.057 -3.951 1.00 31.28 91 VAL B C 1
ATOM 1978 O O . VAL B 1 91 ? 25.967 63.835 -4.076 1.00 31.51 91 VAL B O 1
ATOM 1982 N N . GLU B 1 92 ? 27.586 64.930 -3.042 1.00 32.13 92 GLU B N 1
ATOM 1983 C CA . GLU B 1 92 ? 26.590 65.573 -2.162 1.00 32.58 92 GLU B CA 1
ATOM 1984 C C . GLU B 1 92 ? 25.615 66.452 -2.973 1.00 33.01 92 GLU B C 1
ATOM 1985 O O . GLU B 1 92 ? 24.405 66.471 -2.713 1.00 32.96 92 GLU B O 1
ATOM 1991 N N . ARG B 1 93 ? 26.155 67.151 -3.969 1.00 33.65 93 ARG B N 1
ATOM 1992 C CA . ARG B 1 93 ? 25.355 67.960 -4.888 1.00 33.89 93 ARG B CA 1
ATOM 1993 C C . ARG B 1 93 ? 24.266 67.147 -5.563 1.00 34.23 93 ARG B C 1
ATOM 1994 O O . ARG B 1 93 ? 23.106 67.466 -5.394 1.00 33.73 93 ARG B O 1
ATOM 1996 N N A ASN B 1 94 ? 24.619 66.103 -6.316 0.50 34.35 94 ASN B N 1
ATOM 1997 N N B ASN B 1 94 ? 24.629 66.105 -6.315 0.50 34.51 94 ASN B N 1
ATOM 1998 C CA A ASN B 1 94 ? 23.589 65.317 -7.009 0.50 34.51 94 ASN B CA 1
ATOM 1999 C CA B ASN B 1 94 ? 23.608 65.306 -7.000 0.50 34.81 94 ASN B CA 1
ATOM 2000 C C A ASN B 1 94 ? 22.658 64.583 -6.047 0.50 34.40 94 ASN B C 1
ATOM 2001 C C B ASN B 1 94 ? 22.656 64.622 -6.035 0.50 34.55 94 ASN B C 1
ATOM 2002 O O A ASN B 1 94 ? 21.512 64.299 -6.407 0.50 34.14 94 ASN B O 1
ATOM 2003 O O B ASN B 1 94 ? 21.497 64.391 -6.386 0.50 34.26 94 ASN B O 1
ATOM 2012 N N . ALA B 1 95 ? 23.151 64.281 -4.841 1.00 34.27 95 ALA B N 1
ATOM 2013 C CA . ALA B 1 95 ? 22.294 63.754 -3.743 1.00 34.11 95 ALA B CA 1
ATOM 2014 C C . ALA B 1 95 ? 21.208 64.754 -3.417 1.00 33.53 95 ALA B C 1
ATOM 2015 O O . ALA B 1 95 ? 20.007 64.436 -3.437 1.00 34.09 95 ALA B O 1
ATOM 2017 N N . GLU B 1 96 ? 21.629 65.972 -3.111 1.00 33.00 96 GLU B N 1
ATOM 2018 C CA . GLU B 1 96 ? 20.672 67.018 -2.735 1.00 32.40 96 GLU B CA 1
ATOM 2019 C C . GLU B 1 96 ? 19.690 67.369 -3.871 1.00 31.45 96 GLU B C 1
ATOM 2020 O O . GLU B 1 96 ? 18.471 67.446 -3.665 1.00 30.93 96 GLU B O 1
ATOM 2026 N N . ALA B 1 97 ? 20.219 67.569 -5.072 1.00 30.58 97 ALA B N 1
ATOM 2027 C CA . ALA B 1 97 ? 19.371 67.707 -6.273 1.00 30.17 97 ALA B CA 1
ATOM 2028 C C . ALA B 1 97 ? 18.242 66.671 -6.315 1.00 29.97 97 ALA B C 1
ATOM 2029 O O . ALA B 1 97 ? 17.072 67.031 -6.495 1.00 30.55 97 ALA B O 1
ATOM 2031 N N . LEU B 1 98 ? 18.606 65.397 -6.156 1.00 29.28 98 LEU B N 1
ATOM 2032 C CA . LEU B 1 98 ? 17.660 64.271 -6.166 1.00 28.90 98 LEU B CA 1
ATOM 2033 C C . LEU B 1 98 ? 16.697 64.326 -4.975 1.00 28.27 98 LEU B C 1
ATOM 2034 O O . LEU B 1 98 ? 15.481 64.095 -5.098 1.00 27.37 98 LEU B O 1
ATOM 2039 N N . SER B 1 99 ? 17.228 64.633 -3.806 1.00 27.87 99 SER B N 1
ATOM 2040 C CA . SER B 1 99 ? 16.334 64.822 -2.702 1.00 27.06 99 SER B CA 1
ATOM 2041 C C . SER B 1 99 ? 15.355 65.940 -3.084 1.00 26.48 99 SER B C 1
ATOM 2042 O O . SER B 1 99 ? 14.131 65.789 -2.925 1.00 26.81 99 SER B O 1
ATOM 2045 N N . ALA B 1 100 ? 15.879 67.053 -3.601 1.00 25.46 100 ALA B N 1
ATOM 2046 C CA . ALA B 1 100 ? 15.024 68.226 -3.900 1.00 24.95 100 ALA B CA 1
ATOM 2047 C C . ALA B 1 100 ? 14.000 67.913 -4.994 1.00 24.00 100 ALA B C 1
ATOM 2048 O O . ALA B 1 100 ? 12.867 68.411 -4.971 1.00 22.13 100 ALA B O 1
ATOM 2050 N N . PHE B 1 101 ? 14.400 67.067 -5.942 1.00 23.20 101 PHE B N 1
ATOM 2051 C CA . PHE B 1 101 ? 13.481 66.687 -7.002 1.00 22.76 101 PHE B CA 1
ATOM 2052 C C . PHE B 1 101 ? 12.280 65.954 -6.426 1.00 22.05 101 PHE B C 1
ATOM 2053 O O . PHE B 1 101 ? 11.155 66.241 -6.810 1.00 21.68 101 PHE B O 1
ATOM 2061 N N . TRP B 1 102 ? 12.546 65.003 -5.523 1.00 21.46 102 TRP B N 1
ATOM 2062 C CA . TRP B 1 102 ? 11.526 64.091 -4.992 1.00 21.38 102 TRP B CA 1
ATOM 2063 C C . TRP B 1 102 ? 10.548 64.832 -4.111 1.00 21.14 102 TRP B C 1
ATOM 2064 O O . TRP B 1 102 ? 9.325 64.730 -4.275 1.00 21.46 102 TRP B O 1
ATOM 2075 N N . SER B 1 103 ? 11.100 65.577 -3.177 1.00 21.14 103 SER B N 1
ATOM 2076 C CA . SER B 1 103 ? 10.297 66.353 -2.214 1.00 21.22 103 SER B CA 1
ATOM 2077 C C . SER B 1 103 ? 9.287 67.244 -2.973 1.00 20.81 103 SER B C 1
ATOM 2078 O O . SER B 1 103 ? 8.129 67.360 -2.568 1.00 21.19 103 SER B O 1
ATOM 2081 N N . SER B 1 104 ? 9.724 67.797 -4.109 1.00 21.08 104 SER B N 1
ATOM 2082 C CA . SER B 1 104 ? 8.929 68.734 -4.926 1.00 20.81 104 SER B CA 1
ATOM 2083 C C . SER B 1 104 ? 7.915 68.065 -5.828 1.00 21.16 104 SER B C 1
ATOM 2084 O O . SER B 1 104 ? 6.980 68.714 -6.292 1.00 20.96 104 SER B O 1
ATOM 2087 N N . VAL B 1 105 ? 8.076 66.773 -6.078 1.00 20.99 105 VAL B N 1
ATOM 2088 C CA . VAL B 1 105 ? 7.094 66.055 -6.871 1.00 20.84 105 VAL B CA 1
ATOM 2089 C C . VAL B 1 105 ? 6.122 65.265 -5.959 1.00 20.54 105 VAL B C 1
ATOM 2090 O O . VAL B 1 105 ? 5.217 64.570 -6.439 1.00 20.49 105 VAL B O 1
ATOM 2094 N N . GLU B 1 106 ? 6.291 65.390 -4.643 1.00 20.05 106 GLU B N 1
ATOM 2095 C CA . GLU B 1 106 ? 5.521 64.584 -3.664 1.00 20.43 106 GLU B CA 1
ATOM 2096 C C . GLU B 1 106 ? 3.989 64.821 -3.700 1.00 21.38 106 GLU B C 1
ATOM 2097 O O . GLU B 1 106 ? 3.177 63.873 -3.578 1.00 21.09 106 GLU B O 1
ATOM 2103 N N . GLY B 1 107 ? 3.600 66.087 -3.846 1.00 21.42 107 GLY B N 1
ATOM 2104 C CA . GLY B 1 107 ? 2.211 66.442 -3.969 1.00 21.48 107 GLY B CA 1
ATOM 2105 C C . GLY B 1 107 ? 1.547 65.714 -5.124 1.00 21.88 107 GLY B C 1
ATOM 2106 O O . GLY B 1 107 ? 0.532 65.029 -4.941 1.00 21.57 107 GLY B O 1
ATOM 2107 N N . ASP B 1 108 ? 2.121 65.881 -6.307 1.00 21.46 108 ASP B N 1
ATOM 2108 C CA . ASP B 1 108 ? 1.636 65.236 -7.511 1.00 22.28 108 ASP B CA 1
ATOM 2109 C C . ASP B 1 108 ? 1.410 63.753 -7.332 1.00 22.62 108 ASP B C 1
ATOM 2110 O O . ASP B 1 108 ? 0.490 63.188 -7.900 1.00 22.96 108 ASP B O 1
ATOM 2115 N N . LEU B 1 109 ? 2.308 63.124 -6.596 1.00 23.57 109 LEU B N 1
ATOM 2116 C CA . LEU B 1 109 ? 2.358 61.672 -6.480 1.00 23.92 109 LEU B CA 1
ATOM 2117 C C . LEU B 1 109 ? 1.205 61.229 -5.589 1.00 23.79 109 LEU B C 1
ATOM 2118 O O . LEU B 1 109 ? 0.549 60.215 -5.836 1.00 23.54 109 LEU B O 1
ATOM 2123 N N . GLN B 1 110 ? 0.946 62.021 -4.560 1.00 24.05 110 GLN B N 1
ATOM 2124 C CA . GLN B 1 110 ? -0.260 61.841 -3.759 1.00 23.96 110 GLN B CA 1
ATOM 2125 C C . GLN B 1 110 ? -1.549 61.950 -4.558 1.00 24.16 110 GLN B C 1
ATOM 2126 O O . GLN B 1 110 ? -2.399 61.058 -4.469 1.00 23.06 110 GLN B O 1
ATOM 2132 N N . GLU B 1 111 ? -1.687 63.021 -5.337 1.00 24.97 111 GLU B N 1
ATOM 2133 C CA . GLU B 1 111 ? -2.899 63.227 -6.150 1.00 25.96 111 GLU B CA 1
ATOM 2134 C C . GLU B 1 111 ? -3.134 62.007 -7.040 1.00 26.28 111 GLU B C 1
ATOM 2135 O O . GLU B 1 111 ? -4.242 61.492 -7.111 1.00 25.14 111 GLU B O 1
ATOM 2149 N N . ALA B 1 113 ? -1.949 58.779 -6.656 1.00 25.47 113 ALA B N 1
ATOM 2150 C CA . ALA B 1 113 ? -2.407 57.694 -5.784 1.00 25.32 113 ALA B CA 1
ATOM 2151 C C . ALA B 1 113 ? -3.917 57.820 -5.490 1.00 24.93 113 ALA B C 1
ATOM 2152 O O . ALA B 1 113 ? -4.680 56.882 -5.682 1.00 23.42 113 ALA B O 1
ATOM 2154 N N . ALA B 1 114 ? -4.308 58.996 -5.015 1.00 25.77 114 ALA B N 1
ATOM 2155 C CA . ALA B 1 114 ? -5.706 59.311 -4.634 1.00 25.53 114 ALA B CA 1
ATOM 2156 C C . ALA B 1 114 ? -6.623 59.260 -5.845 1.00 26.20 114 ALA B C 1
ATOM 2157 O O . ALA B 1 114 ? -7.756 58.815 -5.754 1.00 26.53 114 ALA B O 1
ATOM 2159 N N . VAL B 1 115 ? -6.130 59.717 -6.988 1.00 27.18 115 VAL B N 1
ATOM 2160 C CA . VAL B 1 115 ? -6.878 59.587 -8.229 1.00 27.85 115 VAL B CA 1
ATOM 2161 C C . VAL B 1 115 ? -7.010 58.127 -8.665 1.00 29.08 115 VAL B C 1
ATOM 2162 O O . VAL B 1 115 ? -8.069 57.692 -9.082 1.00 30.24 115 VAL B O 1
ATOM 2166 N N . LEU B 1 116 ? -5.930 57.375 -8.564 1.00 30.73 116 LEU B N 1
ATOM 2167 C CA . LEU B 1 116 ? -5.942 55.955 -8.882 1.00 31.37 116 LEU B CA 1
ATOM 2168 C C . LEU B 1 116 ? -7.073 55.306 -8.104 1.00 32.59 116 LEU B C 1
ATOM 2169 O O . LEU B 1 116 ? -8.008 54.746 -8.703 1.00 33.75 116 LEU B O 1
ATOM 2174 N N . ALA B 1 117 ? -7.061 55.492 -6.779 1.00 32.70 117 ALA B N 1
ATOM 2175 C CA . ALA B 1 117 ? -7.962 54.787 -5.871 1.00 32.57 117 ALA B CA 1
ATOM 2176 C C . ALA B 1 117 ? -9.441 55.002 -6.202 1.00 32.69 117 ALA B C 1
ATOM 2177 O O . ALA B 1 117 ? -10.267 54.091 -6.084 1.00 32.46 117 ALA B O 1
ATOM 2179 N N . ASP B 1 118 ? -9.793 56.215 -6.596 1.00 32.41 118 ASP B N 1
ATOM 2180 C CA . ASP B 1 118 ? -11.161 56.464 -7.011 1.00 31.89 118 ASP B CA 1
ATOM 2181 C C . ASP B 1 118 ? -11.441 55.761 -8.334 1.00 31.26 118 ASP B C 1
ATOM 2182 O O . ASP B 1 118 ? -12.501 55.207 -8.511 1.00 30.03 118 ASP B O 1
ATOM 2187 N N . ASP B 1 119 ? -10.473 55.731 -9.254 1.00 30.96 119 ASP B N 1
ATOM 2188 C CA . ASP B 1 119 ? -10.726 55.028 -10.512 1.00 30.81 119 ASP B CA 1
ATOM 2189 C C . ASP B 1 119 ? -9.559 54.231 -11.088 1.00 29.94 119 ASP B C 1
ATOM 2190 O O . ASP B 1 119 ? -8.792 54.774 -11.903 1.00 29.65 119 ASP B O 1
ATOM 2195 N N . PRO B 1 120 ? -9.419 52.939 -10.684 1.00 28.52 120 PRO B N 1
ATOM 2196 C CA . PRO B 1 120 ? -8.387 51.982 -11.177 1.00 27.49 120 PRO B CA 1
ATOM 2197 C C . PRO B 1 120 ? -8.167 51.951 -12.706 1.00 27.22 120 PRO B C 1
ATOM 2198 O O . PRO B 1 120 ? -7.085 51.638 -13.176 1.00 26.65 120 PRO B O 1
ATOM 2202 N N . GLY B 1 121 ? -9.203 52.305 -13.470 1.00 27.60 121 GLY B N 1
ATOM 2203 C CA . GLY B 1 121 ? -9.098 52.432 -14.907 1.00 27.18 121 GLY B CA 1
ATOM 2204 C C . GLY B 1 121 ? -8.202 53.583 -15.367 1.00 26.93 121 GLY B C 1
ATOM 2205 O O . GLY B 1 121 ? -7.916 53.687 -16.573 1.00 26.91 121 GLY B O 1
ATOM 2206 N N . ALA B 1 122 ? -7.774 54.446 -14.425 1.00 26.18 122 ALA B N 1
ATOM 2207 C CA . ALA B 1 122 ? -6.895 55.612 -14.704 1.00 25.55 122 ALA B CA 1
ATOM 2208 C C . ALA B 1 122 ? -5.453 55.213 -14.803 1.00 25.38 122 ALA B C 1
ATOM 2209 O O . ALA B 1 122 ? -4.619 55.995 -15.239 1.00 25.29 122 ALA B O 1
ATOM 2211 N N . ARG B 1 123 ? -5.126 53.998 -14.394 1.00 25.16 123 ARG B N 1
ATOM 2212 C CA . ARG B 1 123 ? -3.723 53.629 -14.320 1.00 25.83 123 ARG B CA 1
ATOM 2213 C C . ARG B 1 123 ? -3.000 53.975 -15.627 1.00 24.23 123 ARG B C 1
ATOM 2214 O O . ARG B 1 123 ? -1.868 54.470 -15.593 1.00 23.84 123 ARG B O 1
ATOM 2222 N N . GLY B 1 124 ? -3.664 53.766 -16.769 1.00 22.46 124 GLY B N 1
ATOM 2223 C CA . GLY B 1 124 ? -3.028 53.980 -18.068 1.00 21.71 124 GLY B CA 1
ATOM 2224 C C . GLY B 1 124 ? -2.722 55.452 -18.362 1.00 20.52 124 GLY B C 1
ATOM 2225 O O . GLY B 1 124 ? -1.710 55.807 -18.962 1.00 20.87 124 GLY B O 1
ATOM 2226 N N . SER B 1 125 ? -3.580 56.323 -17.901 1.00 18.61 125 SER B N 1
ATOM 2227 C CA . SER B 1 125 ? -3.292 57.714 -18.017 1.00 19.35 125 SER B CA 1
ATOM 2228 C C . SER B 1 125 ? -2.233 58.141 -17.003 1.00 19.10 125 SER B C 1
ATOM 2229 O O . SER B 1 125 ? -1.355 58.957 -17.306 1.00 18.68 125 SER B O 1
ATOM 2232 N N . LEU B 1 126 ? -2.266 57.570 -15.817 1.00 19.08 126 LEU B N 1
ATOM 2233 C CA . LEU B 1 126 ? -1.206 57.903 -14.855 1.00 19.87 126 LEU B CA 1
ATOM 2234 C C . LEU B 1 126 ? 0.180 57.466 -15.356 1.00 18.89 126 LEU B C 1
ATOM 2235 O O . LEU B 1 126 ? 1.147 58.186 -15.195 1.00 18.40 126 LEU B O 1
ATOM 2240 N N . VAL B 1 127 ? 0.282 56.303 -15.978 1.00 18.06 127 VAL B N 1
ATOM 2241 C CA . VAL B 1 127 ? 1.544 55.930 -16.557 1.00 18.44 127 VAL B CA 1
ATOM 2242 C C . VAL B 1 127 ? 1.998 57.015 -17.553 1.00 18.10 127 VAL B C 1
ATOM 2243 O O . VAL B 1 127 ? 3.099 57.521 -17.451 1.00 17.41 127 VAL B O 1
ATOM 2247 N N . GLU B 1 128 ? 1.148 57.362 -18.505 1.00 18.90 128 GLU B N 1
ATOM 2248 C CA . GLU B 1 128 ? 1.481 58.423 -19.459 1.00 19.93 128 GLU B CA 1
ATOM 2249 C C . GLU B 1 128 ? 2.026 59.694 -18.838 1.00 19.49 128 GLU B C 1
ATOM 2250 O O . GLU B 1 128 ? 2.944 60.265 -19.362 1.00 18.23 128 GLU B O 1
ATOM 2256 N N . ARG B 1 129 ? 1.448 60.137 -17.729 1.00 20.16 129 ARG B N 1
ATOM 2257 C CA . ARG B 1 129 ? 1.918 61.348 -17.066 1.00 21.40 129 ARG B CA 1
ATOM 2258 C C . ARG B 1 129 ? 3.243 61.088 -16.376 1.00 20.42 129 ARG B C 1
ATOM 2259 O O . ARG B 1 129 ? 4.139 61.927 -16.407 1.00 20.41 129 ARG B O 1
ATOM 2267 N N . ILE B 1 130 ? 3.416 59.914 -15.785 1.00 19.35 130 ILE B N 1
ATOM 2268 C CA . ILE B 1 130 ? 4.701 59.624 -15.188 1.00 19.42 130 ILE B CA 1
ATOM 2269 C C . ILE B 1 130 ? 5.753 59.566 -16.307 1.00 19.24 130 ILE B C 1
ATOM 2270 O O . ILE B 1 130 ? 6.828 60.156 -16.209 1.00 18.64 130 ILE B O 1
ATOM 2275 N N . VAL B 1 131 ? 5.443 58.860 -17.384 1.00 19.60 131 VAL B N 1
ATOM 2276 C CA . VAL B 1 131 ? 6.392 58.781 -18.505 1.00 19.77 131 VAL B CA 1
ATOM 2277 C C . VAL B 1 131 ? 6.882 60.160 -18.892 1.00 20.90 131 VAL B C 1
ATOM 2278 O O . VAL B 1 131 ? 8.081 60.397 -19.032 1.00 21.14 131 VAL B O 1
ATOM 2282 N N . GLU B 1 132 ? 5.945 61.092 -19.007 1.00 22.46 132 GLU B N 1
ATOM 2283 C CA . GLU B 1 132 ? 6.289 62.418 -19.513 1.00 23.75 132 GLU B CA 1
ATOM 2284 C C . GLU B 1 132 ? 7.079 63.203 -18.513 1.00 23.41 132 GLU B C 1
ATOM 2285 O O . GLU B 1 132 ? 7.984 63.894 -18.878 1.00 22.86 132 GLU B O 1
ATOM 2291 N N . LEU B 1 133 ? 6.777 63.080 -17.234 1.00 23.74 133 LEU B N 1
ATOM 2292 C CA . LEU B 1 133 ? 7.607 63.760 -16.211 1.00 23.35 133 LEU B CA 1
ATOM 2293 C C . LEU B 1 133 ? 9.022 63.179 -16.174 1.00 22.53 133 LEU B C 1
ATOM 2294 O O . LEU B 1 133 ? 10.018 63.894 -16.001 1.00 22.36 133 LEU B O 1
ATOM 2299 N N . ALA B 1 134 ? 9.111 61.871 -16.344 1.00 22.03 134 ALA B N 1
ATOM 2300 C CA . ALA B 1 134 ? 10.407 61.186 -16.319 1.00 21.95 134 ALA B CA 1
ATOM 2301 C C . ALA B 1 134 ? 11.295 61.635 -17.454 1.00 21.44 134 ALA B C 1
ATOM 2302 O O . ALA B 1 134 ? 12.455 61.914 -17.232 1.00 21.20 134 ALA B O 1
ATOM 2304 N N . VAL B 1 135 ? 10.730 61.674 -18.655 1.00 21.67 135 VAL B N 1
ATOM 2305 C CA . VAL B 1 135 ? 11.415 62.021 -19.892 1.00 22.80 135 VAL B CA 1
ATOM 2306 C C . VAL B 1 135 ? 11.846 63.459 -19.751 1.00 23.08 135 VAL B C 1
ATOM 2307 O O . VAL B 1 135 ? 12.962 63.799 -20.074 1.00 22.88 135 VAL B O 1
ATOM 2311 N N . GLN B 1 136 ? 10.983 64.284 -19.185 1.00 23.38 136 GLN B N 1
ATOM 2312 C CA . GLN B 1 136 ? 11.363 65.648 -18.889 1.00 24.58 136 GLN B CA 1
ATOM 2313 C C . GLN B 1 136 ? 12.484 65.741 -17.925 1.00 23.63 136 GLN B C 1
ATOM 2314 O O . GLN B 1 136 ? 13.389 66.507 -18.143 1.00 24.16 136 GLN B O 1
ATOM 2320 N N . TYR B 1 137 ? 12.426 64.986 -16.846 1.00 24.12 137 TYR B N 1
ATOM 2321 C CA . TYR B 1 137 ? 13.560 64.910 -15.898 1.00 23.82 137 TYR B CA 1
ATOM 2322 C C . TYR B 1 137 ? 14.906 64.618 -16.601 1.00 23.25 137 TYR B C 1
ATOM 2323 O O . TYR B 1 137 ? 15.893 65.320 -16.391 1.00 22.60 137 TYR B O 1
ATOM 2332 N N . VAL B 1 138 ? 14.937 63.619 -17.477 1.00 22.20 138 VAL B N 1
ATOM 2333 C CA . VAL B 1 138 ? 16.195 63.229 -18.160 1.00 21.65 138 VAL B CA 1
ATOM 2334 C C . VAL B 1 138 ? 16.636 64.275 -19.158 1.00 23.35 138 VAL B C 1
ATOM 2335 O O . VAL B 1 138 ? 17.803 64.595 -19.270 1.00 22.76 138 VAL B O 1
ATOM 2339 N N . GLN B 1 139 ? 15.684 64.824 -19.919 1.00 24.47 139 GLN B N 1
ATOM 2340 C CA . GLN B 1 139 ? 16.047 65.867 -20.905 1.00 25.59 139 GLN B CA 1
ATOM 2341 C C . GLN B 1 139 ? 16.647 67.105 -20.263 1.00 25.28 139 GLN B C 1
ATOM 2342 O O . GLN B 1 139 ? 17.579 67.680 -20.777 1.00 24.53 139 GLN B O 1
ATOM 2348 N N . VAL B 1 140 ? 16.075 67.519 -19.143 1.00 25.85 140 VAL B N 1
ATOM 2349 C CA . VAL B 1 140 ? 16.646 68.618 -18.387 1.00 26.63 140 VAL B CA 1
ATOM 2350 C C . VAL B 1 140 ? 18.102 68.312 -17.989 1.00 27.39 140 VAL B C 1
ATOM 2351 O O . VAL B 1 140 ? 18.992 69.152 -18.136 1.00 28.74 140 VAL B O 1
ATOM 2355 N N . GLN B 1 141 ? 18.338 67.101 -17.502 1.00 27.51 141 GLN B N 1
ATOM 2356 C CA . GLN B 1 141 ? 19.638 66.724 -16.981 1.00 27.87 141 GLN B CA 1
ATOM 2357 C C . GLN B 1 141 ? 20.621 66.757 -18.136 1.00 27.78 141 GLN B C 1
ATOM 2358 O O . GLN B 1 141 ? 21.768 67.189 -17.984 1.00 27.88 141 GLN B O 1
ATOM 2364 N N . LEU B 1 142 ? 20.177 66.294 -19.300 1.00 26.55 142 LEU B N 1
ATOM 2365 C CA . LEU B 1 142 ? 21.075 66.200 -20.414 1.00 26.24 142 LEU B CA 1
ATOM 2366 C C . LEU B 1 142 ? 21.332 67.613 -20.980 1.00 27.33 142 LEU B C 1
ATOM 2367 O O . LEU B 1 142 ? 22.452 68.086 -21.068 1.00 26.59 142 LEU B O 1
ATOM 2372 N N . THR B 1 143 ? 20.251 68.304 -21.303 1.00 28.58 143 THR B N 1
ATOM 2373 C CA . THR B 1 143 ? 20.343 69.581 -21.982 1.00 28.81 143 THR B CA 1
ATOM 2374 C C . THR B 1 143 ? 20.774 70.710 -21.088 1.00 29.06 143 THR B C 1
ATOM 2375 O O . THR B 1 143 ? 21.361 71.646 -21.583 1.00 29.35 143 THR B O 1
ATOM 2379 N N . GLU B 1 144 ? 20.539 70.619 -19.775 1.00 29.91 144 GLU B N 1
ATOM 2380 C CA . GLU B 1 144 ? 20.809 71.777 -18.895 1.00 29.81 144 GLU B CA 1
ATOM 2381 C C . GLU B 1 144 ? 21.803 71.530 -17.793 1.00 29.43 144 GLU B C 1
ATOM 2382 O O . GLU B 1 144 ? 22.507 72.439 -17.438 1.00 29.75 144 GLU B O 1
ATOM 2388 N N . ARG B 1 145 ? 21.833 70.323 -17.232 1.00 28.38 145 ARG B N 1
ATOM 2389 C CA . ARG B 1 145 ? 22.709 69.986 -16.135 1.00 28.23 145 ARG B CA 1
ATOM 2390 C C . ARG B 1 145 ? 23.806 69.024 -16.622 1.00 27.38 145 ARG B C 1
ATOM 2391 O O . AR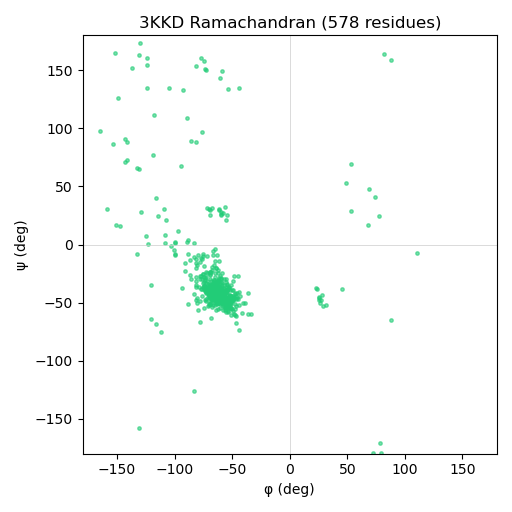G B 1 145 ? 24.316 68.177 -15.860 1.00 27.60 145 ARG B O 1
ATOM 2399 N N . ARG B 1 146 ? 24.173 69.154 -17.892 1.00 27.04 146 ARG B N 1
ATOM 2400 C CA . ARG B 1 146 ? 25.092 68.232 -18.533 1.00 27.35 146 ARG B CA 1
ATOM 2401 C C . ARG B 1 146 ? 26.415 68.063 -17.790 1.00 27.51 146 ARG B C 1
ATOM 2402 O O . ARG B 1 146 ? 26.963 66.968 -17.783 1.00 26.87 146 ARG B O 1
ATOM 2410 N N . GLU B 1 147 ? 26.914 69.135 -17.169 1.00 27.31 147 GLU B N 1
ATOM 2411 C CA . GLU B 1 147 ? 28.216 69.082 -16.452 1.00 27.55 147 GLU B CA 1
ATOM 2412 C C . GLU B 1 147 ? 28.091 68.248 -15.173 1.00 27.28 147 GLU B C 1
ATOM 2413 O O . GLU B 1 147 ? 29.034 67.551 -14.793 1.00 25.99 147 GLU B O 1
ATOM 2419 N N . HIS B 1 148 ? 26.929 68.302 -14.522 1.00 28.07 148 HIS B N 1
ATOM 2420 C CA . HIS B 1 148 ? 26.630 67.384 -13.377 1.00 28.90 148 HIS B CA 1
ATOM 2421 C C . HIS B 1 148 ? 26.558 65.918 -13.771 1.00 28.21 148 HIS B C 1
ATOM 2422 O O . HIS B 1 148 ? 27.137 65.111 -13.116 1.00 29.96 148 HIS B O 1
ATOM 2429 N N . LEU B 1 149 ? 25.849 65.554 -14.834 1.00 28.37 149 LEU B N 1
ATOM 2430 C CA . LEU B 1 149 ? 25.898 64.187 -15.340 1.00 27.91 149 LEU B CA 1
ATOM 2431 C C . LEU B 1 149 ? 27.374 63.737 -15.544 1.00 27.66 149 LEU B C 1
ATOM 2432 O O . LEU B 1 149 ? 27.742 62.640 -15.157 1.00 27.06 149 LEU B O 1
ATOM 2437 N N . LEU B 1 150 ? 28.199 64.611 -16.128 1.00 26.82 150 LEU B N 1
ATOM 2438 C CA . LEU B 1 150 ? 29.574 64.262 -16.525 1.00 26.33 150 LEU B CA 1
ATOM 2439 C C . LEU B 1 150 ? 30.495 64.077 -15.319 1.00 26.41 150 LEU B C 1
ATOM 2440 O O . LEU B 1 150 ? 31.284 63.152 -15.305 1.00 26.85 150 LEU B O 1
ATOM 2445 N N . ALA B 1 151 ? 30.372 64.916 -14.298 1.00 27.30 151 ALA B N 1
ATOM 2446 C CA . ALA B 1 151 ? 31.054 64.679 -12.999 1.00 27.93 151 ALA B CA 1
ATOM 2447 C C . ALA B 1 151 ? 30.529 63.399 -12.324 1.00 28.85 151 ALA B C 1
ATOM 2448 O O . ALA B 1 151 ? 31.260 62.660 -11.718 1.00 29.17 151 ALA B O 1
ATOM 2450 N N . GLU B 1 152 ? 29.245 63.109 -12.464 1.00 30.76 152 GLU B N 1
ATOM 2451 C CA . GLU B 1 152 ? 28.674 61.872 -11.881 1.00 31.40 152 GLU B CA 1
ATOM 2452 C C . GLU B 1 152 ? 29.316 60.625 -12.549 1.00 30.14 152 GLU B C 1
ATOM 2453 O O . GLU B 1 152 ? 29.692 59.644 -11.843 1.00 31.15 152 GLU B O 1
ATOM 2459 N N . GLN B 1 153 ? 29.481 60.669 -13.881 1.00 27.56 153 GLN B N 1
ATOM 2460 C CA . GLN B 1 153 ? 30.097 59.552 -14.606 1.00 26.43 153 GLN B CA 1
ATOM 2461 C C . GLN B 1 153 ? 31.592 59.382 -14.286 1.00 24.36 153 GLN B C 1
ATOM 2462 O O . GLN B 1 153 ? 32.060 58.265 -14.043 1.00 24.58 153 GLN B O 1
ATOM 2468 N N . ALA B 1 154 ? 32.333 60.473 -14.208 1.00 23.15 154 ALA B N 1
ATOM 2469 C CA . ALA B 1 154 ? 33.769 60.370 -13.766 1.00 22.21 154 ALA B CA 1
ATOM 2470 C C . ALA B 1 154 ? 33.833 59.840 -12.326 1.00 21.10 154 ALA B C 1
ATOM 2471 O O . ALA B 1 154 ? 34.726 59.100 -11.959 1.00 19.74 154 ALA B O 1
ATOM 2473 N N . PHE B 1 155 ? 32.812 60.133 -11.507 1.00 22.00 155 PHE B N 1
ATOM 2474 C CA . PHE B 1 155 ? 32.775 59.543 -10.125 1.00 21.12 155 PHE B CA 1
ATOM 2475 C C . PHE B 1 155 ? 32.662 58.023 -10.159 1.00 20.51 155 PHE B C 1
ATOM 2476 O O . PHE B 1 155 ? 33.444 57.292 -9.510 1.00 19.32 155 PHE B O 1
ATOM 2484 N N . ARG B 1 156 ? 31.737 57.562 -10.976 1.00 20.60 156 ARG B N 1
ATOM 2485 C CA . ARG B 1 156 ? 31.563 56.138 -11.164 1.00 23.45 156 ARG B CA 1
ATOM 2486 C C . ARG B 1 156 ? 32.843 55.405 -11.716 1.00 22.39 156 ARG B C 1
ATOM 2487 O O . ARG B 1 156 ? 33.254 54.363 -11.218 1.00 21.74 156 ARG B O 1
ATOM 2495 N N . GLN B 1 157 ? 33.449 55.996 -12.725 1.00 20.66 157 GLN B N 1
ATOM 2496 C CA . GLN B 1 157 ? 34.631 55.492 -13.327 1.00 20.44 157 GLN B CA 1
ATOM 2497 C C . GLN B 1 157 ? 35.735 55.352 -12.263 1.00 21.75 157 GLN B C 1
ATOM 2498 O O . GLN B 1 157 ? 36.504 54.338 -12.178 1.00 20.41 157 GLN B O 1
ATOM 2504 N N . GLU B 1 158 ? 35.832 56.366 -11.419 1.00 22.85 158 GLU B N 1
ATOM 2505 C CA . GLU B 1 158 ? 37.007 56.388 -10.575 1.00 23.10 158 GLU B CA 1
ATOM 2506 C C . GLU B 1 158 ? 36.797 55.568 -9.356 1.00 23.23 158 GLU B C 1
ATOM 2507 O O . GLU B 1 158 ? 37.771 55.024 -8.858 1.00 23.87 158 GLU B O 1
ATOM 2513 N N . ALA B 1 159 ? 35.551 55.460 -8.897 1.00 22.97 159 ALA B N 1
ATOM 2514 C CA . ALA B 1 159 ? 35.225 54.648 -7.712 1.00 25.07 159 ALA B CA 1
ATOM 2515 C C . ALA B 1 159 ? 35.483 53.162 -7.931 1.00 25.59 159 ALA B C 1
ATOM 2516 O O . ALA B 1 159 ? 35.580 52.438 -6.998 1.00 26.45 159 ALA B O 1
ATOM 2518 N N . LEU B 1 160 ? 35.680 52.702 -9.161 1.00 26.60 160 LEU B N 1
ATOM 2519 C CA . LEU B 1 160 ? 36.048 51.308 -9.359 1.00 26.39 160 LEU B CA 1
ATOM 2520 C C . LEU B 1 160 ? 37.350 50.919 -8.645 1.00 27.57 160 LEU B C 1
ATOM 2521 O O . LEU B 1 160 ? 37.500 49.787 -8.238 1.00 25.68 160 LEU B O 1
ATOM 2526 N N . LEU B 1 161 ? 38.329 51.807 -8.520 1.00 29.76 161 LEU B N 1
ATOM 2527 C CA . LEU B 1 161 ? 39.619 51.293 -8.018 1.00 32.31 161 LEU B CA 1
ATOM 2528 C C . LEU B 1 161 ? 40.257 52.090 -6.924 1.00 33.87 161 LEU B C 1
ATOM 2529 O O . LEU B 1 161 ? 41.205 51.651 -6.297 1.00 34.94 161 LEU B O 1
ATOM 2534 N N . ASN B 1 162 ? 39.686 53.237 -6.655 1.00 36.37 162 ASN B N 1
ATOM 2535 C CA . ASN B 1 162 ? 40.051 54.020 -5.508 1.00 37.96 162 ASN B CA 1
ATOM 2536 C C . ASN B 1 162 ? 39.197 53.596 -4.313 1.00 38.20 162 ASN B C 1
ATOM 2537 O O . ASN B 1 162 ? 38.024 53.909 -4.279 1.00 37.51 162 ASN B O 1
ATOM 2542 N N . PRO B 1 163 ? 39.780 52.911 -3.297 1.00 39.60 163 PRO B N 1
ATOM 2543 C CA . PRO B 1 163 ? 38.975 52.468 -2.139 1.00 39.59 163 PRO B CA 1
ATOM 2544 C C . PRO B 1 163 ? 38.264 53.561 -1.352 1.00 40.27 163 PRO B C 1
ATOM 2545 O O . PRO B 1 163 ? 37.174 53.342 -0.809 1.00 39.96 163 PRO B O 1
ATOM 2549 N N . ARG B 1 164 ? 38.894 54.717 -1.251 1.00 41.47 164 ARG B N 1
ATOM 2550 C CA . ARG B 1 164 ? 38.259 55.851 -0.608 1.00 42.88 164 ARG B CA 1
ATOM 2551 C C . ARG B 1 164 ? 36.917 56.121 -1.291 1.00 43.90 164 ARG B C 1
ATOM 2552 O O . ARG B 1 164 ? 35.853 56.173 -0.661 1.00 44.05 164 ARG B O 1
ATOM 2560 N N . LEU B 1 165 ? 36.975 56.274 -2.605 1.00 45.26 165 LEU B N 1
ATOM 2561 C CA . LEU B 1 165 ? 35.783 56.632 -3.369 1.00 46.52 165 LEU B CA 1
ATOM 2562 C C . LEU B 1 165 ? 34.747 55.536 -3.243 1.00 47.21 165 LEU B C 1
ATOM 2563 O O . LEU B 1 165 ? 33.563 55.811 -2.979 1.00 46.85 165 LEU B O 1
ATOM 2568 N N . ARG B 1 166 ? 35.198 54.291 -3.404 1.00 48.06 166 ARG B N 1
ATOM 2569 C CA . ARG B 1 166 ? 34.292 53.154 -3.252 1.00 48.68 166 ARG B CA 1
ATOM 2570 C C . ARG B 1 166 ? 33.321 53.406 -2.098 1.00 48.66 166 ARG B C 1
ATOM 2571 O O . ARG B 1 166 ? 32.126 53.257 -2.299 1.00 49.08 166 ARG B O 1
ATOM 2579 N N . GLU B 1 167 ? 33.830 53.799 -0.917 1.00 48.07 167 GLU B N 1
ATOM 2580 C CA . GLU B 1 167 ? 32.992 54.240 0.212 1.00 47.37 167 GLU B CA 1
ATOM 2581 C C . GLU B 1 167 ? 31.829 55.134 -0.203 1.00 46.91 167 GLU B C 1
ATOM 2582 O O . GLU B 1 167 ? 30.651 54.816 0.039 1.00 47.30 167 GLU B O 1
ATOM 2584 N N . LEU B 1 168 ? 32.163 56.256 -0.831 1.00 45.07 168 LEU B N 1
ATOM 2585 C CA . LEU B 1 168 ? 31.147 57.192 -1.313 1.00 43.59 168 LEU B CA 1
ATOM 2586 C C . LEU B 1 168 ? 30.270 56.531 -2.359 1.00 41.33 168 LEU B C 1
ATOM 2587 O O . LEU B 1 168 ? 29.050 56.750 -2.383 1.00 42.13 168 LEU B O 1
ATOM 2592 N N . ALA B 1 169 ? 30.893 55.679 -3.180 1.00 38.53 169 ALA B N 1
ATOM 2593 C CA . ALA B 1 169 ? 30.229 54.973 -4.302 1.00 36.55 169 ALA B CA 1
ATOM 2594 C C . ALA B 1 169 ? 29.032 54.187 -3.852 1.00 35.75 169 ALA B C 1
ATOM 2595 O O . ALA B 1 169 ? 27.903 54.404 -4.362 1.00 36.81 169 ALA B O 1
ATOM 2597 N N . ASP B 1 170 ? 29.290 53.268 -2.911 1.00 35.20 170 ASP B N 1
ATOM 2598 C CA . ASP B 1 170 ? 28.268 52.431 -2.283 1.00 36.03 170 ASP B CA 1
ATOM 2599 C C . ASP B 1 170 ? 27.222 53.312 -1.550 1.00 38.58 170 ASP B C 1
ATOM 2600 O O . ASP B 1 170 ? 26.051 52.905 -1.361 1.00 39.85 170 ASP B O 1
ATOM 2602 N N . ALA B 1 171 ? 27.644 54.511 -1.119 1.00 40.96 171 ALA B N 1
ATOM 2603 C CA . ALA B 1 171 ? 26.727 55.444 -0.444 1.00 42.22 171 ALA B CA 1
ATOM 2604 C C . ALA B 1 171 ? 25.801 56.104 -1.478 1.00 43.85 171 ALA B C 1
ATOM 2605 O O . ALA B 1 171 ? 24.602 56.255 -1.211 1.00 44.80 171 ALA B O 1
ATOM 2607 N N . HIS B 1 172 ? 26.330 56.434 -2.660 1.00 45.12 172 HIS B N 1
ATOM 2608 C CA . HIS B 1 172 ? 25.538 57.081 -3.710 1.00 46.30 172 HIS B CA 1
ATOM 2609 C C . HIS B 1 172 ? 24.484 56.122 -4.345 1.00 46.54 172 HIS B C 1
ATOM 2610 O O . HIS B 1 172 ? 23.341 56.531 -4.564 1.00 46.13 172 HIS B O 1
ATOM 2617 N N . GLN B 1 173 ? 24.865 54.878 -4.651 1.00 46.65 173 GLN B N 1
ATOM 2618 C CA . GLN B 1 173 ? 23.918 53.886 -5.224 1.00 46.80 173 GLN B CA 1
ATOM 2619 C C . GLN B 1 173 ? 22.637 53.756 -4.387 1.00 46.60 173 GLN B C 1
ATOM 2620 O O . GLN B 1 173 ? 21.540 53.716 -4.941 1.00 46.86 173 GLN B O 1
ATOM 2622 N N . ARG B 1 174 ? 22.792 53.705 -3.057 1.00 46.73 174 ARG B N 1
ATOM 2623 C CA . ARG B 1 174 ? 21.654 53.586 -2.099 1.00 46.17 174 ARG B CA 1
ATOM 2624 C C . ARG B 1 174 ? 20.837 54.870 -2.078 1.00 45.42 174 ARG B C 1
ATOM 2625 O O . ARG B 1 174 ? 19.608 54.847 -2.232 1.00 45.82 174 ARG B O 1
ATOM 2627 N N . ILE B 1 175 ? 21.528 55.990 -1.896 1.00 43.95 175 ILE B N 1
ATOM 2628 C CA . ILE B 1 175 ? 20.925 57.305 -2.117 1.00 42.16 175 ILE B CA 1
ATOM 2629 C C . ILE B 1 175 ? 19.909 57.197 -3.279 1.00 40.30 175 ILE B C 1
ATOM 2630 O O . ILE B 1 175 ? 18.684 57.393 -3.104 1.00 39.19 175 ILE B O 1
ATOM 2635 N N . LEU B 1 176 ? 20.434 56.791 -4.429 1.00 38.30 176 LEU B N 1
ATOM 2636 C CA . LEU B 1 176 ? 19.773 56.975 -5.741 1.00 37.66 176 LEU B CA 1
ATOM 2637 C C . LEU B 1 176 ? 18.416 56.335 -5.937 1.00 35.54 176 LEU B C 1
ATOM 2638 O O . LEU B 1 176 ? 17.673 56.816 -6.748 1.00 34.42 176 LEU B O 1
ATOM 2643 N N . SER B 1 177 ? 18.131 55.220 -5.247 1.00 34.59 177 SER B N 1
ATOM 2644 C CA . SER B 1 177 ? 16.814 54.527 -5.350 1.00 33.18 177 SER B CA 1
ATOM 2645 C C . SER B 1 177 ? 15.886 54.769 -4.153 1.00 31.12 177 SER B C 1
ATOM 2646 O O . SER B 1 177 ? 14.759 54.290 -4.149 1.00 31.54 177 SER B O 1
ATOM 2649 N N . LEU B 1 178 ? 16.321 55.515 -3.156 1.00 29.73 178 LEU B N 1
ATOM 2650 C CA . LEU B 1 178 ? 15.484 55.763 -1.949 1.00 27.70 178 LEU B CA 1
ATOM 2651 C C . LEU B 1 178 ? 14.164 56.529 -2.218 1.00 26.38 178 LEU B C 1
ATOM 2652 O O . LEU B 1 178 ? 13.064 56.112 -1.803 1.00 26.07 178 LEU B O 1
ATOM 2657 N N . GLY B 1 179 ? 14.255 57.649 -2.929 1.00 23.58 179 GLY B N 1
ATOM 2658 C CA . GLY B 1 179 ? 13.040 58.320 -3.396 1.00 21.03 179 GLY B CA 1
ATOM 2659 C C . GLY B 1 179 ? 12.112 57.432 -4.205 1.00 18.27 179 GLY B C 1
ATOM 2660 O O . GLY B 1 179 ? 10.887 57.506 -4.042 1.00 13.50 179 GLY B O 1
ATOM 2661 N N . ALA B 1 180 ? 12.720 56.578 -5.043 1.00 16.60 180 ALA B N 1
ATOM 2662 C CA . ALA B 1 180 ? 11.990 55.697 -5.954 1.00 16.31 180 ALA B CA 1
ATOM 2663 C C . ALA B 1 180 ? 11.271 54.554 -5.288 1.00 16.69 180 ALA B C 1
ATOM 2664 O O . ALA B 1 180 ? 10.251 54.108 -5.796 1.00 16.94 180 ALA B O 1
ATOM 2666 N N . VAL B 1 181 ? 11.727 54.128 -4.107 1.00 17.95 181 VAL B N 1
ATOM 2667 C CA . VAL B 1 181 ? 11.012 53.109 -3.321 1.00 16.73 181 VAL B CA 1
ATOM 2668 C C . VAL B 1 181 ? 9.759 53.730 -2.729 1.00 16.67 181 VAL B C 1
ATOM 2669 O O . VAL B 1 181 ? 8.693 53.104 -2.742 1.00 15.84 181 VAL B O 1
ATOM 2673 N N . HIS B 1 182 ? 9.845 54.969 -2.243 1.00 16.75 182 HIS B N 1
ATOM 2674 C CA . HIS B 1 182 ? 8.624 55.671 -1.782 1.00 15.98 182 HIS B CA 1
ATOM 2675 C C . HIS B 1 182 ? 7.633 55.843 -2.949 1.00 15.39 182 HIS B C 1
ATOM 2676 O O . HIS B 1 182 ? 6.452 55.591 -2.807 1.00 15.41 182 HIS B O 1
ATOM 2683 N N . PHE B 1 183 ? 8.124 56.206 -4.115 1.00 14.31 183 PHE B N 1
ATOM 2684 C CA . PHE B 1 183 ? 7.263 56.393 -5.281 1.00 14.07 183 PHE B CA 1
ATOM 2685 C C . PHE B 1 183 ? 6.400 55.160 -5.534 1.00 13.85 183 PHE B C 1
ATOM 2686 O O . PHE B 1 183 ? 5.167 55.249 -5.630 1.00 13.17 183 PHE B O 1
ATOM 2694 N N . PHE B 1 184 ? 7.021 53.996 -5.568 1.00 14.85 184 PHE B N 1
ATOM 2695 C CA . PHE B 1 184 ? 6.307 52.765 -5.879 1.00 14.81 184 PHE B CA 1
ATOM 2696 C C . PHE B 1 184 ? 5.496 52.261 -4.730 1.00 16.29 184 PHE B C 1
ATOM 2697 O O . PHE B 1 184 ? 4.533 51.531 -4.943 1.00 17.37 184 PHE B O 1
ATOM 2705 N N . GLN B 1 185 ? 5.896 52.577 -3.515 1.00 16.16 185 GLN B N 1
ATOM 2706 C CA . GLN B 1 185 ? 5.052 52.207 -2.402 1.00 18.37 185 GLN B CA 1
ATOM 2707 C C . GLN B 1 185 ? 3.737 52.971 -2.529 1.00 19.06 185 GLN B C 1
ATOM 2708 O O . GLN B 1 185 ? 2.656 52.374 -2.572 1.00 21.01 185 GLN B O 1
ATOM 2714 N N . VAL B 1 186 ? 3.840 54.290 -2.603 1.00 20.08 186 VAL B N 1
ATOM 2715 C CA . VAL B 1 186 ? 2.677 55.139 -2.669 1.00 20.50 186 VAL B CA 1
ATOM 2716 C C . VAL B 1 186 ? 1.772 54.748 -3.831 1.00 20.62 186 VAL B C 1
ATOM 2717 O O . VAL B 1 186 ? 0.582 54.769 -3.679 1.00 19.28 186 VAL B O 1
ATOM 2721 N N . LEU B 1 187 ? 2.328 54.388 -4.983 1.00 21.20 187 LEU B N 1
ATOM 2722 C CA . LEU B 1 187 ? 1.496 53.913 -6.110 1.00 21.84 187 LEU B CA 1
ATOM 2723 C C . LEU B 1 187 ? 0.984 52.485 -5.890 1.00 21.63 187 LEU B C 1
ATOM 2724 O O . LEU B 1 187 ? 0.209 51.966 -6.675 1.00 22.22 187 LEU B O 1
ATOM 2729 N N . GLY B 1 188 ? 1.471 51.837 -4.853 1.00 20.98 188 GLY B N 1
ATOM 2730 C CA . GLY B 1 188 ? 1.052 50.483 -4.510 1.00 20.99 188 GLY B CA 1
ATOM 2731 C C . GLY B 1 188 ? 1.490 49.399 -5.478 1.00 20.20 188 GLY B C 1
ATOM 2732 O O . GLY B 1 188 ? 0.674 48.561 -5.830 1.00 20.15 188 GLY B O 1
ATOM 2733 N N . SER B 1 189 ? 2.775 49.377 -5.872 1.00 18.52 189 SER B N 1
ATOM 2734 C CA . SER B 1 189 ? 3.313 48.292 -6.683 1.00 17.19 189 SER B CA 1
ATOM 2735 C C . SER B 1 189 ? 3.529 46.988 -5.852 1.00 17.35 189 SER B C 1
ATOM 2736 O O . SER B 1 189 ? 3.592 47.027 -4.632 1.00 16.86 189 SER B O 1
ATOM 2739 N N . GLY B 1 190 ? 3.579 45.825 -6.510 1.00 16.30 190 GLY B N 1
ATOM 2740 C CA . GLY B 1 190 ? 3.734 44.545 -5.828 1.00 15.19 190 GLY B CA 1
ATOM 2741 C C . GLY B 1 190 ? 5.065 44.355 -5.114 1.00 14.85 190 GLY B C 1
ATOM 2742 O O . GLY B 1 190 ? 5.161 43.641 -4.142 1.00 15.24 190 GLY B O 1
ATOM 2743 N N . GLN B 1 191 ? 6.108 44.971 -5.649 1.00 15.06 191 GLN B N 1
ATOM 2744 C CA . GLN B 1 191 ? 7.470 44.841 -5.128 1.00 14.71 191 GLN B CA 1
ATOM 2745 C C . GLN B 1 191 ? 8.191 46.224 -5.260 1.00 14.00 191 GLN B C 1
ATOM 2746 O O . GLN B 1 191 ? 9.092 46.386 -6.062 1.00 13.74 191 GLN B O 1
ATOM 2752 N N . PRO B 1 192 ? 7.787 47.210 -4.452 1.00 14.77 192 PRO B N 1
ATOM 2753 C CA . PRO B 1 192 ? 8.417 48.544 -4.410 1.00 14.69 192 PRO B CA 1
ATOM 2754 C C . PRO B 1 192 ? 9.973 48.583 -4.440 1.00 13.97 192 PRO B C 1
ATOM 2755 O O . PRO B 1 192 ? 10.523 49.395 -5.142 1.00 13.45 192 PRO B O 1
ATOM 2759 N N . GLU B 1 193 ? 10.661 47.736 -3.670 1.00 14.32 193 GLU B N 1
ATOM 2760 C CA . GLU B 1 193 ? 12.148 47.682 -3.606 1.00 14.03 193 GLU B CA 1
ATOM 2761 C C . GLU B 1 193 ? 12.759 47.254 -4.924 1.00 14.70 193 GLU B C 1
ATOM 2762 O O . GLU B 1 193 ? 13.743 47.838 -5.390 1.00 11.99 193 GLU B O 1
ATOM 2768 N N . GLN B 1 194 ? 12.213 46.182 -5.520 1.00 14.09 194 GLN B N 1
ATOM 2769 C CA . GLN B 1 194 ? 12.757 45.739 -6.803 1.00 13.22 194 GLN B CA 1
ATOM 2770 C C . GLN B 1 194 ? 12.356 46.677 -7.940 1.00 12.94 194 GLN B C 1
ATOM 2771 O O . GLN B 1 194 ? 13.174 46.958 -8.850 1.00 13.90 194 GLN B O 1
ATOM 2777 N N . ASP B 1 195 ? 11.164 47.204 -7.882 1.00 12.57 195 ASP B N 1
ATOM 2778 C CA . ASP B 1 195 ? 10.738 48.169 -8.912 1.00 13.22 195 ASP B CA 1
ATOM 2779 C C . ASP B 1 195 ? 11.588 49.428 -8.894 1.00 14.36 195 ASP B C 1
ATOM 2780 O O . ASP B 1 195 ? 12.014 49.906 -9.935 1.00 14.27 195 ASP B O 1
ATOM 2785 N N . ALA B 1 196 ? 11.816 49.971 -7.710 1.00 14.51 196 ALA B N 1
ATOM 2786 C CA . ALA B 1 196 ? 12.743 51.075 -7.535 1.00 14.47 196 ALA B CA 1
ATOM 2787 C C . ALA B 1 196 ? 14.073 50.829 -8.220 1.00 16.12 196 ALA B C 1
ATOM 2788 O O . ALA B 1 196 ? 14.554 51.725 -8.880 1.00 17.99 196 ALA B O 1
ATOM 2790 N N . LYS B 1 197 ? 14.669 49.634 -8.061 1.00 17.21 197 LYS B N 1
ATOM 2791 C CA . LYS B 1 197 ? 15.961 49.350 -8.701 1.00 17.52 197 LYS B CA 1
ATOM 2792 C C . LYS B 1 197 ? 15.877 49.304 -10.177 1.00 15.97 197 LYS B C 1
ATOM 2793 O O . LYS B 1 197 ? 16.831 49.724 -10.895 1.00 16.50 197 LYS B O 1
ATOM 2799 N N . VAL B 1 198 ? 14.766 48.762 -10.692 1.00 14.89 198 VAL B N 1
ATOM 2800 C CA . VAL B 1 198 ? 14.621 48.651 -12.160 1.00 15.02 198 VAL B CA 1
ATOM 2801 C C . VAL B 1 198 ? 14.504 50.037 -12.752 1.00 14.97 198 VAL B C 1
ATOM 2802 O O . VAL B 1 198 ? 15.182 50.419 -13.766 1.00 12.81 198 VAL B O 1
ATOM 2806 N N . LEU B 1 199 ? 13.639 50.830 -12.151 1.00 13.98 199 LEU B N 1
ATOM 2807 C CA . LEU B 1 199 ? 13.451 52.193 -12.669 1.00 14.24 199 LEU B CA 1
ATOM 2808 C C . LEU B 1 199 ? 14.773 52.989 -12.643 1.00 15.03 199 LEU B C 1
ATOM 2809 O O . LEU B 1 199 ? 15.121 53.733 -13.567 1.00 13.96 199 LEU B O 1
ATOM 2814 N N . THR B 1 200 ? 15.534 52.809 -11.575 1.00 14.94 200 THR B N 1
ATOM 2815 C CA . THR B 1 200 ? 16.783 53.507 -11.422 1.00 16.98 200 THR B CA 1
ATOM 2816 C C . THR B 1 200 ? 17.746 53.085 -12.521 1.00 16.38 200 THR B C 1
ATOM 2817 O O . THR B 1 200 ? 18.441 53.889 -13.108 1.00 15.27 200 THR B O 1
ATOM 2821 N N . SER B 1 201 ? 17.789 51.791 -12.773 1.00 16.75 201 SER B N 1
ATOM 2822 C CA . SER B 1 201 ? 18.582 51.269 -13.837 1.00 16.77 201 SER B CA 1
ATOM 2823 C C . SER B 1 201 ? 18.241 51.884 -15.148 1.00 16.13 201 SER B C 1
ATOM 2824 O O . SER B 1 201 ? 19.133 52.208 -15.914 1.00 15.70 201 SER B O 1
ATOM 2827 N N . ILE B 1 202 ? 16.936 51.961 -15.461 1.00 15.10 202 ILE B N 1
ATOM 2828 C CA . ILE B 1 202 ? 16.538 52.479 -16.757 1.00 13.53 202 ILE B CA 1
ATOM 2829 C C . ILE B 1 202 ? 16.988 53.958 -16.869 1.00 14.12 202 ILE B C 1
ATOM 2830 O O . ILE B 1 202 ? 17.571 54.386 -17.855 1.00 13.54 202 ILE B O 1
ATOM 2835 N N . ILE B 1 203 ? 16.744 54.724 -15.839 1.00 12.73 203 ILE B N 1
ATOM 2836 C CA . ILE B 1 203 ? 17.002 56.132 -15.903 1.00 14.19 203 ILE B CA 1
ATOM 2837 C C . ILE B 1 203 ? 18.503 56.378 -16.020 1.00 13.95 203 ILE B C 1
ATOM 2838 O O . ILE B 1 203 ? 18.903 57.176 -16.817 1.00 15.98 203 ILE B O 1
ATOM 2843 N N . LEU B 1 204 ? 19.344 55.613 -15.330 1.00 14.03 204 LEU B N 1
ATOM 2844 C CA . LEU B 1 204 ? 20.770 55.781 -15.413 1.00 14.20 204 LEU B CA 1
ATOM 2845 C C . LEU B 1 204 ? 21.236 55.462 -16.821 1.00 16.33 204 LEU B C 1
ATOM 2846 O O . LEU B 1 204 ? 22.126 56.187 -17.358 1.00 12.71 204 LEU B O 1
ATOM 2851 N N . GLN B 1 205 ? 20.634 54.431 -17.436 1.00 15.09 205 GLN B N 1
ATOM 2852 C CA . GLN B 1 205 ? 21.089 54.004 -18.766 1.00 16.31 205 GLN B CA 1
ATOM 2853 C C . GLN B 1 205 ? 20.727 55.080 -19.759 1.00 16.48 205 GLN B C 1
ATOM 2854 O O . GLN B 1 205 ? 21.533 55.454 -20.649 1.00 15.66 205 GLN B O 1
ATOM 2868 N N . GLU B 1 207 ? 20.217 58.504 -19.309 1.00 17.26 207 GLU B N 1
ATOM 2869 C CA . GLU B 1 207 ? 21.235 59.517 -19.035 1.00 17.39 207 GLU B CA 1
ATOM 2870 C C . GLU B 1 207 ? 22.595 59.166 -19.674 1.00 17.72 207 GLU B C 1
ATOM 2871 O O . GLU B 1 207 ? 23.108 59.944 -20.461 1.00 18.15 207 GLU B O 1
ATOM 2877 N N . TYR B 1 208 ? 23.128 57.980 -19.449 1.00 16.99 208 TYR B N 1
ATOM 2878 C CA . TYR B 1 208 ? 24.382 57.591 -20.131 1.00 18.06 208 TYR B CA 1
ATOM 2879 C C . TYR B 1 208 ? 24.257 57.583 -21.668 1.00 19.33 208 TYR B C 1
ATOM 2880 O O . TYR B 1 208 ? 25.074 58.188 -22.368 1.00 20.64 208 TYR B O 1
ATOM 2889 N N . GLN B 1 209 ? 23.268 56.848 -22.174 1.00 21.10 209 GLN B N 1
ATOM 2890 C CA . GLN B 1 209 ? 23.021 56.712 -23.630 1.00 22.79 209 GLN B CA 1
ATOM 2891 C C . GLN B 1 209 ? 22.922 58.071 -24.242 1.00 22.34 209 GLN B C 1
ATOM 2892 O O . GLN B 1 209 ? 23.347 58.299 -25.391 1.00 22.47 209 GLN B O 1
ATOM 2898 N N . GLY B 1 210 ? 22.312 58.968 -23.482 1.00 22.56 210 GLY B N 1
ATOM 2899 C CA . GLY B 1 210 ? 22.231 60.371 -23.866 1.00 22.14 210 GLY B CA 1
ATOM 2900 C C . GLY B 1 210 ? 23.584 61.061 -24.022 1.00 21.86 210 GLY B C 1
ATOM 2901 O O . GLY B 1 210 ? 23.740 61.860 -24.876 1.00 20.58 210 GLY B O 1
ATOM 2902 N N . LEU B 1 211 ? 24.523 60.816 -23.108 1.00 22.99 211 LEU B N 1
ATOM 2903 C CA . LEU B 1 211 ? 25.828 61.448 -23.116 1.00 22.22 211 LEU B CA 1
ATOM 2904 C C . LEU B 1 211 ? 26.615 60.798 -24.242 1.00 22.19 211 LEU B C 1
ATOM 2905 O O . LEU B 1 211 ? 27.453 61.417 -24.848 1.00 21.31 211 LEU B O 1
ATOM 2910 N N . VAL B 1 212 ? 26.312 59.546 -24.554 1.00 22.10 212 VAL B N 1
ATOM 2911 C CA . VAL B 1 212 ? 26.916 58.896 -25.717 1.00 23.29 212 VAL B CA 1
ATOM 2912 C C . VAL B 1 212 ? 26.414 59.441 -27.057 1.00 23.21 212 VAL B C 1
ATOM 2913 O O . VAL B 1 212 ? 27.203 59.742 -27.955 1.00 22.22 212 VAL B O 1
ATOM 2917 N N . ASP B 1 213 ? 25.104 59.502 -27.242 1.00 23.50 213 ASP B N 1
ATOM 2918 C CA . ASP B 1 213 ? 24.588 59.874 -28.551 1.00 22.24 213 ASP B CA 1
ATOM 2919 C C . ASP B 1 213 ? 24.740 61.357 -28.722 1.00 22.55 213 ASP B C 1
ATOM 2920 O O . ASP B 1 213 ? 24.875 61.870 -29.895 1.00 22.86 213 ASP B O 1
ATOM 2925 N N . GLY B 1 214 ? 24.690 62.069 -27.591 1.00 21.63 214 GLY B N 1
ATOM 2926 C CA . GLY B 1 214 ? 24.921 63.529 -27.582 1.00 21.76 214 GLY B CA 1
ATOM 2927 C C . GLY B 1 214 ? 23.683 64.334 -27.811 1.00 20.66 214 GLY B C 1
ATOM 2928 O O . GLY B 1 214 ? 22.637 63.733 -28.096 1.00 23.32 214 GLY B O 1
ATOM 2929 N N . GLN B 1 217 ? 21.833 64.236 -30.998 1.00 36.53 217 GLN B N 1
ATOM 2930 C CA . GLN B 1 217 ? 21.322 62.996 -31.629 1.00 36.38 217 GLN B CA 1
ATOM 2931 C C . GLN B 1 217 ? 20.454 62.144 -30.686 1.00 35.34 217 GLN B C 1
ATOM 2932 O O . GLN B 1 217 ? 20.371 60.930 -30.848 1.00 35.46 217 GLN B O 1
ATOM 2938 N N . LEU B 1 218 ? 19.784 62.779 -29.723 1.00 34.69 218 LEU B N 1
ATOM 2939 C CA . LEU B 1 218 ? 19.107 62.058 -28.631 1.00 33.62 218 LEU B CA 1
ATOM 2940 C C . LEU B 1 218 ? 17.831 61.336 -29.146 1.00 33.56 218 LEU B C 1
ATOM 2941 O O . LEU B 1 218 ? 17.174 61.786 -30.120 1.00 32.44 218 LEU B O 1
ATOM 2946 N N . ALA B 1 219 ? 17.495 60.215 -28.504 1.00 32.33 219 ALA B N 1
ATOM 2947 C CA . ALA B 1 219 ? 16.460 59.319 -29.001 1.00 31.97 219 ALA B CA 1
ATOM 2948 C C . ALA B 1 219 ? 15.319 59.212 -27.975 1.00 31.36 219 ALA B C 1
ATOM 2949 O O . ALA B 1 219 ? 15.193 58.221 -27.231 1.00 31.44 219 ALA B O 1
ATOM 2951 N N . VAL B 1 220 ? 14.492 60.257 -27.938 1.00 29.46 220 VAL B N 1
ATOM 2952 C CA . VAL B 1 220 ? 13.623 60.516 -26.796 1.00 28.16 220 VAL B CA 1
ATOM 2953 C C . VAL B 1 220 ? 12.362 59.675 -26.843 1.00 27.69 220 VAL B C 1
ATOM 2954 O O . VAL B 1 220 ? 11.817 59.244 -25.820 1.00 27.02 220 VAL B O 1
ATOM 2958 N N . ASP B 1 221 ? 11.841 59.456 -28.028 1.00 26.38 221 ASP B N 1
ATOM 2959 C CA . ASP B 1 221 ? 10.705 58.584 -28.083 1.00 26.20 221 ASP B CA 1
ATOM 2960 C C . ASP B 1 221 ? 11.050 57.136 -27.682 1.00 24.66 221 ASP B C 1
ATOM 2961 O O . ASP B 1 221 ? 10.181 56.438 -27.076 1.00 25.25 221 ASP B O 1
ATOM 2966 N N . GLU B 1 222 ? 12.283 56.685 -27.967 1.00 21.05 222 GLU B N 1
ATOM 2967 C CA . GLU B 1 222 ? 12.679 55.369 -27.526 1.00 22.51 222 GLU B CA 1
ATOM 2968 C C . GLU B 1 222 ? 12.629 55.296 -25.998 1.00 21.63 222 GLU B C 1
ATOM 2969 O O . GLU B 1 222 ? 12.191 54.316 -25.470 1.00 20.82 222 GLU B O 1
ATOM 2983 N N . ARG B 1 224 ? 10.612 57.008 -24.087 1.00 18.43 224 ARG B N 1
ATOM 2984 C CA . ARG B 1 224 ? 9.198 56.969 -23.737 1.00 19.48 224 ARG B CA 1
ATOM 2985 C C . ARG B 1 224 ? 8.622 55.557 -23.838 1.00 19.93 224 ARG B C 1
ATOM 2986 O O . ARG B 1 224 ? 7.871 55.126 -22.963 1.00 19.25 224 ARG B O 1
ATOM 2994 N N . ALA B 1 225 ? 8.970 54.839 -24.904 1.00 19.90 225 ALA B N 1
ATOM 2995 C CA . ALA B 1 225 ? 8.448 53.508 -25.105 1.00 19.25 225 ALA B CA 1
ATOM 2996 C C . ALA B 1 225 ? 8.951 52.549 -24.027 1.00 18.38 225 ALA B C 1
ATOM 2997 O O . ALA B 1 225 ? 8.183 51.707 -23.546 1.00 18.11 225 ALA B O 1
ATOM 2999 N N . ILE B 1 226 ? 10.229 52.681 -23.659 1.00 17.95 226 ILE B N 1
ATOM 3000 C CA . ILE B 1 226 ? 10.850 51.813 -22.647 1.00 17.36 226 ILE B CA 1
ATOM 3001 C C . ILE B 1 226 ? 10.117 51.994 -21.314 1.00 17.53 226 ILE B C 1
ATOM 3002 O O . ILE B 1 226 ? 9.731 50.984 -20.700 1.00 16.87 226 ILE B O 1
ATOM 3007 N N . LEU B 1 227 ? 9.883 53.261 -20.911 1.00 18.26 227 LEU B N 1
ATOM 3008 C CA . LEU B 1 227 ? 9.297 53.573 -19.587 1.00 18.50 227 LEU B CA 1
ATOM 3009 C C . LEU B 1 227 ? 7.848 53.246 -19.554 1.00 19.20 227 LEU B C 1
ATOM 3010 O O . LEU B 1 227 ? 7.274 52.846 -18.528 1.00 19.52 227 LEU B O 1
ATOM 3015 N N . ARG B 1 228 ? 7.210 53.476 -20.671 1.00 18.39 228 ARG B N 1
ATOM 3016 C CA . ARG B 1 228 ? 5.827 53.164 -20.751 1.00 19.26 228 ARG B CA 1
ATOM 3017 C C . ARG B 1 228 ? 5.605 51.646 -20.632 1.00 19.62 228 ARG B C 1
ATOM 3018 O O . ARG B 1 228 ? 4.728 51.171 -19.900 1.00 17.86 228 ARG B O 1
ATOM 3026 N N . ARG B 1 229 ? 6.379 50.887 -21.382 1.00 19.98 229 ARG B N 1
ATOM 3027 C CA . ARG B 1 229 ? 6.348 49.427 -21.252 1.00 19.54 229 ARG B CA 1
ATOM 3028 C C . ARG B 1 229 ? 6.577 48.975 -19.764 1.00 20.34 229 ARG B C 1
ATOM 3029 O O . ARG B 1 229 ? 5.751 48.257 -19.190 1.00 20.16 229 ARG B O 1
ATOM 3037 N N . TYR B 1 230 ? 7.647 49.452 -19.154 1.00 17.95 230 TYR B N 1
ATOM 3038 C CA . TYR B 1 230 ? 7.977 49.059 -17.790 1.00 18.21 230 TYR B CA 1
ATOM 3039 C C . TYR B 1 230 ? 6.873 49.436 -16.805 1.00 17.23 230 TYR B C 1
ATOM 3040 O O . TYR B 1 230 ? 6.433 48.611 -16.012 1.00 17.67 230 TYR B O 1
ATOM 3049 N N . LEU B 1 231 ? 6.448 50.685 -16.839 1.00 15.87 231 LEU B N 1
ATOM 3050 C CA . LEU B 1 231 ? 5.481 51.152 -15.895 1.00 15.93 231 LEU B CA 1
ATOM 3051 C C . LEU B 1 231 ? 4.093 50.510 -16.166 1.00 16.57 231 LEU B C 1
ATOM 3052 O O . LEU B 1 231 ? 3.359 50.222 -15.213 1.00 15.83 231 LEU B O 1
ATOM 3057 N N . ASN B 1 232 ? 3.743 50.246 -17.417 1.00 16.52 232 ASN B N 1
ATOM 3058 C CA . ASN B 1 232 ? 2.467 49.536 -17.682 1.00 17.35 232 ASN B CA 1
ATOM 3059 C C . ASN B 1 232 ? 2.408 48.172 -17.044 1.00 17.69 232 ASN B C 1
ATOM 3060 O O . ASN B 1 232 ? 1.368 47.817 -16.498 1.00 14.82 232 ASN B O 1
ATOM 3065 N N . LEU B 1 233 ? 3.520 47.445 -17.109 1.00 18.11 233 LEU B N 1
ATOM 3066 C CA . LEU B 1 233 ? 3.652 46.159 -16.404 1.00 18.25 233 LEU B CA 1
ATOM 3067 C C . LEU B 1 233 ? 3.543 46.314 -14.905 1.00 19.38 233 LEU B C 1
ATOM 3068 O O . LEU B 1 233 ? 2.766 45.621 -14.256 1.00 17.74 233 LEU B O 1
ATOM 3073 N N . VAL B 1 234 ? 4.234 47.264 -14.321 1.00 20.70 234 VAL B N 1
ATOM 3074 C CA . VAL B 1 234 ? 4.148 47.342 -12.879 1.00 21.27 234 VAL B CA 1
ATOM 3075 C C . VAL B 1 234 ? 2.703 47.602 -12.495 1.00 23.59 234 VAL B C 1
ATOM 3076 O O . VAL B 1 234 ? 2.154 47.000 -11.551 1.00 22.27 234 VAL B O 1
ATOM 3088 N N . GLY B 1 236 ? 0.200 46.546 -14.270 1.00 30.77 236 GLY B N 1
ATOM 3089 C CA . GLY B 1 236 ? -0.624 45.349 -14.555 1.00 32.07 236 GLY B CA 1
ATOM 3090 C C . GLY B 1 236 ? -1.361 45.393 -15.897 1.00 33.07 236 GLY B C 1
ATOM 3091 O O . GLY B 1 236 ? -2.425 44.777 -16.047 1.00 32.98 236 GLY B O 1
ATOM 3092 N N . LEU B 1 237 ? -0.774 46.071 -16.884 1.00 33.79 237 LEU B N 1
ATOM 3093 C CA . LEU B 1 237 ? -1.450 46.373 -18.173 1.00 34.68 237 LEU B CA 1
ATOM 3094 C C . LEU B 1 237 ? -0.698 45.870 -19.412 1.00 35.37 237 LEU B C 1
ATOM 3095 O O . LEU B 1 237 ? 0.552 45.900 -19.468 1.00 36.42 237 LEU B O 1
ATOM 3100 N N . GLY C 1 32 ? 60.344 47.637 -34.815 1.00 35.89 32 GLY C N 1
ATOM 3101 C CA . GLY C 1 32 ? 58.909 48.120 -34.774 1.00 35.91 32 GLY C CA 1
ATOM 3102 C C . GLY C 1 32 ? 57.890 47.028 -35.104 1.00 36.21 32 GLY C C 1
ATOM 3103 O O . GLY C 1 32 ? 57.019 47.186 -35.977 1.00 36.17 32 GLY C O 1
ATOM 3104 N N . SER C 1 33 ? 58.006 45.916 -34.379 1.00 36.28 33 SER C N 1
ATOM 3105 C CA . SER C 1 33 ? 57.240 44.705 -34.655 1.00 35.93 33 SER C CA 1
ATOM 3106 C C . SER C 1 33 ? 55.871 44.854 -34.054 1.00 36.04 33 SER C C 1
ATOM 3107 O O . SER C 1 33 ? 55.702 45.576 -33.076 1.00 35.71 33 SER C O 1
ATOM 3110 N N . GLU C 1 34 ? 54.893 44.162 -34.623 1.00 36.09 34 GLU C N 1
ATOM 3111 C CA . GLU C 1 34 ? 53.537 44.238 -34.093 1.00 36.96 34 GLU C CA 1
ATOM 3112 C C . GLU C 1 34 ? 53.452 43.641 -32.669 1.00 36.54 34 GLU C C 1
ATOM 3113 O O . GLU C 1 34 ? 52.627 44.055 -31.883 1.00 35.19 34 GLU C O 1
ATOM 3119 N N . GLN C 1 35 ? 54.345 42.693 -32.372 1.00 36.86 35 GLN C N 1
ATOM 3120 C CA . GLN C 1 35 ? 54.541 42.136 -31.020 1.00 37.16 35 GLN C CA 1
ATOM 3121 C C . GLN C 1 35 ? 54.838 43.216 -29.994 1.00 36.56 35 GLN C C 1
ATOM 3122 O O . GLN C 1 35 ? 54.384 43.168 -28.864 1.00 37.02 35 GLN C O 1
ATOM 3128 N N . ARG C 1 36 ? 55.650 44.171 -30.394 1.00 35.71 36 ARG C N 1
ATOM 3129 C CA . ARG C 1 36 ? 56.129 45.181 -29.482 1.00 35.11 36 ARG C CA 1
ATOM 3130 C C . ARG C 1 36 ? 55.016 46.177 -29.225 1.00 34.66 36 ARG C C 1
ATOM 3131 O O . ARG C 1 36 ? 54.752 46.578 -28.077 1.00 33.95 36 ARG C O 1
ATOM 3139 N N . ARG C 1 37 ? 54.359 46.553 -30.317 1.00 33.78 37 ARG C N 1
ATOM 3140 C CA . ARG C 1 37 ? 53.139 47.309 -30.261 1.00 33.23 37 ARG C CA 1
ATOM 3141 C C . ARG C 1 37 ? 52.206 46.651 -29.247 1.00 32.75 37 ARG C C 1
ATOM 3142 O O . ARG C 1 37 ? 51.765 47.289 -28.260 1.00 32.32 37 ARG C O 1
ATOM 3150 N N . GLN C 1 38 ? 51.937 45.370 -29.462 1.00 31.78 38 GLN C N 1
ATOM 3151 C CA . GLN C 1 38 ? 51.025 44.631 -28.589 1.00 31.79 38 GLN C CA 1
ATOM 3152 C C . GLN C 1 38 ? 51.538 44.602 -27.138 1.00 30.44 38 GLN C C 1
ATOM 3153 O O . GLN C 1 38 ? 50.742 44.672 -26.225 1.00 30.23 38 GLN C O 1
ATOM 3159 N N . ALA C 1 39 ? 52.850 44.508 -26.933 1.00 29.33 39 ALA C N 1
ATOM 3160 C CA . ALA C 1 39 ? 53.418 44.578 -25.557 1.00 28.95 39 ALA C CA 1
ATOM 3161 C C . ALA C 1 39 ? 53.063 45.891 -24.862 1.00 27.63 39 ALA C C 1
ATOM 3162 O O . ALA C 1 39 ? 52.662 45.899 -23.701 1.00 27.43 39 ALA C O 1
ATOM 3164 N N . ILE C 1 40 ? 53.218 46.983 -25.593 1.00 26.46 40 ILE C N 1
ATOM 3165 C CA . ILE C 1 40 ? 52.866 48.318 -25.109 1.00 26.02 40 ILE C CA 1
ATOM 3166 C C . ILE C 1 40 ? 51.366 48.403 -24.764 1.00 25.37 40 ILE C C 1
ATOM 3167 O O . ILE C 1 40 ? 50.990 48.900 -23.697 1.00 21.86 40 ILE C O 1
ATOM 3172 N N . LEU C 1 41 ? 50.529 47.937 -25.679 1.00 25.78 41 LEU C N 1
ATOM 3173 C CA . LEU C 1 41 ? 49.094 47.901 -25.417 1.00 27.75 41 LEU C CA 1
ATOM 3174 C C . LEU C 1 41 ? 48.742 47.069 -24.158 1.00 27.29 41 LEU C C 1
ATOM 3175 O O . LEU C 1 41 ? 47.890 47.498 -23.378 1.00 27.80 41 LEU C O 1
ATOM 3180 N N . ASP C 1 42 ? 49.374 45.905 -23.961 1.00 27.18 42 ASP C N 1
ATOM 3181 C CA . ASP C 1 42 ? 48.993 45.027 -22.830 1.00 28.93 42 ASP C CA 1
ATOM 3182 C C . ASP C 1 42 ? 49.431 45.719 -21.554 1.00 28.66 42 ASP C C 1
ATOM 3183 O O . ASP C 1 42 ? 48.927 45.443 -20.470 1.00 28.74 42 ASP C O 1
ATOM 3188 N N . ALA C 1 43 ? 50.422 46.591 -21.700 1.00 27.32 43 ALA C N 1
ATOM 3189 C CA . ALA C 1 43 ? 51.013 47.192 -20.546 1.00 26.39 43 ALA C CA 1
ATOM 3190 C C . ALA C 1 43 ? 50.117 48.326 -20.093 1.00 24.86 43 ALA C C 1
ATOM 3191 O O . ALA C 1 43 ? 49.823 48.413 -18.893 1.00 23.45 43 ALA C O 1
ATOM 3193 N N . ALA C 1 44 ? 49.672 49.152 -21.037 1.00 23.24 44 ALA C N 1
ATOM 3194 C CA . ALA C 1 44 ? 48.726 50.200 -20.742 1.00 25.11 44 ALA C CA 1
ATOM 3195 C C . ALA C 1 44 ? 47.465 49.590 -20.036 1.00 26.76 44 ALA C C 1
ATOM 3196 O O . ALA C 1 44 ? 46.986 50.075 -19.040 1.00 25.22 44 ALA C O 1
ATOM 3206 N N . ARG C 1 46 ? 47.318 46.751 -18.240 1.00 30.35 46 ARG C N 1
ATOM 3207 C CA . ARG C 1 46 ? 47.625 46.459 -16.862 1.00 30.11 46 ARG C CA 1
ATOM 3208 C C . ARG C 1 46 ? 47.543 47.716 -16.006 1.00 29.05 46 ARG C C 1
ATOM 3209 O O . ARG C 1 46 ? 47.069 47.681 -14.855 1.00 28.51 46 ARG C O 1
ATOM 3217 N N . LEU C 1 47 ? 47.972 48.850 -16.557 1.00 28.43 47 LEU C N 1
ATOM 3218 C CA . LEU C 1 47 ? 47.973 50.072 -15.746 1.00 28.76 47 LEU C CA 1
ATOM 3219 C C . LEU C 1 47 ? 46.529 50.508 -15.474 1.00 28.31 47 LEU C C 1
ATOM 3220 O O . LEU C 1 47 ? 46.210 50.900 -14.378 1.00 28.10 47 LEU C O 1
ATOM 3225 N N . ILE C 1 48 ? 45.700 50.463 -16.508 1.00 27.60 48 ILE C N 1
ATOM 3226 C CA . ILE C 1 48 ? 44.302 50.881 -16.434 1.00 27.97 48 ILE C CA 1
ATOM 3227 C C . ILE C 1 48 ? 43.530 50.058 -15.405 1.00 27.32 48 ILE C C 1
ATOM 3228 O O . ILE C 1 48 ? 42.797 50.577 -14.608 1.00 26.63 48 ILE C O 1
ATOM 3233 N N . VAL C 1 49 ? 43.783 48.768 -15.407 1.00 27.90 49 VAL C N 1
ATOM 3234 C CA . VAL C 1 49 ? 43.056 47.838 -14.605 1.00 27.57 49 VAL C CA 1
ATOM 3235 C C . VAL C 1 49 ? 43.440 48.045 -13.121 1.00 28.29 49 VAL C C 1
ATOM 3236 O O . VAL C 1 49 ? 42.585 48.024 -12.230 1.00 27.01 49 VAL C O 1
ATOM 3240 N N . ARG C 1 50 ? 44.718 48.302 -12.893 1.00 28.76 50 ARG C N 1
ATOM 3241 C CA . ARG C 1 50 ? 45.244 48.491 -11.571 1.00 29.03 50 ARG C CA 1
ATOM 3242 C C . ARG C 1 50 ? 44.971 49.897 -11.056 1.00 28.50 50 ARG C C 1
ATOM 3243 O O . ARG C 1 50 ? 44.504 50.054 -9.946 1.00 26.46 50 ARG C O 1
ATOM 3251 N N . ASP C 1 51 ? 45.297 50.913 -11.858 1.00 27.96 51 ASP C N 1
ATOM 3252 C CA . ASP C 1 51 ? 45.247 52.311 -11.381 1.00 28.12 51 ASP C CA 1
ATOM 3253 C C . ASP C 1 51 ? 44.332 53.239 -12.232 1.00 27.30 51 ASP C C 1
ATOM 3254 O O . ASP C 1 51 ? 44.246 54.430 -11.963 1.00 27.19 51 ASP C O 1
ATOM 3259 N N . GLY C 1 52 ? 43.687 52.716 -13.262 1.00 25.51 52 GLY C N 1
ATOM 3260 C CA . GLY C 1 52 ? 42.770 53.556 -14.081 1.00 25.27 52 GLY C CA 1
ATOM 3261 C C . GLY C 1 52 ? 43.470 54.465 -15.081 1.00 24.34 52 GLY C C 1
ATOM 3262 O O . GLY C 1 52 ? 44.689 54.343 -15.310 1.00 22.10 52 GLY C O 1
ATOM 3263 N N . VAL C 1 53 ? 42.707 55.374 -15.697 1.00 23.04 53 VAL C N 1
ATOM 3264 C CA . VAL C 1 53 ? 43.202 56.008 -16.929 1.00 22.56 53 VAL C CA 1
ATOM 3265 C C . VAL C 1 53 ? 44.276 57.063 -16.671 1.00 23.03 53 VAL C C 1
ATOM 3266 O O . VAL C 1 53 ? 45.147 57.325 -17.534 1.00 21.10 53 VAL C O 1
ATOM 3270 N N . ARG C 1 54 ? 44.256 57.644 -15.476 1.00 22.71 54 ARG C N 1
ATOM 3271 C CA . ARG C 1 54 ? 45.266 58.653 -15.163 1.00 22.95 54 ARG C CA 1
ATOM 3272 C C . ARG C 1 54 ? 46.640 58.026 -15.115 1.00 20.78 54 ARG C C 1
ATOM 3273 O O . ARG C 1 54 ? 47.605 58.738 -15.199 1.00 20.76 54 ARG C O 1
ATOM 3281 N N . ALA C 1 55 ? 46.732 56.706 -14.995 1.00 19.47 55 ALA C N 1
ATOM 3282 C CA . ALA C 1 55 ? 48.036 56.022 -15.025 1.00 19.96 55 ALA C CA 1
ATOM 3283 C C . ALA C 1 55 ? 48.590 55.931 -16.437 1.00 20.41 55 ALA C C 1
ATOM 3284 O O . ALA C 1 55 ? 49.752 55.623 -16.599 1.00 20.18 55 ALA C O 1
ATOM 3286 N N . VAL C 1 56 ? 47.784 56.221 -17.461 1.00 20.13 56 VAL C N 1
ATOM 3287 C CA . VAL C 1 56 ? 48.235 56.030 -18.835 1.00 21.22 56 VAL C CA 1
ATOM 3288 C C . VAL C 1 56 ? 49.097 57.222 -19.321 1.00 22.36 56 VAL C C 1
ATOM 3289 O O . VAL C 1 56 ? 48.577 58.162 -19.841 1.00 23.76 56 VAL C O 1
ATOM 3293 N N . ARG C 1 57 ? 50.404 57.167 -19.082 1.00 23.98 57 ARG C N 1
ATOM 3294 C CA . ARG C 1 57 ? 51.360 58.242 -19.448 1.00 24.86 57 ARG C CA 1
ATOM 3295 C C . ARG C 1 57 ? 52.552 57.540 -20.026 1.00 24.31 57 ARG C C 1
ATOM 3296 O O . ARG C 1 57 ? 52.788 56.385 -19.665 1.00 24.02 57 ARG C O 1
ATOM 3304 N N . HIS C 1 58 ? 53.288 58.191 -20.934 1.00 24.31 58 HIS C N 1
ATOM 3305 C CA . HIS C 1 58 ? 54.335 57.464 -21.680 1.00 23.93 58 HIS C CA 1
ATOM 3306 C C . HIS C 1 58 ? 55.309 56.723 -20.791 1.00 24.09 58 HIS C C 1
ATOM 3307 O O . HIS C 1 58 ? 55.645 55.568 -21.027 1.00 23.13 58 HIS C O 1
ATOM 3314 N N . ARG C 1 59 ? 55.778 57.398 -19.757 1.00 24.77 59 ARG C N 1
ATOM 3315 C CA . ARG C 1 59 ? 56.921 56.870 -18.979 1.00 25.03 59 ARG C CA 1
ATOM 3316 C C . ARG C 1 59 ? 56.467 55.651 -18.201 1.00 23.76 59 ARG C C 1
ATOM 3317 O O . ARG C 1 59 ? 57.184 54.649 -18.128 1.00 23.00 59 ARG C O 1
ATOM 3325 N N . ALA C 1 60 ? 55.270 55.766 -17.626 1.00 21.99 60 ALA C N 1
ATOM 3326 C CA . ALA C 1 60 ? 54.657 54.680 -16.861 1.00 22.40 60 ALA C CA 1
ATOM 3327 C C . ALA C 1 60 ? 54.406 53.470 -17.780 1.00 22.03 60 ALA C C 1
ATOM 3328 O O . ALA C 1 60 ? 54.587 52.354 -17.378 1.00 21.40 60 ALA C O 1
ATOM 3330 N N . VAL C 1 61 ? 53.947 53.725 -19.006 1.00 22.22 61 VAL C N 1
ATOM 3331 C CA . VAL C 1 61 ? 53.580 52.658 -19.948 1.00 22.25 61 VAL C CA 1
ATOM 3332 C C . VAL C 1 61 ? 54.896 51.959 -20.342 1.00 23.24 61 VAL C C 1
ATOM 3333 O O . VAL C 1 61 ? 55.019 50.708 -20.242 1.00 24.27 61 VAL C O 1
ATOM 3337 N N . ALA C 1 62 ? 55.885 52.758 -20.738 1.00 23.05 62 ALA C N 1
ATOM 3338 C CA . ALA C 1 62 ? 57.218 52.245 -21.103 1.00 23.75 62 ALA C CA 1
ATOM 3339 C C . ALA C 1 62 ? 57.837 51.433 -19.958 1.00 24.75 62 ALA C C 1
ATOM 3340 O O . ALA C 1 62 ? 58.322 50.327 -20.172 1.00 25.71 62 ALA C O 1
ATOM 3342 N N . ALA C 1 63 ? 57.829 51.984 -18.753 1.00 25.79 63 ALA C N 1
ATOM 3343 C CA . ALA C 1 63 ? 58.324 51.254 -17.571 1.00 27.04 63 ALA C CA 1
ATOM 3344 C C . ALA C 1 63 ? 57.541 49.978 -17.331 1.00 28.14 63 ALA C C 1
ATOM 3345 O O . ALA C 1 63 ? 58.126 48.956 -16.989 1.00 28.65 63 ALA C O 1
ATOM 3347 N N . GLU C 1 64 ? 56.217 50.032 -17.492 1.00 28.78 64 GLU C N 1
ATOM 3348 C CA . GLU C 1 64 ? 55.386 48.848 -17.249 1.00 30.23 64 GLU C CA 1
ATOM 3349 C C . GLU C 1 64 ? 55.649 47.791 -18.336 1.00 30.58 64 GLU C C 1
ATOM 3350 O O . GLU C 1 64 ? 55.662 46.593 -18.062 1.00 30.27 64 GLU C O 1
ATOM 3356 N N . ALA C 1 65 ? 55.884 48.253 -19.556 1.00 31.58 65 ALA C N 1
ATOM 3357 C CA . ALA C 1 65 ? 56.190 47.372 -20.689 1.00 31.89 65 ALA C CA 1
ATOM 3358 C C . ALA C 1 65 ? 57.681 46.924 -20.752 1.00 32.27 65 ALA C C 1
ATOM 3359 O O . ALA C 1 65 ? 58.018 45.993 -21.476 1.00 32.51 65 ALA C O 1
ATOM 3361 N N . GLN C 1 66 ? 58.564 47.602 -20.017 1.00 32.56 66 GLN C N 1
ATOM 3362 C CA . GLN C 1 66 ? 60.008 47.383 -20.122 1.00 32.97 66 GLN C CA 1
ATOM 3363 C C . GLN C 1 66 ? 60.465 47.507 -21.582 1.00 32.72 66 GLN C C 1
ATOM 3364 O O . GLN C 1 66 ? 60.787 46.517 -22.243 1.00 33.53 66 GLN C O 1
ATOM 3370 N N . VAL C 1 67 ? 60.406 48.746 -22.076 1.00 30.99 67 VAL C N 1
ATOM 3371 C CA . VAL C 1 67 ? 60.895 49.128 -23.401 1.00 29.86 67 VAL C CA 1
ATOM 3372 C C . VAL C 1 67 ? 61.283 50.567 -23.245 1.00 28.76 67 VAL C C 1
ATOM 3373 O O . VAL C 1 67 ? 60.917 51.192 -22.240 1.00 29.16 67 VAL C O 1
ATOM 3377 N N . PRO C 1 68 ? 62.051 51.110 -24.197 1.00 27.06 68 PRO C N 1
ATOM 3378 C CA . PRO C 1 68 ? 62.403 52.495 -23.972 1.00 25.49 68 PRO C CA 1
ATOM 3379 C C . PRO C 1 68 ? 61.265 53.430 -24.291 1.00 23.87 68 PRO C C 1
ATOM 3380 O O . PRO C 1 68 ? 60.350 53.086 -25.028 1.00 22.52 68 PRO C O 1
ATOM 3384 N N . LEU C 1 69 ? 61.353 54.628 -23.748 1.00 22.92 69 LEU C N 1
ATOM 3385 C CA . LEU C 1 69 ? 60.436 55.704 -24.079 1.00 22.83 69 LEU C CA 1
ATOM 3386 C C . LEU C 1 69 ? 60.185 55.797 -25.599 1.00 23.38 69 LEU C C 1
ATOM 3387 O O . LEU C 1 69 ? 59.048 55.917 -26.061 1.00 23.58 69 LEU C O 1
ATOM 3392 N N . SER C 1 70 ? 61.250 55.632 -26.367 1.00 22.72 70 SER C N 1
ATOM 3393 C CA . SER C 1 70 ? 61.229 55.817 -27.800 1.00 23.71 70 SER C CA 1
ATOM 3394 C C . SER C 1 70 ? 60.294 54.825 -28.473 1.00 23.63 70 SER C C 1
ATOM 3395 O O . SER C 1 70 ? 59.649 55.174 -29.432 1.00 23.83 70 SER C O 1
ATOM 3398 N N . ALA C 1 71 ? 60.236 53.582 -27.978 1.00 24.31 71 ALA C N 1
ATOM 3399 C CA . ALA C 1 71 ? 59.247 52.584 -28.451 1.00 24.23 71 ALA C CA 1
ATOM 3400 C C . ALA C 1 71 ? 57.801 53.089 -28.314 1.00 24.03 71 ALA C C 1
ATOM 3401 O O . ALA C 1 71 ? 57.006 53.015 -29.261 1.00 25.01 71 ALA C O 1
ATOM 3403 N N . THR C 1 72 ? 57.453 53.666 -27.173 1.00 23.99 72 THR C N 1
ATOM 3404 C CA . THR C 1 72 ? 56.054 54.114 -26.981 1.00 24.02 72 THR C CA 1
ATOM 3405 C C . THR C 1 72 ? 55.715 55.333 -27.819 1.00 25.20 72 THR C C 1
ATOM 3406 O O . THR C 1 72 ? 54.624 55.420 -28.389 1.00 24.91 72 THR C O 1
ATOM 3410 N N . THR C 1 73 ? 56.675 56.266 -27.940 1.00 26.78 73 THR C N 1
ATOM 3411 C CA . THR C 1 73 ? 56.468 57.503 -28.699 1.00 27.18 73 THR C CA 1
ATOM 3412 C C . THR C 1 73 ? 56.453 57.195 -30.190 1.00 28.02 73 THR C C 1
ATOM 3413 O O . THR C 1 73 ? 55.795 57.893 -30.966 1.00 28.60 73 THR C O 1
ATOM 3417 N N . TYR C 1 74 ? 57.162 56.134 -30.590 1.00 28.03 74 TYR C N 1
ATOM 3418 C CA . TYR C 1 74 ? 57.143 55.666 -31.977 1.00 27.37 74 TYR C CA 1
ATOM 3419 C C . TYR C 1 74 ? 55.773 55.087 -32.394 1.00 27.28 74 TYR C C 1
ATOM 3420 O O . TYR C 1 74 ? 55.205 55.492 -33.391 1.00 26.36 74 TYR C O 1
ATOM 3429 N N . TYR C 1 75 ? 55.257 54.125 -31.632 1.00 27.56 75 TYR C N 1
ATOM 3430 C CA . TYR C 1 75 ? 53.922 53.571 -31.903 1.00 27.25 75 TYR C CA 1
ATOM 3431 C C . TYR C 1 75 ? 52.776 54.496 -31.498 1.00 27.01 75 TYR C C 1
ATOM 3432 O O . TYR C 1 75 ? 51.721 54.511 -32.140 1.00 27.61 75 TYR C O 1
ATOM 3441 N N . PHE C 1 76 ? 52.951 55.220 -30.398 1.00 26.55 76 PHE C N 1
ATOM 3442 C CA . PHE C 1 76 ? 51.839 56.015 -29.818 1.00 26.18 76 PHE C CA 1
ATOM 3443 C C . PHE C 1 76 ? 52.287 57.421 -29.535 1.00 25.94 76 PHE C C 1
ATOM 3444 O O . PHE C 1 76 ? 52.357 57.843 -28.379 1.00 25.92 76 PHE C O 1
ATOM 3452 N N . LYS C 1 77 ? 52.615 58.122 -30.616 1.00 25.86 77 LYS C N 1
ATOM 3453 C CA . LYS C 1 77 ? 53.177 59.490 -30.541 1.00 26.20 77 LYS C CA 1
ATOM 3454 C C . LYS C 1 77 ? 52.363 60.330 -29.590 1.00 26.80 77 LYS C C 1
ATOM 3455 O O . LYS C 1 77 ? 52.909 60.933 -28.661 1.00 26.63 77 LYS C O 1
ATOM 3457 N N . ASP C 1 78 ? 51.044 60.350 -29.786 1.00 26.80 78 ASP C N 1
ATOM 3458 C CA . ASP C 1 78 ? 50.205 61.113 -28.897 1.00 26.71 78 ASP C CA 1
ATOM 3459 C C . ASP C 1 78 ? 49.483 60.121 -27.971 1.00 26.46 78 ASP C C 1
ATOM 3460 O O . ASP C 1 78 ? 48.968 59.090 -28.398 1.00 26.17 78 ASP C O 1
ATOM 3465 N N . ILE C 1 79 ? 49.469 60.435 -26.696 1.00 25.59 79 ILE C N 1
ATOM 3466 C CA . ILE C 1 79 ? 48.971 59.508 -25.726 1.00 25.65 79 ILE C CA 1
ATOM 3467 C C . ILE C 1 79 ? 47.484 59.134 -25.934 1.00 24.81 79 ILE C C 1
ATOM 3468 O O . ILE C 1 79 ? 47.087 58.003 -25.649 1.00 23.77 79 ILE C O 1
ATOM 3473 N N . ASP C 1 80 ? 46.696 60.062 -26.453 1.00 25.37 80 ASP C N 1
ATOM 3474 C CA . ASP C 1 80 ? 45.290 59.789 -26.736 1.00 26.25 80 ASP C CA 1
ATOM 3475 C C . ASP C 1 80 ? 45.155 58.714 -27.759 1.00 24.60 80 ASP C C 1
ATOM 3476 O O . ASP C 1 80 ? 44.179 58.060 -27.728 1.00 22.62 80 ASP C O 1
ATOM 3481 N N . ASP C 1 81 ? 46.149 58.486 -28.618 1.00 23.70 81 ASP C N 1
ATOM 3482 C CA . ASP C 1 81 ? 46.105 57.341 -29.524 1.00 24.14 81 ASP C CA 1
ATOM 3483 C C . ASP C 1 81 ? 46.259 56.027 -28.806 1.00 23.26 81 ASP C C 1
ATOM 3484 O O . ASP C 1 81 ? 45.656 55.026 -29.168 1.00 22.75 81 ASP C O 1
ATOM 3489 N N . LEU C 1 82 ? 47.100 56.002 -27.807 1.00 22.33 82 LEU C N 1
ATOM 3490 C CA . LEU C 1 82 ? 47.196 54.805 -27.009 1.00 21.89 82 LEU C CA 1
ATOM 3491 C C . LEU C 1 82 ? 45.898 54.584 -26.216 1.00 21.76 82 LEU C C 1
ATOM 3492 O O . LEU C 1 82 ? 45.383 53.441 -26.109 1.00 21.76 82 LEU C O 1
ATOM 3497 N N . ILE C 1 83 ? 45.364 55.638 -25.637 1.00 21.02 83 ILE C N 1
ATOM 3498 C CA . ILE C 1 83 ? 44.045 55.520 -25.003 1.00 22.37 83 ILE C CA 1
ATOM 3499 C C . ILE C 1 83 ? 43.007 54.936 -25.969 1.00 22.40 83 ILE C C 1
ATOM 3500 O O . ILE C 1 83 ? 42.244 53.979 -25.650 1.00 21.81 83 ILE C O 1
ATOM 3505 N N . THR C 1 84 ? 42.922 55.509 -27.141 1.00 22.66 84 THR C N 1
ATOM 3506 C CA . THR C 1 84 ? 41.911 54.989 -28.070 1.00 23.98 84 THR C CA 1
ATOM 3507 C C . THR C 1 84 ? 42.099 53.526 -28.364 1.00 24.02 84 THR C C 1
ATOM 3508 O O . THR C 1 84 ? 41.130 52.769 -28.382 1.00 24.31 84 THR C O 1
ATOM 3512 N N . ASP C 1 85 ? 43.340 53.120 -28.652 1.00 24.59 85 ASP C N 1
ATOM 3513 C CA . ASP C 1 85 ? 43.560 51.714 -29.030 1.00 24.72 85 ASP C CA 1
ATOM 3514 C C . ASP C 1 85 ? 43.349 50.752 -27.871 1.00 24.57 85 ASP C C 1
ATOM 3515 O O . ASP C 1 85 ? 42.795 49.670 -28.063 1.00 24.71 85 ASP C O 1
ATOM 3520 N N . THR C 1 86 ? 43.717 51.126 -26.652 1.00 24.89 86 THR C N 1
ATOM 3521 C CA . THR C 1 86 ? 43.442 50.230 -25.533 1.00 24.83 86 THR C CA 1
ATOM 3522 C C . THR C 1 86 ? 41.957 50.078 -25.253 1.00 23.15 86 THR C C 1
ATOM 3523 O O . THR C 1 86 ? 41.505 48.973 -24.976 1.00 21.64 86 THR C O 1
ATOM 3527 N N . PHE C 1 87 ? 41.201 51.164 -25.368 1.00 22.07 87 PHE C N 1
ATOM 3528 C CA . PHE C 1 87 ? 39.744 51.084 -25.250 1.00 22.54 87 PHE C CA 1
ATOM 3529 C C . PHE C 1 87 ? 39.160 50.160 -26.334 1.00 21.81 87 PHE C C 1
ATOM 3530 O O . PHE C 1 87 ? 38.356 49.257 -26.015 1.00 22.71 87 PHE C O 1
ATOM 3538 N N . ALA C 1 88 ? 39.613 50.332 -27.587 1.00 21.95 88 ALA C N 1
ATOM 3539 C CA . ALA C 1 88 ? 39.030 49.579 -28.736 1.00 20.99 88 ALA C CA 1
ATOM 3540 C C . ALA C 1 88 ? 39.253 48.093 -28.463 1.00 21.40 88 ALA C C 1
ATOM 3541 O O . ALA C 1 88 ? 38.320 47.278 -28.597 1.00 20.71 88 ALA C O 1
ATOM 3543 N N . LEU C 1 89 ? 40.472 47.743 -28.051 1.00 20.44 89 LEU C N 1
ATOM 3544 C CA . LEU C 1 89 ? 40.798 46.358 -27.763 1.00 21.43 89 LEU C CA 1
ATOM 3545 C C . LEU C 1 89 ? 39.933 45.769 -26.649 1.00 21.33 89 LEU C C 1
ATOM 3546 O O . LEU C 1 89 ? 39.393 44.678 -26.782 1.00 21.79 89 LEU C O 1
ATOM 3551 N N . PHE C 1 90 ? 39.801 46.507 -25.569 1.00 20.61 90 PHE C N 1
ATOM 3552 C CA . PHE C 1 90 ? 39.022 46.099 -24.437 1.00 21.74 90 PHE C CA 1
ATOM 3553 C C . PHE C 1 90 ? 37.561 45.867 -24.808 1.00 21.10 90 PHE C C 1
ATOM 3554 O O . PHE C 1 90 ? 37.027 44.860 -24.420 1.00 21.55 90 PHE C O 1
ATOM 3557 N N . VAL C 1 91 ? 36.974 46.752 -25.625 1.00 20.37 91 VAL C N 1
ATOM 3558 C CA . VAL C 1 91 ? 35.586 46.635 -26.103 1.00 19.53 91 VAL C CA 1
ATOM 3559 C C . VAL C 1 91 ? 35.504 45.421 -26.983 1.00 19.79 91 VAL C C 1
ATOM 3560 O O . VAL C 1 91 ? 34.580 44.638 -26.828 1.00 19.47 91 VAL C O 1
ATOM 3564 N N . GLU C 1 92 ? 36.491 45.229 -27.885 1.00 20.19 92 GLU C N 1
ATOM 3565 C CA . GLU C 1 92 ? 36.462 44.115 -28.873 1.00 19.94 92 GLU C CA 1
ATOM 3566 C C . GLU C 1 92 ? 36.479 42.770 -28.167 1.00 19.21 92 GLU C C 1
ATOM 3567 O O . GLU C 1 92 ? 35.812 41.810 -28.560 1.00 19.63 92 GLU C O 1
ATOM 3573 N N . ARG C 1 93 ? 37.234 42.687 -27.081 1.00 19.66 93 ARG C N 1
ATOM 3574 C CA . ARG C 1 93 ? 37.300 41.459 -26.335 1.00 19.25 93 ARG C CA 1
ATOM 3575 C C . ARG C 1 93 ? 36.007 41.239 -25.583 1.00 18.38 93 ARG C C 1
ATOM 3576 O O . ARG C 1 93 ? 35.540 40.099 -25.545 1.00 15.74 93 ARG C O 1
ATOM 3584 N N . ASN C 1 94 ? 35.445 42.290 -24.976 1.00 16.75 94 ASN C N 1
ATOM 3585 C CA . ASN C 1 94 ? 34.121 42.102 -24.304 1.00 17.53 94 ASN C CA 1
ATOM 3586 C C . ASN C 1 94 ? 32.952 41.865 -25.264 1.00 15.92 94 ASN C C 1
ATOM 3587 O O . ASN C 1 94 ? 31.978 41.193 -24.887 1.00 16.22 94 ASN C O 1
ATOM 3592 N N . ALA C 1 95 ? 33.042 42.349 -26.504 1.00 15.22 95 ALA C N 1
ATOM 3593 C CA . ALA C 1 95 ? 31.980 42.022 -27.530 1.00 14.09 95 ALA C CA 1
ATOM 3594 C C . ALA C 1 95 ? 31.989 40.522 -27.905 1.00 13.44 95 ALA C C 1
ATOM 3595 O O . ALA C 1 95 ? 30.958 39.868 -28.038 1.00 11.96 95 ALA C O 1
ATOM 3597 N N . GLU C 1 96 ? 33.198 40.003 -28.099 1.00 13.01 96 GLU C N 1
ATOM 3598 C CA . GLU C 1 96 ? 33.409 38.623 -28.480 1.00 13.16 96 GLU C CA 1
ATOM 3599 C C . GLU C 1 96 ? 32.927 37.747 -27.352 1.00 11.66 96 GLU C C 1
ATOM 3600 O O . GLU C 1 96 ? 32.329 36.708 -27.601 1.00 10.18 96 GLU C O 1
ATOM 3606 N N . ALA C 1 97 ? 33.150 38.177 -26.108 1.00 10.42 97 ALA C N 1
ATOM 3607 C CA . ALA C 1 97 ? 32.784 37.328 -24.972 1.00 10.43 97 ALA C CA 1
ATOM 3608 C C . ALA C 1 97 ? 31.246 37.209 -24.870 1.00 9.70 97 ALA C C 1
ATOM 3609 O O . ALA C 1 97 ? 30.690 36.179 -24.478 1.00 7.41 97 ALA C O 1
ATOM 3611 N N . LEU C 1 98 ? 30.584 38.325 -25.131 1.00 10.43 98 LEU C N 1
ATOM 3612 C CA . LEU C 1 98 ? 29.166 38.403 -25.000 1.00 10.56 98 LEU C CA 1
ATOM 3613 C C . LEU C 1 98 ? 28.449 37.658 -26.153 1.00 10.19 98 LEU C C 1
ATOM 3614 O O . LEU C 1 98 ? 27.452 36.963 -25.922 1.00 9.11 98 LEU C O 1
ATOM 3619 N N . SER C 1 99 ? 28.961 37.770 -27.374 1.00 10.62 99 SER C N 1
ATOM 3620 C CA . SER C 1 99 ? 28.456 36.911 -28.502 1.00 11.11 99 SER C CA 1
ATOM 3621 C C . SER C 1 99 ? 28.652 35.460 -28.212 1.00 9.47 99 SER C C 1
ATOM 3622 O O . SER C 1 99 ? 27.774 34.661 -28.465 1.00 9.78 99 SER C O 1
ATOM 3625 N N . ALA C 1 100 ? 29.791 35.120 -27.631 1.00 9.09 100 ALA C N 1
ATOM 3626 C CA . ALA C 1 100 ? 29.979 33.755 -27.138 1.00 8.53 100 ALA C CA 1
ATOM 3627 C C . ALA C 1 100 ? 28.923 33.380 -26.109 1.00 9.12 100 ALA C C 1
ATOM 3628 O O . ALA C 1 100 ? 28.373 32.275 -26.157 1.00 8.15 100 ALA C O 1
ATOM 3630 N N . PHE C 1 101 ? 28.607 34.263 -25.150 1.00 8.31 101 PHE C N 1
ATOM 3631 C CA . PHE C 1 101 ? 27.559 33.919 -24.187 1.00 9.17 101 PHE C CA 1
ATOM 3632 C C . PHE C 1 101 ? 26.211 33.642 -24.888 1.00 8.93 101 PHE C C 1
ATOM 3633 O O . PHE C 1 101 ? 25.495 32.725 -24.542 1.00 7.62 101 PHE C O 1
ATOM 3641 N N . TRP C 1 102 ? 25.836 34.526 -25.779 1.00 7.35 102 TRP C N 1
ATOM 3642 C CA . TRP C 1 102 ? 24.535 34.437 -26.377 1.00 8.96 102 TRP C CA 1
ATOM 3643 C C . TRP C 1 102 ? 24.466 33.128 -27.194 1.00 8.40 102 TRP C C 1
ATOM 3644 O O . TRP C 1 102 ? 23.492 32.380 -27.119 1.00 7.99 102 TRP C O 1
ATOM 3655 N N . SER C 1 103 ? 25.525 32.881 -27.943 1.00 8.48 103 SER C N 1
ATOM 3656 C CA . SER C 1 103 ? 25.647 31.649 -28.695 1.00 9.79 103 SER C CA 1
ATOM 3657 C C . SER C 1 103 ? 25.495 30.405 -27.797 1.00 11.04 103 SER C C 1
ATOM 3658 O O . SER C 1 103 ? 24.765 29.477 -28.143 1.00 8.26 103 SER C O 1
ATOM 3661 N N . SER C 1 104 ? 26.092 30.456 -26.598 1.00 10.09 104 SER C N 1
ATOM 3662 C CA . SER C 1 104 ? 26.097 29.287 -25.726 1.00 10.78 104 SER C CA 1
ATOM 3663 C C . SER C 1 104 ? 24.723 28.980 -25.194 1.00 10.31 104 SER C C 1
ATOM 3664 O O . SER C 1 104 ? 24.450 27.847 -24.801 1.00 11.55 104 SER C O 1
ATOM 3667 N N . VAL C 1 105 ? 23.869 29.989 -25.158 1.00 9.40 105 VAL C N 1
ATOM 3668 C CA . VAL C 1 105 ? 22.541 29.873 -24.559 1.00 9.85 105 VAL C CA 1
ATOM 3669 C C . VAL C 1 105 ? 21.445 29.663 -25.672 1.00 8.44 105 VAL C C 1
ATOM 3670 O O . VAL C 1 105 ? 20.287 29.334 -25.423 1.00 6.65 105 VAL C O 1
ATOM 3674 N N . GLU C 1 106 ? 21.817 29.809 -26.919 1.00 8.50 106 GLU C N 1
ATOM 3675 C CA . GLU C 1 106 ? 20.764 29.958 -27.948 1.00 8.24 106 GLU C CA 1
ATOM 3676 C C . GLU C 1 106 ? 19.827 28.732 -28.073 1.00 9.41 106 GLU C C 1
ATOM 3677 O O . GLU C 1 106 ? 18.583 28.924 -28.250 1.00 8.24 106 GLU C O 1
ATOM 3683 N N . GLY C 1 107 ? 20.387 27.518 -27.998 1.00 9.44 107 GLY C N 1
ATOM 3684 C CA . GLY C 1 107 ? 19.602 26.283 -28.033 1.00 12.03 107 GLY C CA 1
ATOM 3685 C C . GLY C 1 107 ? 18.447 26.232 -26.963 1.00 13.13 107 GLY C C 1
ATOM 3686 O O . GLY C 1 107 ? 17.234 26.082 -27.292 1.00 12.40 107 GLY C O 1
ATOM 3687 N N . ASP C 1 108 ? 18.840 26.362 -25.706 1.00 14.62 108 ASP C N 1
ATOM 3688 C CA . ASP C 1 108 ? 17.898 26.588 -24.568 1.00 16.07 108 ASP C CA 1
ATOM 3689 C C . ASP C 1 108 ? 16.929 27.683 -24.892 1.00 16.18 108 ASP C C 1
ATOM 3690 O O . ASP C 1 108 ? 15.714 27.556 -24.681 1.00 16.97 108 ASP C O 1
ATOM 3695 N N . LEU C 1 109 ? 17.462 28.761 -25.439 1.00 17.00 109 LEU C N 1
ATOM 3696 C CA . LEU C 1 109 ? 16.623 29.858 -25.820 1.00 18.04 109 LEU C CA 1
ATOM 3697 C C . LEU C 1 109 ? 15.529 29.383 -26.783 1.00 19.73 109 LEU C C 1
ATOM 3698 O O . LEU C 1 109 ? 14.330 29.613 -26.520 1.00 20.97 109 LEU C O 1
ATOM 3703 N N . GLN C 1 110 ? 15.873 28.681 -27.857 1.00 19.42 110 GLN C N 1
ATOM 3704 C CA . GLN C 1 110 ? 14.845 28.433 -28.870 1.00 19.34 110 GLN C CA 1
ATOM 3705 C C . GLN C 1 110 ? 13.838 27.360 -28.430 1.00 21.48 110 GLN C C 1
ATOM 3706 O O . GLN C 1 110 ? 12.630 27.431 -28.777 1.00 21.56 110 GLN C O 1
ATOM 3712 N N . GLU C 1 111 ? 14.314 26.383 -27.658 1.00 22.09 111 GLU C N 1
ATOM 3713 C CA . GLU C 1 111 ? 13.473 25.309 -27.185 1.00 22.42 111 GLU C CA 1
ATOM 3714 C C . GLU C 1 111 ? 12.226 25.858 -26.398 1.00 23.24 111 GLU C C 1
ATOM 3715 O O . GLU C 1 111 ? 11.062 25.390 -26.559 1.00 22.48 111 GLU C O 1
ATOM 3729 N N . ALA C 1 113 ? 10.498 28.290 -26.525 1.00 25.70 113 ALA C N 1
ATOM 3730 C CA . ALA C 1 113 ? 9.348 28.568 -27.426 1.00 25.31 113 ALA C CA 1
ATOM 3731 C C . ALA C 1 113 ? 8.389 27.375 -27.529 1.00 25.46 113 ALA C C 1
ATOM 3732 O O . ALA C 1 113 ? 7.144 27.558 -27.639 1.00 25.16 113 ALA C O 1
ATOM 3734 N N . ALA C 1 114 ? 8.958 26.165 -27.562 1.00 24.63 114 ALA C N 1
ATOM 3735 C CA . ALA C 1 114 ? 8.125 24.954 -27.732 1.00 24.41 114 ALA C CA 1
ATOM 3736 C C . ALA C 1 114 ? 7.579 24.572 -26.377 1.00 23.19 114 ALA C C 1
ATOM 3737 O O . ALA C 1 114 ? 6.409 24.259 -26.263 1.00 23.54 114 ALA C O 1
ATOM 3739 N N . VAL C 1 115 ? 8.402 24.636 -25.342 1.00 23.42 115 VAL C N 1
ATOM 3740 C CA . VAL C 1 115 ? 7.889 24.406 -23.968 1.00 22.37 115 VAL C CA 1
ATOM 3741 C C . VAL C 1 115 ? 6.666 25.290 -23.745 1.00 22.17 115 VAL C C 1
ATOM 3742 O O . VAL C 1 115 ? 5.587 24.788 -23.419 1.00 21.76 115 VAL C O 1
ATOM 3746 N N . LEU C 1 116 ? 6.807 26.604 -23.965 1.00 21.41 116 LEU C N 1
ATOM 3747 C CA . LEU C 1 116 ? 5.633 27.509 -23.872 1.00 20.01 116 LEU C CA 1
ATOM 3748 C C . LEU C 1 116 ? 4.513 27.119 -24.822 1.00 19.27 116 LEU C C 1
ATOM 3749 O O . LEU C 1 116 ? 3.355 27.166 -24.437 1.00 17.69 116 LEU C O 1
ATOM 3754 N N . ALA C 1 117 ? 4.852 26.789 -26.076 1.00 19.93 117 ALA C N 1
ATOM 3755 C CA . ALA C 1 117 ? 3.842 26.395 -27.068 1.00 19.50 117 ALA C CA 1
ATOM 3756 C C . ALA C 1 117 ? 3.122 25.157 -26.532 1.00 20.02 117 ALA C C 1
ATOM 3757 O O . ALA C 1 117 ? 1.888 25.123 -26.491 1.00 20.26 117 ALA C O 1
ATOM 3759 N N . ASP C 1 118 ? 3.911 24.209 -26.010 1.00 21.43 118 ASP C N 1
ATOM 3760 C CA . ASP C 1 118 ? 3.451 22.920 -25.455 1.00 22.30 118 ASP C CA 1
ATOM 3761 C C . ASP C 1 118 ? 2.844 22.937 -24.050 1.00 22.68 118 ASP C C 1
ATOM 3762 O O . ASP C 1 118 ? 2.028 22.102 -23.697 1.00 22.38 118 ASP C O 1
ATOM 3767 N N . ASP C 1 119 ? 3.285 23.854 -23.218 1.00 23.97 119 ASP C N 1
ATOM 3768 C CA . ASP C 1 119 ? 2.878 23.856 -21.821 1.00 23.90 119 ASP C CA 1
ATOM 3769 C C . ASP C 1 119 ? 3.225 25.186 -21.242 1.00 23.63 119 ASP C C 1
ATOM 3770 O O . ASP C 1 119 ? 4.328 25.397 -20.805 1.00 26.02 119 ASP C O 1
ATOM 3775 N N . PRO C 1 120 ? 2.267 26.082 -21.175 1.00 22.61 120 PRO C N 1
ATOM 3776 C CA . PRO C 1 120 ? 2.635 27.424 -20.826 0.50 20.78 120 PRO C CA 1
ATOM 3777 C C . PRO C 1 120 ? 2.367 27.751 -19.408 1.00 18.19 120 PRO C C 1
ATOM 3778 O O . PRO C 1 120 ? 2.688 28.870 -19.020 1.00 17.12 120 PRO C O 1
ATOM 3782 N N . GLY C 1 121 ? 1.742 26.825 -18.648 1.00 15.49 121 GLY C N 1
ATOM 3783 C CA . GLY C 1 121 ? 1.909 26.816 -17.209 1.00 13.36 121 GLY C CA 1
ATOM 3784 C C . GLY C 1 121 ? 3.358 26.559 -16.808 1.00 11.58 121 GLY C C 1
ATOM 3785 O O . GLY C 1 121 ? 3.715 26.690 -15.625 1.00 12.99 121 GLY C O 1
ATOM 3786 N N . ALA C 1 122 ? 4.210 26.209 -17.776 1.00 9.61 122 ALA C N 1
ATOM 3787 C CA . ALA C 1 122 ? 5.660 26.139 -17.585 1.00 8.84 122 ALA C CA 1
ATOM 3788 C C . ALA C 1 122 ? 6.354 27.459 -17.452 1.00 7.54 122 ALA C C 1
ATOM 3789 O O . ALA C 1 122 ? 7.544 27.458 -17.151 1.00 7.71 122 ALA C O 1
ATOM 3791 N N . ARG C 1 123 ? 5.676 28.574 -17.705 1.00 5.78 123 ARG C N 1
ATOM 3792 C CA . ARG C 1 123 ? 6.348 29.881 -17.574 1.00 6.68 123 ARG C CA 1
ATOM 3793 C C . ARG C 1 123 ? 7.062 30.177 -16.224 1.00 4.86 123 ARG C C 1
ATOM 3794 O O . ARG C 1 123 ? 8.130 30.716 -16.238 1.00 4.58 123 ARG C O 1
ATOM 3802 N N . GLY C 1 124 ? 6.439 29.852 -15.092 1.00 4.39 124 GLY C N 1
ATOM 3803 C CA . GLY C 1 124 ? 7.072 29.911 -13.740 1.00 4.02 124 GLY C CA 1
ATOM 3804 C C . GLY C 1 124 ? 8.398 29.159 -13.666 1.00 3.85 124 GLY C C 1
ATOM 3805 O O . GLY C 1 124 ? 9.427 29.692 -13.204 1.00 5.43 124 GLY C O 1
ATOM 3806 N N . SER C 1 125 ? 8.425 27.942 -14.178 1.00 2.00 125 SER C N 1
ATOM 3807 C CA . SER C 1 125 ? 9.637 27.191 -14.079 1.00 2.19 125 SER C CA 1
ATOM 3808 C C . SER C 1 125 ? 10.679 27.714 -15.056 1.00 2.00 125 SER C C 1
ATOM 3809 O O . SER C 1 125 ? 11.864 27.662 -14.771 1.00 2.00 125 SER C O 1
ATOM 3812 N N . LEU C 1 126 ? 10.244 28.293 -16.173 1.00 2.00 126 LEU C N 1
ATOM 3813 C CA . LEU C 1 126 ? 11.205 28.836 -17.090 1.00 2.44 126 LEU C CA 1
ATOM 3814 C C . LEU C 1 126 ? 11.859 30.027 -16.516 1.00 2.00 126 LEU C C 1
ATOM 3815 O O . LEU C 1 126 ? 13.044 30.152 -16.674 1.00 2.00 126 LEU C O 1
ATOM 3820 N N . VAL C 1 127 ? 11.102 30.923 -15.871 1.00 2.00 127 VAL C N 1
ATOM 3821 C CA . VAL C 1 127 ? 11.716 32.081 -15.225 1.00 2.00 127 VAL C CA 1
ATOM 3822 C C . VAL C 1 127 ? 12.773 31.681 -14.183 1.00 2.00 127 VAL C C 1
ATOM 3823 O O . VAL C 1 127 ? 13.795 32.386 -14.052 1.00 2.00 127 VAL C O 1
ATOM 3827 N N . GLU C 1 128 ? 12.570 30.553 -13.466 1.00 2.00 128 GLU C N 1
ATOM 3828 C CA . GLU C 1 128 ? 13.608 30.052 -12.508 1.00 2.00 128 GLU C CA 1
ATOM 3829 C C . GLU C 1 128 ? 14.950 29.843 -13.250 1.00 2.00 128 GLU C C 1
ATOM 3830 O O . GLU C 1 128 ? 15.974 30.272 -12.790 1.00 2.00 128 GLU C O 1
ATOM 3836 N N . ARG C 1 129 ? 14.887 29.153 -14.384 1.00 2.00 129 ARG C N 1
ATOM 3837 C CA . ARG C 1 129 ? 16.078 28.827 -15.158 1.00 3.45 129 ARG C CA 1
ATOM 3838 C C . ARG C 1 129 ? 16.689 30.067 -15.795 1.00 3.66 129 ARG C C 1
ATOM 3839 O O . ARG C 1 129 ? 17.911 30.185 -15.891 1.00 3.48 129 ARG C O 1
ATOM 3847 N N . ILE C 1 130 ? 15.839 30.990 -16.232 1.00 4.56 130 ILE C N 1
ATOM 3848 C CA . ILE C 1 130 ? 16.326 32.211 -16.874 1.00 5.09 130 ILE C CA 1
ATOM 3849 C C . ILE C 1 130 ? 17.117 33.022 -15.867 1.00 4.63 130 ILE C C 1
ATOM 3850 O O . ILE C 1 130 ? 18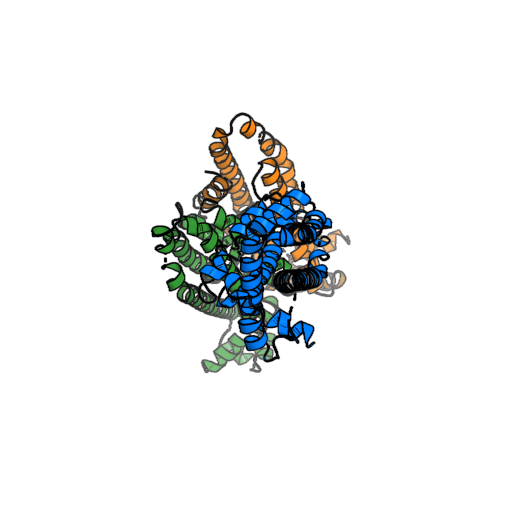.281 33.456 -16.156 1.00 2.85 130 ILE C O 1
ATOM 3855 N N . VAL C 1 131 ? 16.562 33.196 -14.667 1.00 2.00 131 VAL C N 1
ATOM 3856 C CA . VAL C 1 131 ? 17.231 33.973 -13.675 1.00 2.00 131 VAL C CA 1
ATOM 3857 C C . VAL C 1 131 ? 18.540 33.341 -13.194 1.00 4.09 131 VAL C C 1
ATOM 3858 O O . VAL C 1 131 ? 19.534 34.042 -12.964 1.00 4.20 131 VAL C O 1
ATOM 3862 N N . GLU C 1 132 ? 18.546 32.031 -12.983 1.00 4.02 132 GLU C N 1
ATOM 3863 C CA . GLU C 1 132 ? 19.782 31.312 -12.661 1.00 5.41 132 GLU C CA 1
ATOM 3864 C C . GLU C 1 132 ? 20.876 31.587 -13.750 1.00 6.24 132 GLU C C 1
ATOM 3865 O O . GLU C 1 132 ? 21.997 31.981 -13.422 1.00 4.87 132 GLU C O 1
ATOM 3871 N N . LEU C 1 133 ? 20.529 31.455 -15.027 1.00 6.84 133 LEU C N 1
ATOM 3872 C CA . LEU C 1 133 ? 21.502 31.736 -16.109 1.00 7.72 133 LEU C CA 1
ATOM 3873 C C . LEU C 1 133 ? 21.965 33.192 -16.134 1.00 7.16 133 LEU C C 1
ATOM 3874 O O . LEU C 1 133 ? 23.145 33.442 -16.201 1.00 6.07 133 LEU C O 1
ATOM 3879 N N . ALA C 1 134 ? 21.028 34.144 -16.057 1.00 6.33 134 ALA C N 1
ATOM 3880 C CA . ALA C 1 134 ? 21.374 35.533 -16.052 1.00 5.15 134 ALA C CA 1
ATOM 3881 C C . ALA C 1 134 ? 22.311 35.843 -14.906 1.00 5.67 134 ALA C C 1
ATOM 3882 O O . ALA C 1 134 ? 23.400 36.476 -15.093 1.00 6.30 134 ALA C O 1
ATOM 3884 N N . VAL C 1 135 ? 22.007 35.363 -13.704 1.00 5.30 135 VAL C N 1
ATOM 3885 C CA . VAL C 1 135 ? 22.876 35.745 -12.613 1.00 4.88 135 VAL C CA 1
ATOM 3886 C C . VAL C 1 135 ? 24.220 34.994 -12.716 1.00 6.02 135 VAL C C 1
ATOM 3887 O O . VAL C 1 135 ? 25.278 35.523 -12.319 1.00 3.25 135 VAL C O 1
ATOM 3891 N N . GLN C 1 136 ? 24.183 33.783 -13.265 1.00 6.35 136 GLN C N 1
ATOM 3892 C CA . GLN C 1 136 ? 25.440 33.082 -13.469 1.00 9.72 136 GLN C CA 1
ATOM 3893 C C . GLN C 1 136 ? 26.373 33.897 -14.429 1.00 7.96 136 GLN C C 1
ATOM 3894 O O . GLN C 1 136 ? 27.554 34.012 -14.182 1.00 8.09 136 GLN C O 1
ATOM 3900 N N . TYR C 1 137 ? 25.802 34.468 -15.480 1.00 7.38 137 TYR C N 1
ATOM 3901 C CA . TYR C 1 137 ? 26.521 35.316 -16.462 1.00 7.59 137 TYR C CA 1
ATOM 3902 C C . TYR C 1 137 ? 27.209 36.429 -15.727 1.00 7.14 137 TYR C C 1
ATOM 3903 O O . TYR C 1 137 ? 28.466 36.585 -15.831 1.00 5.94 137 TYR C O 1
ATOM 3912 N N . VAL C 1 138 ? 26.437 37.168 -14.929 1.00 4.57 138 VAL C N 1
ATOM 3913 C CA . VAL C 1 138 ? 26.995 38.333 -14.238 1.00 3.60 138 VAL C CA 1
ATOM 3914 C C . VAL C 1 138 ? 28.100 37.840 -13.330 1.00 4.22 138 VAL C C 1
ATOM 3915 O O . VAL C 1 138 ? 29.155 38.467 -13.307 1.00 5.28 138 VAL C O 1
ATOM 3919 N N . GLN C 1 139 ? 27.912 36.743 -12.583 1.00 3.08 139 GLN C N 1
ATOM 3920 C CA . GLN C 1 139 ? 28.959 36.285 -11.655 1.00 3.91 139 GLN C CA 1
ATOM 3921 C C . GLN C 1 139 ? 30.298 35.961 -12.343 1.00 3.60 139 GLN C C 1
ATOM 3922 O O . GLN C 1 139 ? 31.359 36.360 -11.831 1.00 2.81 139 GLN C O 1
ATOM 3928 N N . VAL C 1 140 ? 30.216 35.203 -13.434 1.00 3.74 140 VAL C N 1
ATOM 3929 C CA . VAL C 1 140 ? 31.350 34.974 -14.352 1.00 6.05 140 VAL C CA 1
ATOM 3930 C C . VAL C 1 140 ? 32.010 36.284 -14.778 1.00 6.49 140 VAL C C 1
ATOM 3931 O O . VAL C 1 140 ? 33.206 36.422 -14.619 1.00 6.71 140 VAL C O 1
ATOM 3935 N N . GLN C 1 141 ? 31.244 37.263 -15.254 1.00 5.61 141 GLN C N 1
ATOM 3936 C CA . GLN C 1 141 ? 31.850 38.528 -15.623 1.00 6.93 141 GLN C CA 1
ATOM 3937 C C . GLN C 1 141 ? 32.612 39.186 -14.465 1.00 7.15 141 GLN C C 1
ATOM 3938 O O . GLN C 1 141 ? 33.700 39.716 -14.656 1.00 8.64 141 GLN C O 1
ATOM 3944 N N . LEU C 1 142 ? 32.025 39.195 -13.284 1.00 6.24 142 LEU C N 1
ATOM 3945 C CA . LEU C 1 142 ? 32.588 39.870 -12.108 1.00 7.50 142 LEU C CA 1
ATOM 3946 C C . LEU C 1 142 ? 33.695 39.133 -11.419 1.00 9.04 142 LEU C C 1
ATOM 3947 O O . LEU C 1 142 ? 34.406 39.738 -10.628 1.00 10.64 142 LEU C O 1
ATOM 3952 N N . THR C 1 143 ? 33.857 37.849 -11.727 1.00 9.80 143 THR C N 1
ATOM 3953 C CA . THR C 1 143 ? 34.874 37.020 -11.123 1.00 11.32 143 THR C CA 1
ATOM 3954 C C . THR C 1 143 ? 35.944 36.638 -12.174 1.00 10.97 143 THR C C 1
ATOM 3955 O O . THR C 1 143 ? 36.983 37.241 -12.241 1.00 11.04 143 THR C O 1
ATOM 3959 N N . GLU C 1 144 ? 35.638 35.728 -13.068 1.00 10.48 144 GLU C N 1
ATOM 3960 C CA . GLU C 1 144 ? 36.572 35.308 -14.063 1.00 10.98 144 GLU C CA 1
ATOM 3961 C C . GLU C 1 144 ? 36.981 36.395 -15.020 1.00 9.70 144 GLU C C 1
ATOM 3962 O O . GLU C 1 144 ? 38.081 36.367 -15.454 1.00 10.11 144 GLU C O 1
ATOM 3968 N N . ARG C 1 145 ? 36.065 37.278 -15.391 1.00 7.66 145 ARG C N 1
ATOM 3969 C CA . ARG C 1 145 ? 36.365 38.286 -16.395 1.00 6.61 145 ARG C CA 1
ATOM 3970 C C . ARG C 1 145 ? 36.288 39.669 -15.783 1.00 5.54 145 ARG C C 1
ATOM 3971 O O . ARG C 1 145 ? 35.786 40.605 -16.405 1.00 4.06 145 ARG C O 1
ATOM 3979 N N . ARG C 1 146 ? 36.782 39.798 -14.557 1.00 6.56 146 ARG C N 1
ATOM 3980 C CA . ARG C 1 146 ? 36.707 41.088 -13.877 1.00 6.74 146 ARG C CA 1
ATOM 3981 C C . ARG C 1 146 ? 37.694 42.088 -14.466 1.00 7.95 146 ARG C C 1
ATOM 3982 O O . ARG C 1 146 ? 37.298 43.218 -14.686 1.00 6.71 146 ARG C O 1
ATOM 3990 N N . GLU C 1 147 ? 38.953 41.673 -14.671 1.00 8.50 147 GLU C N 1
ATOM 3991 C CA . GLU C 1 147 ? 40.005 42.510 -15.273 1.00 11.45 147 GLU C CA 1
ATOM 3992 C C . GLU C 1 147 ? 39.559 43.023 -16.678 1.00 12.20 147 GLU C C 1
ATO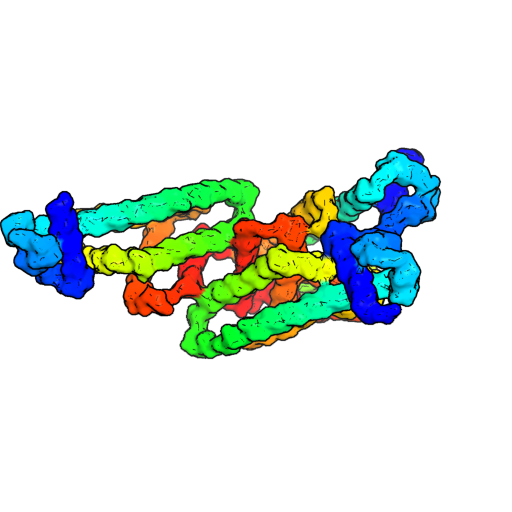M 3993 O O . GLU C 1 147 ? 39.691 44.180 -16.977 1.00 11.00 147 GLU C O 1
ATOM 3999 N N . HIS C 1 148 ? 38.902 42.184 -17.465 1.00 15.34 148 HIS C N 1
ATOM 4000 C CA . HIS C 1 148 ? 38.256 42.628 -18.725 1.00 16.96 148 HIS C CA 1
ATOM 4001 C C . HIS C 1 148 ? 37.115 43.612 -18.583 1.00 18.28 148 HIS C C 1
ATOM 4002 O O . HIS C 1 148 ? 36.979 44.525 -19.417 1.00 17.88 148 HIS C O 1
ATOM 4009 N N . LEU C 1 149 ? 36.212 43.377 -17.604 1.00 19.39 149 LEU C N 1
ATOM 4010 C CA . LEU C 1 149 ? 35.109 44.343 -17.327 1.00 20.03 149 LEU C CA 1
ATOM 4011 C C . LEU C 1 149 ? 35.659 45.650 -16.820 1.00 20.00 149 LEU C C 1
ATOM 4012 O O . LEU C 1 149 ? 35.174 46.713 -17.176 1.00 20.94 149 LEU C O 1
ATOM 4017 N N . LEU C 1 150 ? 36.644 45.575 -15.963 1.00 19.98 150 LEU C N 1
ATOM 4018 C CA . LEU C 1 150 ? 37.259 46.794 -15.407 1.00 21.30 150 LEU C CA 1
ATOM 4019 C C . LEU C 1 150 ? 37.894 47.630 -16.473 1.00 21.85 150 LEU C C 1
ATOM 4020 O O . LEU C 1 150 ? 37.780 48.837 -16.431 1.00 23.06 150 LEU C O 1
ATOM 4025 N N . ALA C 1 151 ? 38.542 46.970 -17.432 1.00 22.03 151 ALA C N 1
ATOM 4026 C CA . ALA C 1 151 ? 39.275 47.661 -18.491 1.00 23.37 151 ALA C CA 1
ATOM 4027 C C . ALA C 1 151 ? 38.379 48.514 -19.313 1.00 23.63 151 ALA C C 1
ATOM 4028 O O . ALA C 1 151 ? 38.742 49.616 -19.613 1.00 25.98 151 ALA C O 1
ATOM 4030 N N . GLU C 1 152 ? 37.194 48.033 -19.668 1.00 23.37 152 GLU C N 1
ATOM 4031 C CA . GLU C 1 152 ? 36.231 48.851 -20.387 1.00 23.89 152 GLU C CA 1
ATOM 4032 C C . GLU C 1 152 ? 35.579 49.908 -19.536 1.00 24.31 152 GLU C C 1
ATOM 4033 O O . GLU C 1 152 ? 35.550 51.092 -19.869 1.00 26.09 152 GLU C O 1
ATOM 4039 N N . GLN C 1 153 ? 35.106 49.482 -18.395 1.00 24.23 153 GLN C N 1
ATOM 4040 C CA . GLN C 1 153 ? 34.437 50.357 -17.474 1.00 25.52 153 GLN C CA 1
ATOM 4041 C C . GLN C 1 153 ? 35.355 51.470 -16.982 1.00 24.53 153 GLN C C 1
ATOM 4042 O O . GLN C 1 153 ? 34.885 52.536 -16.678 1.00 24.67 153 GLN C O 1
ATOM 4048 N N . ALA C 1 154 ? 36.662 51.217 -16.926 1.00 23.28 154 ALA C N 1
ATOM 4049 C CA . ALA C 1 154 ? 37.609 52.247 -16.486 1.00 23.73 154 ALA C CA 1
ATOM 4050 C C . ALA C 1 154 ? 37.647 53.384 -17.492 1.00 22.84 154 ALA C C 1
ATOM 4051 O O . ALA C 1 154 ? 38.270 54.401 -17.214 1.00 21.99 154 ALA C O 1
ATOM 4053 N N . PHE C 1 155 ? 36.952 53.239 -18.629 1.00 21.95 155 PHE C N 1
ATOM 4054 C CA . PHE C 1 155 ? 36.822 54.341 -19.580 1.00 21.42 155 PHE C CA 1
ATOM 4055 C C . PHE C 1 155 ? 35.416 54.892 -19.570 1.00 23.07 155 PHE C C 1
ATOM 4056 O O . PHE C 1 155 ? 35.046 55.695 -20.449 1.00 23.96 155 PHE C O 1
ATOM 4064 N N . ARG C 1 156 ? 34.592 54.453 -18.641 1.00 23.25 156 ARG C N 1
ATOM 4065 C CA . ARG C 1 156 ? 33.194 54.820 -18.700 1.00 23.86 156 ARG C CA 1
ATOM 4066 C C . ARG C 1 156 ? 32.941 56.287 -18.978 1.00 21.20 156 ARG C C 1
ATOM 4067 O O . ARG C 1 156 ? 32.083 56.613 -19.747 1.00 21.50 156 ARG C O 1
ATOM 4075 N N . GLN C 1 157 ? 33.700 57.162 -18.362 1.00 19.76 157 GLN C N 1
ATOM 4076 C CA . GLN C 1 157 ? 33.458 58.639 -18.547 1.00 19.66 157 GLN C CA 1
ATOM 4077 C C . GLN C 1 157 ? 34.321 59.169 -19.638 1.00 18.55 157 GLN C C 1
ATOM 4078 O O . GLN C 1 157 ? 33.894 60.044 -20.422 1.00 19.38 157 GLN C O 1
ATOM 4084 N N . GLU C 1 158 ? 35.540 58.650 -19.712 1.00 17.90 158 GLU C N 1
ATOM 4085 C CA . GLU C 1 158 ? 36.557 59.064 -20.668 1.00 18.17 158 GLU C CA 1
ATOM 4086 C C . GLU C 1 158 ? 35.979 59.055 -22.035 1.00 17.80 158 GLU C C 1
ATOM 4087 O O . GLU C 1 158 ? 36.097 59.971 -22.775 1.00 16.31 158 GLU C O 1
ATOM 4093 N N . ALA C 1 159 ? 35.308 57.971 -22.312 1.00 19.10 159 ALA C N 1
ATOM 4094 C CA . ALA C 1 159 ? 34.755 57.636 -23.577 1.00 18.85 159 ALA C CA 1
ATOM 4095 C C . ALA C 1 159 ? 33.626 58.546 -23.977 1.00 20.98 159 ALA C C 1
ATOM 4096 O O . ALA C 1 159 ? 33.362 58.698 -25.178 1.00 22.84 159 ALA C O 1
ATOM 4098 N N . LEU C 1 160 ? 33.041 59.241 -23.014 1.00 20.50 160 LEU C N 1
ATOM 4099 C CA . LEU C 1 160 ? 32.094 60.288 -23.273 1.00 20.34 160 LEU C CA 1
ATOM 4100 C C . LEU C 1 160 ? 32.673 61.575 -23.773 1.00 22.09 160 LEU C C 1
ATOM 4101 O O . LEU C 1 160 ? 31.935 62.418 -24.316 1.00 21.88 160 LEU C O 1
ATOM 4106 N N . LEU C 1 161 ? 33.968 61.771 -23.578 1.00 23.65 161 LEU C N 1
ATOM 4107 C CA . LEU C 1 161 ? 34.611 63.039 -23.917 1.00 25.88 161 LEU C CA 1
ATOM 4108 C C . LEU C 1 161 ? 35.285 63.030 -25.275 1.00 27.47 161 LEU C C 1
ATOM 4109 O O . LEU C 1 161 ? 35.956 63.980 -25.651 1.00 27.91 161 LEU C O 1
ATOM 4114 N N . ASN C 1 162 ? 35.015 61.999 -26.065 1.00 29.66 162 ASN C N 1
ATOM 4115 C CA . ASN C 1 162 ? 35.700 61.807 -27.320 1.00 30.87 162 ASN C CA 1
ATOM 4116 C C . ASN C 1 162 ? 34.841 61.108 -28.359 1.00 32.26 162 ASN C C 1
ATOM 4117 O O . ASN C 1 162 ? 34.333 59.993 -28.097 1.00 31.35 162 ASN C O 1
ATOM 4122 N N . PRO C 1 163 ? 34.694 61.724 -29.568 1.00 32.99 163 PRO C N 1
ATOM 4123 C CA . PRO C 1 163 ? 33.682 61.116 -30.489 1.00 34.57 163 PRO C CA 1
ATOM 4124 C C . PRO C 1 163 ? 34.105 59.744 -31.064 1.00 35.61 163 PRO C C 1
ATOM 4125 O O . PRO C 1 163 ? 33.267 58.824 -31.230 1.00 36.09 163 PRO C O 1
ATOM 4129 N N . ARG C 1 164 ? 35.407 59.626 -31.303 1.00 37.40 164 ARG C N 1
ATOM 4130 C CA . ARG C 1 164 ? 36.080 58.334 -31.462 1.00 38.79 164 ARG C CA 1
ATOM 4131 C C . ARG C 1 164 ? 35.602 57.350 -30.377 1.00 38.46 164 ARG C C 1
ATOM 4132 O O . ARG C 1 164 ? 34.804 56.428 -30.615 1.00 39.31 164 ARG C O 1
ATOM 4140 N N . LEU C 1 165 ? 36.057 57.564 -29.153 1.00 37.46 165 LEU C N 1
ATOM 4141 C CA . LEU C 1 165 ? 35.738 56.625 -28.102 1.00 35.94 165 LEU C CA 1
ATOM 4142 C C . LEU C 1 165 ? 34.243 56.341 -28.047 1.00 36.68 165 LEU C C 1
ATOM 4143 O O . LEU C 1 165 ? 33.838 55.234 -27.721 1.00 36.82 165 LEU C O 1
ATOM 4148 N N . ARG C 1 166 ? 33.421 57.345 -28.337 1.00 37.77 166 ARG C N 1
ATOM 4149 C CA . ARG C 1 166 ? 31.943 57.254 -28.143 1.00 38.47 166 ARG C CA 1
ATOM 4150 C C . ARG C 1 166 ? 31.183 56.050 -28.793 1.00 37.87 166 ARG C C 1
ATOM 4151 O O . ARG C 1 166 ? 30.376 55.371 -28.126 1.00 38.19 166 ARG C O 1
ATOM 4159 N N . GLU C 1 167 ? 31.448 55.788 -30.072 1.00 37.91 167 GLU C N 1
ATOM 4160 C CA . GLU C 1 167 ? 30.915 54.607 -30.775 1.00 36.61 167 GLU C CA 1
ATOM 4161 C C . GLU C 1 167 ? 31.324 53.299 -30.128 1.00 35.69 167 GLU C C 1
ATOM 4162 O O . GLU C 1 167 ? 30.513 52.400 -29.925 1.00 36.58 167 GLU C O 1
ATOM 4168 N N . LEU C 1 168 ? 32.591 53.191 -29.774 1.00 34.67 168 LEU C N 1
ATOM 4169 C CA . LEU C 1 168 ? 33.080 51.991 -29.083 1.00 34.11 168 LEU C CA 1
ATOM 4170 C C . LEU C 1 168 ? 32.429 51.783 -27.704 1.00 33.63 168 LEU C C 1
ATOM 4171 O O . LEU C 1 168 ? 32.255 50.626 -27.284 1.00 33.06 168 LEU C O 1
ATOM 4176 N N . ALA C 1 169 ? 32.094 52.895 -27.027 1.00 33.20 169 ALA C N 1
ATOM 4177 C CA . ALA C 1 169 ? 31.462 52.913 -25.673 1.00 33.45 169 ALA C CA 1
ATOM 4178 C C . ALA C 1 169 ? 30.039 52.301 -25.660 1.00 33.43 169 ALA C C 1
ATOM 4179 O O . ALA C 1 169 ? 29.524 51.864 -24.622 1.00 32.10 169 ALA C O 1
ATOM 4181 N N . ASP C 1 170 ? 29.419 52.334 -26.848 1.00 33.94 170 ASP C N 1
ATOM 4182 C CA . ASP C 1 170 ? 28.040 51.877 -27.087 1.00 34.54 170 ASP C CA 1
ATOM 4183 C C . ASP C 1 170 ? 27.968 50.377 -27.399 1.00 33.77 170 ASP C C 1
ATOM 4184 O O . ASP C 1 170 ? 26.900 49.790 -27.451 1.00 33.29 170 ASP C O 1
ATOM 4189 N N . ALA C 1 171 ? 29.112 49.772 -27.675 1.00 33.27 171 ALA C N 1
ATOM 4190 C CA . ALA C 1 171 ? 29.096 48.438 -28.195 1.00 32.66 171 ALA C CA 1
ATOM 4191 C C . ALA C 1 171 ? 28.478 47.424 -27.214 1.00 31.89 171 ALA C C 1
ATOM 4192 O O . ALA C 1 171 ? 27.626 46.644 -27.608 1.00 29.88 171 ALA C O 1
ATOM 4194 N N . HIS C 1 172 ? 28.895 47.428 -25.950 1.00 31.49 172 HIS C N 1
ATOM 4195 C CA . HIS C 1 172 ? 28.442 46.400 -25.011 1.00 31.86 172 HIS C CA 1
ATOM 4196 C C . HIS C 1 172 ? 26.870 46.403 -24.916 1.00 32.39 172 HIS C C 1
ATOM 4197 O O . HIS C 1 172 ? 26.191 45.402 -25.136 1.00 29.98 172 HIS C O 1
ATOM 4204 N N . GLN C 1 173 ? 26.336 47.571 -24.576 1.00 32.83 173 GLN C N 1
ATOM 4205 C CA . GLN C 1 173 ? 24.908 47.866 -24.620 1.00 32.42 173 GLN C CA 1
ATOM 4206 C C . GLN C 1 173 ? 24.219 47.274 -25.873 1.00 32.25 173 GLN C C 1
ATOM 4207 O O . GLN C 1 173 ? 23.152 46.622 -25.778 1.00 31.16 173 GLN C O 1
ATOM 4213 N N . ARG C 1 174 ? 24.818 47.552 -27.039 1.00 30.37 174 ARG C N 1
ATOM 4214 C CA . ARG C 1 174 ? 24.269 47.155 -28.299 1.00 31.10 174 ARG C CA 1
ATOM 4215 C C . ARG C 1 174 ? 24.208 45.633 -28.443 1.00 30.34 174 ARG C C 1
ATOM 4216 O O . ARG C 1 174 ? 23.267 45.105 -29.022 1.00 30.01 174 ARG C O 1
ATOM 4224 N N . ILE C 1 175 ? 25.221 44.921 -27.998 1.00 28.80 175 ILE C N 1
ATOM 4225 C CA . ILE C 1 175 ? 25.206 43.496 -28.259 1.00 29.60 175 ILE C CA 1
ATOM 4226 C C . ILE C 1 175 ? 24.321 42.859 -27.214 1.00 27.72 175 ILE C C 1
ATOM 4227 O O . ILE C 1 175 ? 23.684 41.864 -27.512 1.00 27.08 175 ILE C O 1
ATOM 4232 N N . LEU C 1 176 ? 24.282 43.441 -26.020 1.00 27.22 176 LEU C N 1
ATOM 4233 C CA . LEU C 1 176 ? 23.426 42.936 -24.962 1.00 27.67 176 LEU C CA 1
ATOM 4234 C C . LEU C 1 176 ? 22.010 42.988 -25.503 1.00 27.53 176 LEU C C 1
ATOM 4235 O O . LEU C 1 176 ? 21.262 41.993 -25.416 1.00 28.77 176 LEU C O 1
ATOM 4240 N N . SER C 1 177 ? 21.646 44.153 -26.055 1.00 25.71 177 SER C N 1
ATOM 4241 C CA . SER C 1 177 ? 20.243 44.453 -26.261 1.00 24.67 177 SER C CA 1
ATOM 4242 C C . SER C 1 177 ? 19.779 43.755 -27.550 1.00 23.16 177 SER C C 1
ATOM 4243 O O . SER C 1 177 ? 18.698 43.252 -27.565 1.00 22.92 177 SER C O 1
ATOM 4246 N N . LEU C 1 178 ? 20.627 43.634 -28.581 1.00 20.04 178 LEU C N 1
ATOM 4247 C CA . LEU C 1 178 ? 20.278 42.815 -29.760 1.00 19.24 178 LEU C CA 1
ATOM 4248 C C . LEU C 1 178 ? 20.090 41.319 -29.448 1.00 18.18 178 LEU C C 1
ATOM 4249 O O . LEU C 1 178 ? 19.159 40.650 -29.942 1.00 16.36 178 LEU C O 1
ATOM 4254 N N . GLY C 1 179 ? 20.990 40.768 -28.638 1.00 17.18 179 GLY C N 1
ATOM 4255 C CA . GLY C 1 179 ? 20.755 39.462 -28.061 1.00 16.42 179 GLY C CA 1
ATOM 4256 C C . GLY C 1 179 ? 19.493 39.392 -27.213 1.00 14.86 179 GLY C C 1
ATOM 4257 O O . GLY C 1 179 ? 18.737 38.447 -27.309 1.00 15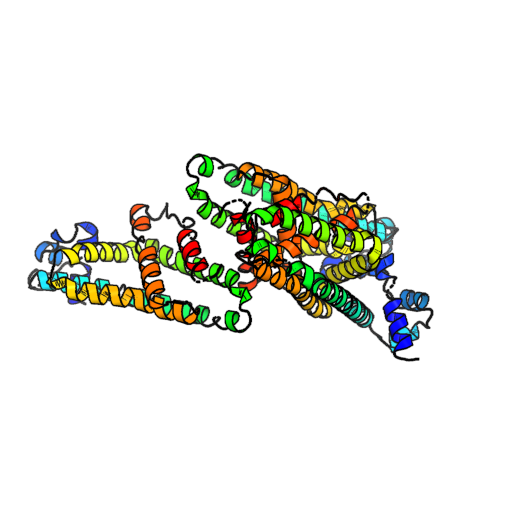.06 179 GLY C O 1
ATOM 4258 N N . ALA C 1 180 ? 19.210 40.418 -26.449 1.00 15.61 180 ALA C N 1
ATOM 4259 C CA . ALA C 1 180 ? 18.059 40.400 -25.567 1.00 15.77 180 ALA C CA 1
ATOM 4260 C C . ALA C 1 180 ? 16.728 40.533 -26.332 1.00 16.86 180 ALA C C 1
ATOM 4261 O O . ALA C 1 180 ? 15.735 39.897 -25.929 1.00 17.00 180 ALA C O 1
ATOM 4263 N N . VAL C 1 181 ? 16.709 41.283 -27.453 1.00 17.03 181 VAL C N 1
ATOM 4264 C CA . VAL C 1 181 ? 15.533 41.327 -28.345 1.00 16.53 181 VAL C CA 1
ATOM 4265 C C . VAL C 1 181 ? 15.125 39.982 -28.792 1.00 14.79 181 VAL C C 1
ATOM 4266 O O . VAL C 1 181 ? 13.973 39.607 -28.790 1.00 12.55 181 VAL C O 1
ATOM 4270 N N . HIS C 1 182 ? 16.096 39.256 -29.274 1.00 13.78 182 HIS C N 1
ATOM 4271 C CA . HIS C 1 182 ? 15.791 37.906 -29.713 1.00 13.67 182 HIS C CA 1
ATOM 4272 C C . HIS C 1 182 ? 15.229 37.009 -28.545 1.00 13.89 182 HIS C C 1
ATOM 4273 O O . HIS C 1 182 ? 14.244 36.287 -28.658 1.00 14.85 182 HIS C O 1
ATOM 4280 N N . PHE C 1 183 ? 15.887 37.061 -27.402 1.00 15.82 183 PHE C N 1
ATOM 4281 C CA . PHE C 1 183 ? 15.401 36.381 -26.197 1.00 15.04 183 PHE C CA 1
ATOM 4282 C C . PHE C 1 183 ? 13.897 36.697 -25.908 1.00 14.55 183 PHE C C 1
ATOM 4283 O O . PHE C 1 183 ? 13.032 35.804 -25.874 1.00 15.02 183 PHE C O 1
ATOM 4291 N N . PHE C 1 184 ? 13.561 37.970 -25.773 1.00 14.26 184 PHE C N 1
ATOM 4292 C CA . PHE C 1 184 ? 12.180 38.368 -25.518 1.00 14.29 184 PHE C CA 1
ATOM 4293 C C . PHE C 1 184 ? 11.271 38.016 -26.690 1.00 14.71 184 PHE C C 1
ATOM 4294 O O . PHE C 1 184 ? 10.095 37.663 -26.502 1.00 13.59 184 PHE C O 1
ATOM 4302 N N . GLN C 1 185 ? 11.794 38.054 -27.906 1.00 15.12 185 GLN C N 1
ATOM 4303 C CA . GLN C 1 185 ? 10.925 37.660 -29.065 1.00 15.98 185 GLN C CA 1
ATOM 4304 C C . GLN C 1 185 ? 10.515 36.208 -28.935 1.00 16.12 185 GLN C C 1
ATOM 4305 O O . GLN C 1 185 ? 9.362 35.864 -29.109 1.00 17.67 185 GLN C O 1
ATOM 4311 N N . VAL C 1 186 ? 11.450 35.353 -28.579 1.00 18.08 186 VAL C N 1
ATOM 4312 C CA . VAL C 1 186 ? 11.146 33.922 -28.389 1.00 20.59 186 VAL C CA 1
ATOM 4313 C C . VAL C 1 186 ? 10.269 33.620 -27.170 1.00 22.21 186 VAL C C 1
ATOM 4314 O O . VAL C 1 186 ? 9.326 32.853 -27.248 1.00 22.53 186 VAL C O 1
ATOM 4318 N N . LEU C 1 187 ? 10.597 34.240 -26.052 1.00 23.25 187 LEU C N 1
ATOM 4319 C CA . LEU C 1 187 ? 9.777 34.168 -24.864 1.00 25.05 187 LEU C CA 1
ATOM 4320 C C . LEU C 1 187 ? 8.305 34.429 -25.090 1.00 26.13 187 LEU C C 1
ATOM 4321 O O . LEU C 1 187 ? 7.487 34.104 -24.230 1.00 27.87 187 LEU C O 1
ATOM 4326 N N . GLY C 1 188 ? 7.982 35.200 -26.105 1.00 26.55 188 GLY C N 1
ATOM 4327 C CA . GLY C 1 188 ? 6.617 35.635 -26.310 1.00 27.47 188 GLY C CA 1
ATOM 4328 C C . GLY C 1 188 ? 6.328 37.108 -26.084 1.00 27.99 188 GLY C C 1
ATOM 4329 O O . GLY C 1 188 ? 5.208 37.516 -26.379 1.00 29.44 188 GLY C O 1
ATOM 4330 N N . SER C 1 189 ? 7.293 37.891 -25.575 1.00 26.40 189 SER C N 1
ATOM 4331 C CA . SER C 1 189 ? 7.059 39.264 -25.155 1.00 26.22 189 SER C CA 1
ATOM 4332 C C . SER C 1 189 ? 6.221 40.056 -26.136 1.00 26.50 189 SER C C 1
ATOM 4333 O O . SER C 1 189 ? 6.481 40.010 -27.331 1.00 27.61 189 SER C O 1
ATOM 4336 N N . GLY C 1 190 ? 5.231 40.812 -25.646 1.00 26.82 190 GLY C N 1
ATOM 4337 C CA . GLY C 1 190 ? 4.500 41.769 -26.552 1.00 25.90 190 GLY C CA 1
ATOM 4338 C C . GLY C 1 190 ? 5.405 42.846 -27.173 1.00 25.04 190 GLY C C 1
ATOM 4339 O O . GLY C 1 190 ? 5.204 43.241 -28.322 1.00 25.57 190 GLY C O 1
ATOM 4340 N N . GLN C 1 191 ? 6.429 43.282 -26.419 1.00 21.89 191 GLN C N 1
ATOM 4341 C CA . GLN C 1 191 ? 7.304 44.411 -26.783 1.00 19.63 191 GLN C CA 1
ATOM 4342 C C . GLN C 1 191 ? 8.769 44.043 -26.584 1.00 18.13 191 GLN C C 1
ATOM 4343 O O . GLN C 1 191 ? 9.434 44.543 -25.679 1.00 18.92 191 GLN C O 1
ATOM 4349 N N . PRO C 1 192 ? 9.266 43.098 -27.374 1.00 16.77 192 PRO C N 1
ATOM 4350 C CA . PRO C 1 192 ? 10.621 42.592 -27.202 1.00 17.17 192 PRO C CA 1
ATOM 4351 C C . PRO C 1 192 ? 11.757 43.619 -27.225 1.00 17.01 192 PRO C C 1
ATOM 4352 O O . PRO C 1 192 ? 12.788 43.427 -26.501 1.00 16.77 192 PRO C O 1
ATOM 4356 N N . GLU C 1 193 ? 11.577 44.678 -28.012 1.00 16.82 193 GLU C N 1
ATOM 4357 C CA . GLU C 1 193 ? 12.564 45.766 -28.153 1.00 17.18 193 GLU C CA 1
ATOM 4358 C C . GLU C 1 193 ? 12.750 46.535 -26.836 1.00 16.04 193 GLU C C 1
ATOM 4359 O O . GLU C 1 193 ? 13.866 46.682 -26.295 1.00 16.47 193 GLU C O 1
ATOM 4365 N N . GLN C 1 194 ? 11.625 46.980 -26.283 1.00 15.65 194 GLN C N 1
ATOM 4366 C CA . GLN C 1 194 ? 11.630 47.650 -24.976 1.00 15.14 194 GLN C CA 1
ATOM 4367 C C . GLN C 1 194 ? 12.040 46.740 -23.855 1.00 14.69 194 GLN C C 1
ATOM 4368 O O . GLN C 1 194 ? 12.780 47.176 -22.989 1.00 15.52 194 GLN C O 1
ATOM 4374 N N . ASP C 1 195 ? 11.559 45.494 -23.838 1.00 12.52 195 ASP C N 1
ATOM 4375 C CA . ASP C 1 195 ? 11.987 44.543 -22.823 1.00 13.34 195 ASP C CA 1
ATOM 4376 C C . ASP C 1 195 ? 13.516 44.313 -22.808 1.00 13.01 195 ASP C C 1
ATOM 4377 O O . ASP C 1 195 ? 14.140 44.423 -21.744 1.00 11.41 195 ASP C O 1
ATOM 4382 N N . ALA C 1 196 ? 14.104 44.115 -24.000 1.00 12.80 196 ALA C N 1
ATOM 4383 C CA . ALA C 1 196 ? 15.536 43.978 -24.194 1.00 12.67 196 ALA C CA 1
ATOM 4384 C C . ALA C 1 196 ? 16.293 45.205 -23.666 1.00 13.95 196 ALA C C 1
ATOM 4385 O O . ALA C 1 196 ? 17.314 45.080 -22.970 1.00 12.59 196 ALA C O 1
ATOM 4387 N N . LYS C 1 197 ? 15.770 46.406 -23.931 1.00 14.28 197 LYS C N 1
ATOM 4388 C CA . LYS C 1 197 ? 16.419 47.600 -23.352 1.00 16.27 197 LYS C CA 1
ATOM 4389 C C . LYS C 1 197 ? 16.353 47.659 -21.823 1.00 14.30 197 LYS C C 1
ATOM 4390 O O . LYS C 1 197 ? 17.293 48.110 -21.143 1.00 15.12 197 LYS C O 1
ATOM 4396 N N . VAL C 1 198 ? 15.250 47.193 -21.243 1.00 13.81 198 VAL C N 1
ATOM 4397 C CA . VAL C 1 198 ? 15.146 47.240 -19.820 1.00 13.46 198 VAL C CA 1
ATOM 4398 C C . VAL C 1 198 ? 16.082 46.253 -19.187 1.00 13.95 198 VAL C C 1
ATOM 4399 O O . VAL C 1 198 ? 16.678 46.511 -18.159 1.00 14.69 198 VAL C O 1
ATOM 4403 N N . LEU C 1 199 ? 16.195 45.095 -19.790 1.00 14.46 199 LEU C N 1
ATOM 4404 C CA . LEU C 1 199 ? 17.006 44.038 -19.230 1.00 15.24 199 LEU C CA 1
ATOM 4405 C C . LEU C 1 199 ? 18.474 44.440 -19.280 1.00 15.24 199 LEU C C 1
ATOM 4406 O O . LEU C 1 199 ? 19.237 44.240 -18.316 1.00 15.16 199 LEU C O 1
ATOM 4411 N N . THR C 1 200 ? 18.860 44.999 -20.422 1.00 15.60 200 THR C N 1
ATOM 4412 C CA . THR C 1 200 ? 20.192 45.567 -20.626 1.00 15.65 200 THR C CA 1
ATOM 4413 C C . THR C 1 200 ? 20.566 46.591 -19.545 1.00 14.75 200 THR C C 1
ATOM 4414 O O . THR C 1 200 ? 21.631 46.509 -18.935 1.00 16.26 200 THR C O 1
ATOM 4418 N N . SER C 1 201 ? 19.684 47.536 -19.303 1.00 13.88 201 SER C N 1
ATOM 4419 C CA . SER C 1 201 ? 19.811 48.479 -18.188 1.00 14.04 201 SER C CA 1
ATOM 4420 C C . SER C 1 201 ? 20.034 47.841 -16.850 1.00 13.45 201 SER C C 1
ATOM 4421 O O . SER C 1 201 ? 20.949 48.185 -16.163 1.00 11.45 201 SER C O 1
ATOM 4424 N N . ILE C 1 202 ? 19.199 46.880 -16.483 1.00 13.51 202 ILE C N 1
ATOM 4425 C CA . ILE C 1 202 ? 19.422 46.136 -15.244 1.00 13.05 202 ILE C CA 1
ATOM 4426 C C . ILE C 1 202 ? 20.798 45.488 -15.231 1.00 13.40 202 ILE C C 1
ATOM 4427 O O . ILE C 1 202 ? 21.548 45.549 -14.250 1.00 14.06 202 ILE C O 1
ATOM 4432 N N . ILE C 1 203 ? 21.155 44.811 -16.304 1.00 13.22 203 ILE C N 1
ATOM 4433 C CA . ILE C 1 203 ? 22.377 43.986 -16.270 1.00 12.24 203 ILE C CA 1
ATOM 4434 C C . ILE C 1 203 ? 23.588 44.928 -16.158 1.00 12.52 203 ILE C C 1
ATOM 4435 O O . ILE C 1 203 ? 24.549 44.706 -15.422 1.00 12.39 203 ILE C O 1
ATOM 4440 N N . LEU C 1 204 ? 23.547 46.035 -16.853 1.00 14.40 204 LEU C N 1
ATOM 4441 C CA . LEU C 1 204 ? 24.705 46.966 -16.787 1.00 15.06 204 LEU C CA 1
ATOM 4442 C C . LEU C 1 204 ? 24.841 47.591 -15.411 1.00 15.01 204 LEU C C 1
ATOM 4443 O O . LEU C 1 204 ? 25.948 47.839 -14.952 1.00 14.56 204 LEU C O 1
ATOM 4448 N N . GLN C 1 205 ? 23.734 47.858 -14.746 1.00 15.47 205 GLN C N 1
ATOM 4449 C CA . GLN C 1 205 ? 23.818 48.462 -13.392 1.00 15.65 205 GLN C CA 1
ATOM 4450 C C . GLN C 1 205 ? 24.357 47.417 -12.447 1.00 14.89 205 GLN C C 1
ATOM 4451 O O . GLN C 1 205 ? 25.147 47.708 -11.534 1.00 14.37 205 GLN C O 1
ATOM 4465 N N . GLU C 1 207 ? 26.441 45.009 -13.269 1.00 16.06 207 GLU C N 1
ATOM 4466 C CA . GLU C 1 207 ? 27.848 44.798 -13.560 1.00 16.35 207 GLU C CA 1
ATOM 4467 C C . GLU C 1 207 ? 28.633 45.856 -12.840 1.00 17.44 207 GLU C C 1
ATOM 4468 O O . GLU C 1 207 ? 29.658 45.545 -12.182 1.00 16.30 207 GLU C O 1
ATOM 4474 N N . TYR C 1 208 ? 28.187 47.114 -12.981 1.00 17.33 208 TYR C N 1
ATOM 4475 C CA . TYR C 1 208 ? 28.865 48.240 -12.333 1.00 16.26 208 TYR C CA 1
ATOM 4476 C C . TYR C 1 208 ? 28.941 48.084 -10.809 1.00 17.60 208 TYR C C 1
ATOM 4477 O O . TYR C 1 208 ? 29.968 48.258 -10.184 1.00 17.21 208 TYR C O 1
ATOM 4486 N N . GLN C 1 209 ? 27.841 47.725 -10.223 1.00 19.37 209 GLN C N 1
ATOM 4487 C CA . GLN C 1 209 ? 27.714 47.589 -8.790 1.00 21.25 209 GLN C CA 1
ATOM 4488 C C . GLN C 1 209 ? 28.485 46.444 -8.186 1.00 20.48 209 GLN C C 1
ATOM 4489 O O . GLN C 1 209 ? 29.092 46.550 -7.122 1.00 18.14 209 GLN C O 1
A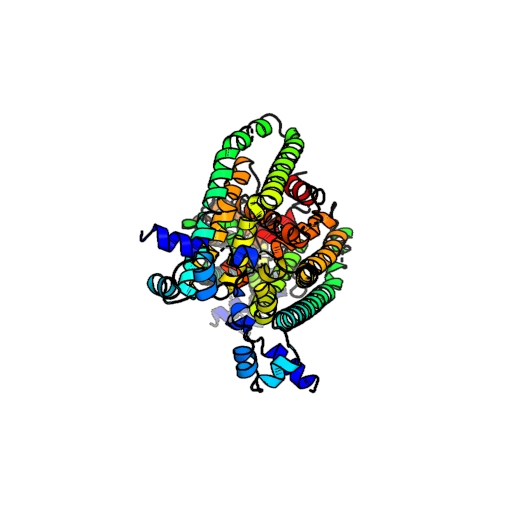TOM 4495 N N . GLY C 1 210 ? 28.427 45.331 -8.885 1.00 20.55 210 GLY C N 1
ATOM 4496 C CA . GLY C 1 210 ? 29.323 44.194 -8.615 1.00 19.94 210 GLY C CA 1
ATOM 4497 C C . GLY C 1 210 ? 30.803 44.514 -8.695 1.00 19.40 210 GLY C C 1
ATOM 4498 O O . GLY C 1 210 ? 31.591 44.050 -7.869 1.00 18.55 210 GLY C O 1
ATOM 4499 N N . LEU C 1 211 ? 31.179 45.356 -9.638 1.00 19.09 211 LEU C N 1
ATOM 4500 C CA . LEU C 1 211 ? 32.572 45.781 -9.753 1.00 18.60 211 LEU C CA 1
ATOM 4501 C C . LEU C 1 211 ? 32.987 46.627 -8.577 1.00 19.45 211 LEU C C 1
ATOM 4502 O O . LEU C 1 211 ? 34.084 46.498 -8.088 1.00 18.88 211 LEU C O 1
ATOM 4507 N N . VAL C 1 212 ? 32.114 47.477 -8.101 1.00 21.59 212 VAL C N 1
ATOM 4508 C CA . VAL C 1 212 ? 32.496 48.345 -7.029 1.00 23.68 212 VAL C CA 1
ATOM 4509 C C . VAL C 1 212 ? 32.438 47.687 -5.665 1.00 25.95 212 VAL C C 1
ATOM 4510 O O . VAL C 1 212 ? 33.401 47.806 -4.890 1.00 27.13 212 VAL C O 1
ATOM 4514 N N . ASP C 1 213 ? 31.336 47.008 -5.381 1.00 27.56 213 ASP C N 1
ATOM 4515 C CA . ASP C 1 213 ? 31.122 46.358 -4.098 1.00 29.76 213 ASP C CA 1
ATOM 4516 C C . ASP C 1 213 ? 31.691 44.951 -4.038 1.00 30.75 213 ASP C C 1
ATOM 4517 O O . ASP C 1 213 ? 32.024 44.479 -2.978 1.00 31.58 213 ASP C O 1
ATOM 4522 N N . GLY C 1 214 ? 31.816 44.260 -5.160 1.00 31.22 214 GLY C N 1
ATOM 4523 C CA . GLY C 1 214 ? 32.150 42.834 -5.103 1.00 31.07 214 GLY C CA 1
ATOM 4524 C C . GLY C 1 214 ? 30.858 42.083 -4.841 1.00 31.54 214 GLY C C 1
ATOM 4525 O O . GLY C 1 214 ? 29.856 42.691 -4.416 1.00 32.96 214 GLY C O 1
ATOM 4526 N N . VAL C 1 215 ? 30.864 40.766 -5.080 1.00 30.99 215 VAL C N 1
ATOM 4527 C CA . VAL C 1 215 ? 29.692 39.939 -4.837 1.00 29.58 215 VAL C CA 1
ATOM 4528 C C . VAL C 1 215 ? 29.960 38.791 -3.919 1.00 28.88 215 VAL C C 1
ATOM 4529 O O . VAL C 1 215 ? 30.985 38.085 -4.049 1.00 30.28 215 VAL C O 1
ATOM 4533 N N . GLU C 1 216 ? 29.041 38.624 -2.977 1.00 27.51 216 GLU C N 1
ATOM 4534 C CA . GLU C 1 216 ? 28.851 37.380 -2.234 1.00 26.44 216 GLU C CA 1
ATOM 4535 C C . GLU C 1 216 ? 27.346 37.036 -2.279 1.00 25.13 216 GLU C C 1
ATOM 4536 O O . GLU C 1 216 ? 26.638 37.480 -3.226 1.00 23.92 216 GLU C O 1
ATOM 4542 N N . GLN C 1 217 ? 26.864 36.240 -1.330 1.00 23.06 217 GLN C N 1
ATOM 4543 C CA . GLN C 1 217 ? 25.519 35.650 -1.471 1.00 22.76 217 GLN C CA 1
ATOM 4544 C C . GLN C 1 217 ? 24.408 36.693 -1.448 1.00 20.92 217 GLN C C 1
ATOM 4545 O O . GLN C 1 217 ? 23.447 36.612 -2.227 1.00 18.44 217 GLN C O 1
ATOM 4551 N N . LEU C 1 218 ? 24.502 37.649 -0.533 1.00 19.94 218 LEU C N 1
ATOM 4552 C CA . LEU C 1 218 ? 23.415 38.622 -0.417 1.00 20.72 218 LEU C CA 1
ATOM 4553 C C . LEU C 1 218 ? 23.263 39.422 -1.734 1.00 19.11 218 LEU C C 1
ATOM 4554 O O . LEU C 1 218 ? 22.160 39.612 -2.213 1.00 18.06 218 LEU C O 1
ATOM 4559 N N . ALA C 1 219 ? 24.377 39.786 -2.383 1.00 16.55 219 ALA C N 1
ATOM 4560 C CA . ALA C 1 219 ? 24.282 40.606 -3.592 1.00 16.55 219 ALA C CA 1
ATOM 4561 C C . ALA C 1 219 ? 23.698 39.752 -4.705 1.00 15.01 219 ALA C C 1
ATOM 4562 O O . ALA C 1 219 ? 22.855 40.204 -5.401 1.00 14.99 219 ALA C O 1
ATOM 4564 N N . VAL C 1 220 ? 24.161 38.511 -4.838 1.00 14.92 220 VAL C N 1
ATOM 4565 C CA . VAL C 1 220 ? 23.645 37.556 -5.832 1.00 15.50 220 VAL C CA 1
ATOM 4566 C C . VAL C 1 220 ? 22.176 37.358 -5.632 1.00 14.78 220 VAL C C 1
ATOM 4567 O O . VAL C 1 220 ? 21.401 37.353 -6.585 1.00 16.30 220 VAL C O 1
ATOM 4571 N N . ASP C 1 221 ? 21.749 37.263 -4.399 1.00 13.62 221 ASP C N 1
ATOM 4572 C CA . ASP C 1 221 ? 20.311 37.037 -4.147 1.00 13.56 221 ASP C CA 1
ATOM 4573 C C . ASP C 1 221 ? 19.476 38.287 -4.503 1.00 13.21 221 ASP C C 1
ATOM 4574 O O . ASP C 1 221 ? 18.390 38.181 -5.133 1.00 13.42 221 ASP C O 1
ATOM 4579 N N . GLU C 1 222 ? 20.011 39.461 -4.204 1.00 13.14 222 GLU C N 1
ATOM 4580 C CA . GLU C 1 222 ? 19.429 40.733 -4.704 1.00 14.85 222 GLU C CA 1
ATOM 4581 C C . GLU C 1 222 ? 19.378 40.840 -6.203 1.00 15.40 222 GLU C C 1
ATOM 4582 O O . GLU C 1 222 ? 18.378 41.271 -6.755 1.00 13.69 222 GLU C O 1
ATOM 4596 N N . ARG C 1 224 ? 19.264 38.341 -8.240 1.00 13.36 224 ARG C N 1
ATOM 4597 C CA . ARG C 1 224 ? 18.185 37.417 -8.653 1.00 13.87 224 ARG C CA 1
ATOM 4598 C C . ARG C 1 224 ? 16.775 38.028 -8.491 1.00 12.82 224 ARG C C 1
ATOM 4599 O O . ARG C 1 224 ? 15.920 37.892 -9.379 1.00 11.86 224 ARG C O 1
ATOM 4607 N N . ALA C 1 225 ? 16.544 38.670 -7.335 1.00 12.20 225 ALA C N 1
ATOM 4608 C CA . ALA C 1 225 ? 15.248 39.216 -6.972 1.00 11.20 225 ALA C CA 1
ATOM 4609 C C . ALA C 1 225 ? 14.848 40.338 -8.012 1.00 12.54 225 ALA C C 1
ATOM 4610 O O . ALA C 1 225 ? 13.691 40.413 -8.448 1.00 12.53 225 ALA C O 1
ATOM 4612 N N . ILE C 1 226 ? 15.796 41.188 -8.389 1.00 13.82 226 ILE C N 1
ATOM 4613 C CA . ILE C 1 226 ? 15.519 42.319 -9.346 1.00 14.87 226 ILE C CA 1
ATOM 4614 C C . ILE C 1 226 ? 15.241 41.747 -10.725 1.00 15.14 226 ILE C C 1
ATOM 4615 O O . ILE C 1 226 ? 14.329 42.139 -11.449 1.00 16.59 226 ILE C O 1
ATOM 4620 N N . LEU C 1 227 ? 16.075 40.817 -11.137 1.00 15.66 227 LEU C N 1
ATOM 4621 C CA . LEU C 1 227 ? 15.854 40.224 -12.427 1.00 15.10 227 LEU C CA 1
ATOM 4622 C C . LEU C 1 227 ? 14.516 39.498 -12.463 1.00 14.93 227 LEU C C 1
ATOM 4623 O O . LEU C 1 227 ? 13.725 39.687 -13.428 1.00 15.71 227 LEU C O 1
ATOM 4628 N N . ARG C 1 228 ? 14.256 38.641 -11.479 1.00 13.89 228 ARG C N 1
ATOM 4629 C CA . ARG C 1 228 ? 12.991 37.901 -11.441 1.00 14.66 228 ARG C CA 1
ATOM 4630 C C . ARG C 1 228 ? 11.774 38.830 -11.500 1.00 15.44 228 ARG C C 1
ATOM 4631 O O . ARG C 1 228 ? 10.813 38.556 -12.180 1.00 15.14 228 ARG C O 1
ATOM 4639 N N . ARG C 1 229 ? 11.835 39.935 -10.793 1.00 17.56 229 ARG C N 1
ATOM 4640 C CA . ARG C 1 229 ? 10.724 40.862 -10.772 1.00 17.30 229 ARG C CA 1
ATOM 4641 C C . ARG C 1 229 ? 10.370 41.306 -12.161 1.00 17.17 229 ARG C C 1
ATOM 4642 O O . ARG C 1 229 ? 9.170 41.255 -12.524 1.00 17.42 229 ARG C O 1
ATOM 4650 N N . TYR C 1 230 ? 11.358 41.714 -12.962 1.00 15.35 230 TYR C N 1
ATOM 4651 C CA . TYR C 1 230 ? 11.075 42.151 -14.268 1.00 14.40 230 TYR C CA 1
ATOM 4652 C C . TYR C 1 230 ? 10.677 41.013 -15.181 1.00 15.49 230 TYR C C 1
ATOM 4653 O O . TYR C 1 230 ? 9.690 41.174 -15.941 1.00 13.70 230 TYR C O 1
ATOM 4662 N N . LEU C 1 231 ? 11.361 39.857 -15.108 1.00 13.57 231 LEU C N 1
ATOM 4663 C CA . LEU C 1 231 ? 10.974 38.769 -15.973 1.00 13.12 231 LEU C CA 1
ATOM 4664 C C . LEU C 1 231 ? 9.568 38.215 -15.644 1.00 13.00 231 LEU C C 1
ATOM 4665 O O . LEU C 1 231 ? 8.784 37.879 -16.556 1.00 12.51 231 LEU C O 1
ATOM 4670 N N . ASN C 1 232 ? 9.228 38.118 -14.356 1.00 13.66 232 ASN C N 1
ATOM 4671 C CA . ASN C 1 232 ? 7.866 37.747 -13.976 1.00 14.22 232 ASN C CA 1
ATOM 4672 C C . ASN C 1 232 ? 6.835 38.654 -14.684 1.00 15.36 232 ASN C C 1
ATOM 4673 O O . ASN C 1 232 ? 5.874 38.180 -15.273 1.00 14.67 232 ASN C O 1
ATOM 4678 N N . LEU C 1 233 ? 7.051 39.967 -14.595 1.00 15.62 233 LEU C N 1
ATOM 4679 C CA . LEU C 1 233 ? 6.095 40.917 -15.075 1.00 15.60 233 LEU C CA 1
ATOM 4680 C C . LEU C 1 233 ? 5.891 40.700 -16.589 1.00 16.50 233 LEU C C 1
ATOM 4681 O O . LEU C 1 233 ? 4.745 40.637 -17.014 1.00 16.02 233 LEU C O 1
ATOM 4686 N N . VAL C 1 234 ? 6.990 40.511 -17.346 1.00 15.27 234 VAL C N 1
ATOM 4687 C CA . VAL C 1 234 ? 6.928 40.230 -18.772 1.00 16.97 234 VAL C CA 1
ATOM 4688 C C . VAL C 1 234 ? 6.128 38.980 -19.092 1.00 17.52 234 VAL C C 1
ATOM 4689 O O . VAL C 1 234 ? 5.394 38.914 -20.070 1.00 16.17 234 VAL C O 1
ATOM 4701 N N . GLY C 1 236 ? 3.687 37.748 -17.284 1.00 18.88 236 GLY C N 1
ATOM 4702 C CA . GLY C 1 236 ? 2.288 37.812 -16.828 1.00 18.04 236 GLY C CA 1
ATOM 4703 C C . GLY C 1 236 ? 2.134 37.295 -15.391 1.00 18.57 236 GLY C C 1
ATOM 4704 O O . GLY C 1 236 ? 1.025 36.980 -14.957 1.00 17.16 236 GLY C O 1
ATOM 4705 N N . LEU C 1 237 ? 3.231 37.178 -14.661 1.00 18.21 237 LEU C N 1
ATOM 4706 C CA . LEU C 1 237 ? 3.207 36.669 -13.306 1.00 20.46 237 LEU C CA 1
ATOM 4707 C C . LEU C 1 237 ? 3.201 37.869 -12.328 1.00 23.47 237 LEU C C 1
ATOM 4708 O O . LEU C 1 237 ? 4.056 38.732 -12.375 1.00 23.92 237 LEU C O 1
#

Foldseek 3Di:
DLLVLLLVQCVCCLPVNNVCQDLVSRCVRSVHDSVSHVSVVSSLVSLVVLLVVVLVVVVVLLVVCVVVLVVLVCCVVPVVCLVVVLVVVLVSVLVVLLCCLPVVVSSLSVVVSLVVVCVVDVSSVVVVVVRVVSQLPSQLVSLVSVVQPDSSVLSVVVSVVSNVNVVSSVLDNVRDPSVVSVVSSVSSCVSPD/DQVVLLVLLLVLCVCCLVPNNVCQDLVSSCVRSVHDSVVSCVNPVDSVVSVLVSLVVLLVVVLVVVVVVLVVCVVVLLVLVVCVVPVVCLLVVLVVVLVVLLVVLCCCVVPVVSSLSSVVSLVVVLVPPVSSVVVVVVSLVSQLPSQLVSCVSNPQPDSVVLSVVVSVVSNVNVVCVVPCVDDRVVSVVSSVSSCVSPD/DDVVLVVLLLVQCVCCLVPFDVCQDQVSSCVSSVHDSCSCCVNPVDSVVSVLVSLLVLLVVLLVVVVVLLVVCVVVLQVLVCCVPPVVCLVVVLVVVLVSLLVVLLCCLPVVVSSLSSNVSCQVVLVVDPSSVVSNCSNLVSQLVSQLSSLVSVPQPCSNVLSNVVSVVSVVNVVCSVPNDDDVVSVCSVVSSVSSPVSVD

Nearest PDB structures (foldseek):
  3kkd-assembly3_C  TM=1.004E+00  e=1.504E-23  Pseudomonas aeruginosa PAO1
  3kkd-assembly3_B  TM=9.590E-01  e=1.472E-19  Pseudomonas aeruginosa PAO1
  3kkd-assembly1_A  TM=9.194E-01  e=1.275E-18  Pseudomonas aeruginosa PAO1
  2dg8-assembly1_D  TM=6.941E-01  e=1.871E-04  Streptomyces coelicolor A3(2)
  2g3b-assembly1_B  TM=6.709E-01  e=4.478E-04  Rhodococcus jostii RHA1

Organism: Pseudomonas aeruginosa (strain ATCC 15692 / DSM 22644 / CIP 104116 / JCM 14847 / LMG 12228 / 1C / PRS 101 / PAO1) (NCBI:txid208964)

CATH classification: 1.10.357.10

Solvent-accessible surface area: 27565 Å² total

Radius of gyration: 31.07 Å; Cα contacts (8 Å, |Δi|>4): 611; chains: 3; bounding box: 74×101×52 Å

InterPro domains:
  IPR001647 DNA-binding HTH domain, TetR-type [PF00440] (40-83)
  IPR001647 DNA-binding HTH domain, TetR-type [PS50977] (34-94)
  IPR009057 Homedomain-like superfamily [SSF46689] (32-103)
  IPR041583 Tetracyclin repressor-like, C-terminal, group 31 [PF17940] (128-231)

Sequence (593 aa):
QRRQAILDAARRLIVRDGVRAVRHRAVAAEAQVPLSATDIDDLITDTFALFVERNNAEALSAFWSSVEGDLQEAAVLADDPGARGSLVERIVELAVQYVQVQLTERREHLLAEQAFRQEALLNPRLRELADAHQRILSLGAVHFFQVLGSGQPEQDAKVLTSIILQEYQGLVDGVEQLAVDERAILRRYLNLVGLGSEQRRQAILDAARLIVRDGVRAVRHRAVAAEAQVPLSATTYYFKDIDDLITDTFALFVERNNAEALSAFWSSVEGDLQEAAVLADDPGARGSLVERIVELAVQYVQVQLTERREHLLAEQAFRQEALLNPRLRELADAHQRILSLGAVHFFQVLGSGQPEQDAKVLTSIILQEYQGLVDGQLAVDERAILRRYLNLVGLGSEQRRQAILDAARLIVRDGVRAVRHRAVAAEAQVPLSATTYYFKDIDDLITDTFALFVERNAEALSAFWSSVEGDLQEAAVLADDPGARGSLVERIVELAVQYVQVQLTERREHLLAEQAFRQEALLNPRLRELADAHQRILSLGAVHFFQVLGSGQPEQDAKVLTSIILQEYQGLVDGVEQLAVDERAILRRYLNLVGL

Secondary structure (DSSP, 8-state):
-HHHHHHHH--HHHHH-GGG--HHHHHHHHTS-TTT--HHHHHHHHHHHHHHHHHHHHHHHHHHHHHHHH--HHHHH-GGGHHHHHHHHHHHHHHHHHHHHHTTHHHHHHHHHHHHHHTT-HHHHHHHHHHHHHHHHHHHHHHHHTT-S-HHHHHHHHHHHHH--HHHHHH-GGG------HHHHHHHHH---/--HHHHHHHHHH--HHHHH-GGG--HHHHHHHHT--HHHHHHH-SSHHHHHHHHHHHHHHHHHHHHHHHHHHHHHHHH--HHHHH-GGGHHHHHHHHHHHHHHHHHHHHHTSHHHHHHHHHHHHHHTT-HHHHHHHHHHHHHHHHHHHHHHHHTT-S-HHHHHHHHHHHHH--HHHHHH--------HHHHHHHHH---/--HHHHHHHHHH--HHHHH-GGG--HHHHHHHHTS-HHHHHHH-SSHHHHHHHHHHHHHHHHHHHHHHHHHHHHHHHH--HHHHH-GGGHHHHHHHHHHHHHHHHHHHHTTTHHHHHHHHTTTTGGGG-HHHHHHHTHHHHHHHHHHHHHHHHHT-S-HHHHHHHHHHHHH--HHHHHH---HHHHH--HHHHHHHHH---